Protein 7TNI (pdb70)

Foldseek 3Di:
DWAWAKPDQEAEFEDELPDDFFDFGDWTDTDTPVPFAKFKAWPLVFKDADPLCVVCSPQQWDQHGRGRTITGHDNDDPSGAFKIKTKMWIAGPVGHIDIHIYMYGHDDDD/DWDWAKPDQEAEFEDELPDDWFDFTDWTDTDTPVRFAKFKDWPLVFKDADPLCVVCSPQQWDQHGRGRTITGHDNDDQSGAFKIKTKMWIAGPVGGIDIHIYIYGHDDDD/DFAWAKPDQEAEFEDELPDDFFDFTDWTDTDGPVPFQKFKDWPLVFKDADPLCVVCSPQQWDAHRRGRTITGHDRDDPSGAFKIKTKMWIAGPVGHIDIHIYIYGHDDDDD/DWFWDKPDQEAEFEAELPDDFFDFGDWTDTDTVVPFAKFKAWPLVFKDADPLCPVCSPQQWDAHRRGRTITGHDRDDPSGAFKIKTKMWIAGPVGGIDIHIYIYGHDDDD

Sequence (441 aa):
DPRPVFVRELYTAGISTADSIGRELLRRLHATQSEGSAITYAIDWDTMVVDPSLEAVRQSAFVLNAQQTGVLTLNIQPTATMHGLFKFEVTATDTAGAQDRRTDVTVYVVSSQDPRPVFVREELYTAGISTADSIGRELLRRLHATQSEGSAITYAIDWDTMVVDPSLEAVRQSAFVLNAQQTGVLTLNIQPTATMHGLFKFEVTATDTAGAQDRTDVTVYVVSSQDPRPVFVREELYTAGISTADSIGRELLRLHATQSEGSAITYAIDWDTMVVDPSLEAVRQSAFVLNAQTGVLTLNIQPTATMHGLFKFEVTATDTAGAQDRRTDVTVYVVSSQNDPRPVFVRELYTAGISTADSIGRELLRLHATQSEGSAITYAIDWDTMVVDPSLEAVRRQSAFVLNAQTGVLTLNIQPTATMHGLFKFEVTATDTAGAQDRRTDVTVYVVSSQ

Nearest PDB structures (foldseek):
  7tni-assembly4_D  TM=1.005E+00  e=2.008E-21  Manduca sexta
  6eet-assembly1_A  TM=7.945E-01  e=5.229E-08  Mus musculus
  4zps-assembly1_A  TM=8.126E-01  e=9.649E-07  Mus musculus
  5kj4-assembly4_D  TM=7.215E-01  e=1.429E-06  Mus musculus
  6vfv-assembly1_A  TM=7.831E-01  e=5.802E-06  Homo sapiens

Secondary structure (DSSP, 8-state):
----EES-SEEEEEE-TT--TT-EEEE--EE-TT---EEEEEEEEEEEE-GGGGGGTTTSEEE-TTT-EEEE-S---TT--SEEEEEEEEEETT--EEEEEEEEEE----/----EES-SEEEEEE-TT--TT-EEEE--EE-TT---EEEEEEEEEEEE-GGGGGGTTTSEEE-TTT-EEEE-S---TT--SEEEEEEEEEETT--EEEEEEEEEE----/--S-EES-SEEEEEE-TT--TT-EEEE--EE-TT---EEEEEEEEEEEE-GGGGGGTTTSEEE-TTT-EEEE-S---TT--SEEEEEEEEEETT--EEEEEEEEEE-----/----EES-SEEEEEE-TT--TT-EEEE--EE-TT---EEEEEEEEEEEE-GGGGGGTTTSEEE-TTT-EEEE-S---TT--SEEEEEEEEEETT--EEEEEEEEEE----

InterPro domains:
  IPR002126 Cadherin-like [PF00028] (1280-1345)
  IPR002126 Cadherin-like [PR00205] (517-546)
  IPR002126 Cadherin-like [PR00205] (736-755)
  IPR002126 Cadherin-like [PR00205] (789-802)
  IPR002126 Cadherin-like [PR00205] (987-1004)
  IPR002126 Cadherin-like [PS50268] (177-290)
  IPR002126 Cadherin-like [PS50268] (308-400)
  IPR002126 Cadherin-like [PS50268] (399-517)
  IPR002126 Cadherin-like [PS50268] (518-622)
  IPR002126 Cadherin-like [PS50268] (630-757)
  IPR002126 Cadherin-like [PS50268] (760-881)
  IPR002126 Cadherin-like [PS50268] (884-1005)
  IPR002126 Cadherin-like [PS50268] (1007-1122)
  IPR002126 Cadherin-like [PS50268] (1149-1242)
  IPR002126 Cadherin-like [PS50268] (1267-1354)
  IPR002126 Cadherin-like [SM00112] (198-288)
  IPR002126 Cadherin-like [SM00112] (309-396)
  IPR002126 Cadherin-like [SM00112] (421-515)
  IPR002126 Cadherin-like [SM00112] (539-620)
  IPR002126 Cadherin-like [SM00112] (645-755)

B-factor: mean 47.64, std 13.93, range [28.12, 113.57]

Radius of gyration: 23.28 Å; Cα contacts (8 Å, |Δi|>4): 1146; chains: 4; bounding box: 74×45×66 Å

Organism: Manduca sexta (NCBI:txid7130)

Structure (mmCIF, N/CA/C/O backbone):
data_7TNI
#
_entry.id   7TNI
#
_cell.length_a   59.133
_cell.length_b   44.579
_cell.length_c   94.797
_cell.angle_alpha   90.000
_cell.angle_beta   107.156
_cell.angle_gamma   90.000
#
_symmetry.space_group_name_H-M   'P 1 21 1'
#
loop_
_entity.id
_entity.type
_entity.pdbx_description
1 polymer Cadherin
2 non-polymer 'MAGNESIUM ION'
3 water water
#
loop_
_atom_site.group_PDB
_atom_site.id
_atom_site.type_symbol
_atom_site.label_atom_id
_atom_site.label_alt_id
_atom_site.label_comp_id
_atom_site.label_asym_id
_atom_site.label_entity_id
_atom_site.label_seq_id
_atom_site.pdbx_PDB_ins_code
_atom_site.Cartn_x
_atom_site.Cartn_y
_atom_site.Cartn_z
_atom_site.occupancy
_atom_site.B_iso_or_equiv
_atom_site.auth_seq_id
_atom_site.auth_comp_id
_atom_site.auth_asym_id
_atom_site.auth_atom_id
_atom_site.pdbx_PDB_model_num
ATOM 1 N N . ASP A 1 44 ? -12.913 -5.641 18.129 1.000 102.027 1349 ASP A N 1
ATOM 2 C CA . ASP A 1 44 ? -11.497 -6.170 18.199 1.000 101.251 1349 ASP A CA 1
ATOM 3 C C . ASP A 1 44 ? -10.491 -5.011 18.173 1.000 93.887 1349 ASP A C 1
ATOM 4 O O . ASP A 1 44 ? -9.792 -4.812 17.178 1.000 93.433 1349 ASP A O 1
ATOM 6 N N . PRO A 1 45 ? -10.344 -4.230 19.276 1.000 89.734 1350 PRO A N 1
ATOM 7 C CA . PRO A 1 45 ? -9.438 -3.077 19.300 1.000 77.895 1350 PRO A CA 1
ATOM 8 C C . PRO A 1 45 ? -7.962 -3.491 19.245 1.000 70.208 1350 PRO A C 1
ATOM 9 O O . PRO A 1 45 ? -7.479 -4.139 20.149 1.000 66.946 1350 PRO A O 1
ATOM 13 N N . ARG A 1 46 ? -7.297 -3.143 18.156 1.000 62.396 1351 ARG A N 1
ATOM 14 C CA . ARG A 1 46 ? -5.896 -3.544 17.872 1.000 61.639 1351 ARG A CA 1
ATOM 15 C C . ARG A 1 46 ? -5.318 -2.603 16.815 1.000 52.741 1351 ARG A C 1
ATOM 16 O O . ARG A 1 46 ? -6.039 -2.000 16.041 1.000 50.074 1351 ARG A O 1
ATOM 24 N N . PRO A 1 47 ? -3.990 -2.439 16.775 1.000 48.971 1352 PRO A N 1
ATOM 25 C CA . PRO A 1 47 ? -3.384 -1.585 15.766 1.000 48.141 1352 PRO A CA 1
ATOM 26 C C . PRO A 1 47 ? -3.718 -2.089 14.345 1.000 47.007 1352 PRO A C 1
ATOM 27 O O . PRO A 1 47 ? -3.747 -3.249 14.121 1.000 48.404 1352 PRO A O 1
ATOM 31 N N . VAL A 1 48 ? -3.924 -1.1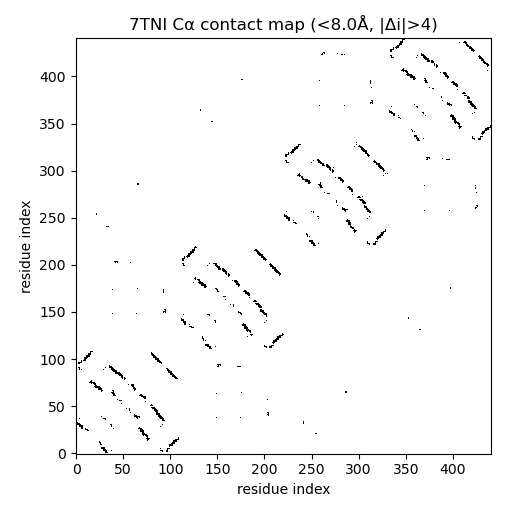48 13.429 1.000 46.054 1353 VAL A N 1
ATOM 32 C CA . VAL A 1 48 ? -4.123 -1.380 11.966 1.000 51.572 1353 VAL A CA 1
ATOM 33 C C . VAL A 1 48 ? -3.153 -0.494 11.187 1.000 47.245 1353 VAL A C 1
ATOM 34 O O . VAL A 1 48 ? -3.255 0.749 11.273 1.000 43.229 1353 VAL A O 1
ATOM 38 N N . PHE A 1 49 ? -2.143 -1.115 10.583 1.000 47.316 1354 PHE A N 1
ATOM 39 C CA . PHE A 1 49 ? -1.179 -0.399 9.710 1.000 46.140 1354 PHE A CA 1
ATOM 40 C C . PHE A 1 49 ? -1.967 0.197 8.542 1.000 46.346 1354 PHE A C 1
ATOM 41 O O . PHE A 1 49 ? -2.880 -0.441 8.079 1.000 47.943 1354 PHE A O 1
ATOM 49 N N . VAL A 1 50 ? -1.645 1.413 8.132 1.000 47.230 1355 VAL A N 1
ATOM 50 C CA . VAL A 1 50 ? -2.262 2.101 6.966 1.000 50.337 1355 VAL A CA 1
ATOM 51 C C . VAL A 1 50 ? -1.933 1.301 5.697 1.000 50.432 1355 VAL A C 1
ATOM 52 O O . VAL A 1 50 ? -2.789 1.193 4.884 1.000 49.408 1355 VAL A O 1
ATOM 56 N N . ARG A 1 51 ? -0.742 0.707 5.571 1.000 50.878 1356 ARG A N 1
ATOM 57 C CA . ARG A 1 51 ? -0.291 -0.030 4.347 1.000 54.269 1356 ARG A CA 1
ATOM 58 C C . ARG A 1 51 ? 0.286 -1.392 4.768 1.000 49.575 1356 ARG A C 1
ATOM 59 O O . ARG A 1 51 ? 0.925 -1.481 5.857 1.000 46.651 1356 ARG A O 1
ATOM 67 N N . GLU A 1 52 ? 0.151 -2.404 3.909 1.000 49.238 1357 GLU A N 1
ATOM 68 C CA . GLU A 1 52 ? 0.683 -3.781 4.150 1.000 51.229 1357 GLU A CA 1
ATOM 69 C C . GLU A 1 52 ? 2.159 -3.868 3.686 1.000 49.020 1357 GLU A C 1
ATOM 70 O O . GLU A 1 52 ? 2.870 -4.835 4.021 1.000 47.924 1357 GLU A O 1
ATOM 76 N N . LEU A 1 53 ? 2.626 -2.909 2.905 1.000 45.421 1358 LEU A N 1
ATOM 77 C CA . LEU A 1 53 ? 4.015 -2.913 2.379 1.000 44.093 1358 LEU A CA 1
ATOM 78 C C . LEU A 1 53 ? 4.461 -1.461 2.259 1.000 40.255 1358 LEU A C 1
ATOM 79 O O . LEU A 1 53 ? 3.678 -0.635 1.776 1.000 40.868 1358 LEU A O 1
ATOM 84 N N . TYR A 1 54 ? 5.657 -1.150 2.770 1.000 39.882 1359 TYR A N 1
ATOM 85 C CA . TYR A 1 54 ? 6.316 0.166 2.650 1.000 36.619 1359 TYR A CA 1
ATOM 86 C C . TYR A 1 54 ? 7.623 -0.113 1.930 1.000 36.408 1359 TYR A C 1
ATOM 87 O O . TYR A 1 54 ? 8.248 -1.156 2.182 1.000 37.084 1359 TYR A O 1
ATOM 96 N N . THR A 1 55 ? 8.015 0.768 1.046 1.000 35.629 1360 THR A N 1
ATOM 97 C CA . THR A 1 55 ? 9.266 0.584 0.247 1.000 38.761 1360 THR A CA 1
ATOM 98 C C . THR A 1 55 ? 10.004 1.915 0.160 1.000 38.537 1360 THR A C 1
ATOM 99 O O . THR A 1 55 ? 9.382 2.972 0.317 1.000 38.801 1360 THR A O 1
ATOM 103 N N . ALA A 1 56 ? 11.310 1.853 -0.052 1.000 36.406 1361 ALA A N 1
ATOM 104 C CA . ALA A 1 56 ? 12.174 3.049 -0.168 1.000 36.212 1361 ALA A CA 1
ATOM 105 C C . ALA A 1 56 ? 13.444 2.578 -0.874 1.000 35.692 1361 ALA A C 1
ATOM 106 O O . ALA A 1 56 ? 13.689 1.363 -0.936 1.000 34.309 1361 ALA A O 1
ATOM 108 N N . GLY A 1 57 ? 14.126 3.507 -1.525 1.000 35.384 1362 GLY A N 1
ATOM 109 C CA . GLY A 1 57 ? 15.418 3.255 -2.166 1.000 36.565 1362 GLY A CA 1
ATOM 110 C C . GLY A 1 57 ? 16.483 4.089 -1.519 1.000 39.049 1362 GLY A C 1
ATOM 111 O O . GLY A 1 57 ? 16.172 5.234 -1.157 1.000 42.226 1362 GLY A O 1
ATOM 112 N N . ILE A 1 58 ? 17.670 3.528 -1.345 1.000 40.307 1363 ILE A N 1
ATOM 113 C CA . ILE A 1 58 ? 18.854 4.286 -0.834 1.000 44.175 1363 ILE A CA 1
ATOM 114 C C . ILE A 1 58 ? 19.960 4.133 -1.870 1.000 44.676 1363 ILE A C 1
ATOM 115 O O . ILE A 1 58 ? 19.963 3.149 -2.598 1.000 45.026 1363 ILE A O 1
ATOM 120 N N . SER A 1 59 ? 20.848 5.109 -1.927 1.000 46.769 1364 SER A N 1
ATOM 121 C CA . SER A 1 59 ? 22.035 5.042 -2.820 1.000 47.022 1364 SER A CA 1
ATOM 122 C C . SER A 1 59 ? 23.236 5.698 -2.124 1.000 50.003 1364 SER A C 1
ATOM 123 O O . SER A 1 59 ? 23.074 6.268 -0.985 1.000 46.902 1364 SER A O 1
ATOM 126 N N . THR A 1 60 ? 24.388 5.642 -2.810 1.000 50.047 1365 THR A N 1
ATOM 127 C CA . THR A 1 60 ? 25.620 6.326 -2.377 1.000 50.874 1365 THR A CA 1
ATOM 128 C C . THR A 1 60 ? 25.357 7.844 -2.317 1.000 50.587 1365 THR A C 1
ATOM 129 O O . THR A 1 60 ? 26.049 8.511 -1.645 1.000 55.266 1365 THR A O 1
ATOM 133 N N . ALA A 1 61 ? 24.352 8.396 -2.986 1.000 50.638 1366 ALA A N 1
ATOM 134 C CA . ALA A 1 61 ? 24.037 9.843 -2.923 1.000 51.954 1366 ALA A CA 1
ATOM 135 C C . ALA A 1 61 ? 23.453 10.208 -1.553 1.000 54.182 1366 ALA A C 1
ATOM 136 O O . ALA A 1 61 ? 23.338 11.411 -1.293 1.000 55.023 1366 ALA A O 1
ATOM 138 N N . ASP A 1 62 ? 23.036 9.250 -0.719 1.000 55.057 1367 ASP A N 1
ATOM 139 C CA . ASP A 1 62 ? 22.325 9.615 0.530 1.000 56.349 1367 ASP A CA 1
ATOM 140 C C . ASP A 1 62 ? 23.345 9.808 1.642 1.000 58.479 1367 ASP A C 1
ATOM 141 O O . ASP A 1 62 ? 24.452 9.246 1.574 1.000 58.762 1367 ASP A O 1
ATOM 146 N N . SER A 1 63 ? 22.907 10.535 2.662 1.000 63.300 1368 SER A N 1
ATOM 147 C CA . SER A 1 63 ? 23.666 10.838 3.907 1.000 63.991 1368 SER A CA 1
ATOM 148 C C . SER A 1 63 ? 22.916 10.283 5.122 1.000 60.649 1368 SER A C 1
ATOM 149 O O . SER A 1 63 ? 21.647 10.204 5.096 1.000 59.544 1368 SER A O 1
ATOM 152 N N . ILE A 1 64 ? 23.659 9.904 6.156 1.000 60.478 1369 ILE A N 1
ATOM 153 C CA . ILE A 1 64 ? 23.123 9.516 7.489 1.000 62.192 1369 ILE A CA 1
ATOM 154 C C . ILE A 1 64 ? 21.986 10.481 7.852 1.000 58.286 1369 ILE A C 1
ATOM 155 O O . ILE A 1 64 ? 22.130 11.707 7.619 1.000 57.100 1369 ILE A O 1
ATOM 160 N N . GLY A 1 65 ? 20.870 9.962 8.362 1.000 55.716 1370 GLY A N 1
ATOM 161 C CA . GLY A 1 65 ? 19.800 10.813 8.913 1.000 54.594 1370 GLY A CA 1
ATOM 162 C C . GLY A 1 65 ? 18.648 10.969 7.939 1.000 49.903 1370 GLY A C 1
ATOM 163 O O . GLY A 1 65 ? 17.549 11.375 8.390 1.000 44.369 1370 GLY A O 1
ATOM 164 N N . ARG A 1 66 ? 18.859 10.674 6.647 1.000 47.659 1371 ARG A N 1
ATOM 165 C CA . ARG A 1 66 ? 17.769 10.745 5.635 1.000 45.726 1371 ARG A CA 1
ATOM 166 C C . ARG A 1 66 ? 16.529 9.992 6.182 1.000 42.509 1371 ARG A C 1
ATOM 167 O O . ARG A 1 66 ? 16.683 8.847 6.600 1.000 37.421 1371 ARG A O 1
ATOM 175 N N . GLU A 1 67 ? 15.370 10.639 6.207 1.000 42.000 1372 GLU A N 1
ATOM 176 C CA . GLU A 1 67 ? 14.093 9.964 6.511 1.000 41.932 1372 GLU A CA 1
ATOM 177 C C . GLU A 1 67 ? 13.708 9.137 5.283 1.000 39.700 1372 GLU A C 1
ATOM 178 O O . GLU A 1 67 ? 13.468 9.734 4.290 1.000 43.150 1372 GLU A O 1
ATOM 184 N N . LEU A 1 68 ? 13.614 7.817 5.404 1.000 35.746 1373 LEU A N 1
ATOM 185 C CA . LEU A 1 68 ? 13.253 6.893 4.307 1.000 35.677 1373 LEU A CA 1
ATOM 186 C C . LEU A 1 68 ? 11.746 6.722 4.222 1.000 34.913 1373 LEU A C 1
ATOM 187 O O . LEU A 1 68 ? 11.226 6.758 3.130 1.000 32.567 1373 LEU A O 1
ATOM 192 N N . LEU A 1 69 ? 11.068 6.501 5.337 1.000 35.172 1374 LEU A N 1
ATOM 193 C CA . LEU A 1 69 ? 9.601 6.343 5.250 1.000 35.215 1374 LEU A CA 1
ATOM 194 C C . LEU A 1 69 ? 9.004 6.528 6.630 1.000 38.160 1374 LEU A C 1
ATOM 195 O O . LEU A 1 69 ? 9.779 6.623 7.605 1.000 35.056 1374 LEU A O 1
ATOM 200 N N . ARG A 1 70 ? 7.692 6.667 6.705 1.000 37.828 1375 ARG A N 1
ATOM 201 C CA A ARG A 1 70 ? 6.992 6.934 7.984 0.500 40.319 1375 ARG A CA 1
ATOM 202 C CA B ARG A 1 70 ? 6.969 6.968 7.963 0.500 40.746 1375 ARG A CA 1
ATOM 203 C C . ARG A 1 70 ? 5.890 5.895 8.115 1.000 40.765 1375 ARG A C 1
ATOM 204 O O . ARG A 1 70 ? 4.940 5.965 7.362 1.000 45.746 1375 ARG A O 1
ATOM 219 N N . LEU A 1 71 ? 6.084 4.947 9.016 1.000 38.718 1376 LEU A N 1
ATOM 220 C CA . LEU A 1 71 ? 5.154 3.831 9.256 1.000 41.212 1376 LEU A CA 1
ATOM 221 C C . LEU A 1 71 ? 4.041 4.424 10.123 1.000 41.196 1376 LEU A C 1
ATOM 222 O O . LEU A 1 71 ? 4.350 5.302 10.915 1.000 40.335 1376 LEU A O 1
ATOM 227 N N . HIS A 1 72 ? 2.803 4.002 9.945 1.000 41.818 1377 HIS A N 1
ATOM 228 C CA . HIS A 1 72 ? 1.670 4.524 10.757 1.000 42.119 1377 HIS A CA 1
ATOM 229 C C . HIS A 1 72 ? 0.632 3.422 10.933 1.000 41.589 1377 HIS A C 1
ATOM 230 O O . HIS A 1 72 ? 0.252 2.766 9.929 1.000 39.125 1377 HIS A O 1
ATOM 237 N N . ALA A 1 73 ? 0.207 3.196 12.172 1.000 41.550 1378 ALA A N 1
ATOM 238 C CA . ALA A 1 73 ? -0.956 2.344 12.497 1.000 41.757 1378 ALA A CA 1
ATOM 239 C C . ALA A 1 73 ? -1.947 3.158 13.316 1.000 43.545 1378 ALA A C 1
ATOM 240 O O . ALA A 1 73 ? -1.514 4.045 14.067 1.000 43.207 1378 ALA A O 1
ATOM 242 N N . THR A 1 74 ? -3.232 2.963 13.051 1.000 47.339 1379 THR A N 1
ATOM 243 C CA . THR A 1 74 ? -4.345 3.532 13.854 1.000 50.923 1379 THR A CA 1
ATOM 244 C C . THR A 1 74 ? -4.838 2.486 14.869 1.000 53.051 1379 THR A C 1
ATOM 245 O O . THR A 1 74 ? -4.727 1.259 14.619 1.000 51.809 1379 THR A O 1
ATOM 249 N N . GLN A 1 75 ? -5.494 2.977 15.913 1.000 54.199 1380 GLN A N 1
ATOM 250 C CA . GLN A 1 75 ? -6.044 2.180 17.026 1.000 55.268 1380 GLN A CA 1
ATOM 251 C C . GLN A 1 75 ? -7.371 2.829 17.400 1.000 55.340 1380 GLN A C 1
ATOM 252 O O . GLN A 1 75 ? -7.322 3.991 17.788 1.000 54.324 1380 GLN A O 1
ATOM 258 N N . SER A 1 76 ? -8.482 2.111 17.217 1.000 58.311 1381 SER A N 1
ATOM 259 C CA . SER A 1 76 ? -9.890 2.587 17.395 1.000 62.875 1381 SER A CA 1
ATOM 260 C C . SER A 1 76 ? -10.157 3.160 18.799 1.000 65.226 1381 SER A C 1
ATOM 261 O O . SER A 1 76 ? -11.132 3.917 18.945 1.000 67.724 1381 SER A O 1
ATOM 264 N N . GLU A 1 77 ? -9.347 2.835 19.808 1.000 62.520 1382 GLU A N 1
ATOM 265 C CA . GLU A 1 77 ? -9.607 3.326 21.187 1.000 64.973 1382 GLU A CA 1
ATOM 266 C C . GLU A 1 77 ? -8.571 4.396 21.560 1.000 60.895 1382 GLU A C 1
ATOM 267 O O . GLU A 1 77 ? -8.546 4.787 22.739 1.000 59.342 1382 GLU A O 1
ATOM 273 N N . GLY A 1 78 ? -7.716 4.819 20.618 1.000 58.629 1383 GLY A N 1
ATOM 274 C CA . GLY A 1 78 ? -6.707 5.866 20.874 1.000 55.318 1383 GLY A CA 1
ATOM 275 C C . GLY A 1 78 ? -5.543 5.376 21.719 1.000 56.414 1383 GLY A C 1
ATOM 276 O O . GLY A 1 78 ? -4.815 6.197 22.268 1.000 58.021 1383 GLY A O 1
ATOM 277 N N . SER A 1 79 ? -5.358 4.067 21.859 1.000 56.714 1384 SER A N 1
ATOM 278 C CA . SER A 1 79 ? -4.222 3.508 22.643 1.000 55.069 1384 SER A CA 1
ATOM 279 C C . SER A 1 79 ? -2.923 3.824 21.867 1.000 51.804 1384 SER A C 1
ATOM 280 O O . SER A 1 79 ? -2.932 3.718 20.636 1.000 50.296 1384 SER A O 1
ATOM 283 N N . ALA A 1 80 ? -1.884 4.288 22.557 1.000 50.720 1385 ALA A N 1
ATOM 284 C CA . ALA A 1 80 ? -0.619 4.743 21.925 1.000 49.857 1385 ALA A CA 1
ATOM 285 C C . ALA A 1 80 ? 0.049 3.531 21.266 1.000 46.546 1385 ALA A C 1
ATOM 286 O O . ALA A 1 80 ? -0.054 2.407 21.785 1.000 44.246 1385 ALA A O 1
ATOM 288 N N . ILE A 1 81 ? 0.747 3.769 20.161 1.000 44.629 1386 ILE A N 1
ATOM 289 C CA . ILE A 1 81 ? 1.393 2.705 19.329 1.000 42.211 1386 ILE A CA 1
ATOM 290 C C . ILE A 1 81 ? 2.901 2.816 19.456 1.000 39.912 1386 ILE A C 1
ATOM 291 O O . ILE A 1 81 ? 3.388 3.934 19.403 1.000 39.376 1386 ILE A O 1
ATOM 296 N N . THR A 1 82 ? 3.572 1.700 19.653 1.000 38.555 1387 THR A N 1
ATOM 297 C CA . THR A 1 82 ? 5.026 1.539 19.565 1.000 39.388 1387 THR A CA 1
ATOM 298 C C . THR A 1 82 ? 5.347 0.793 18.264 1.000 39.594 1387 THR A C 1
ATOM 299 O O . THR A 1 82 ? 4.763 -0.315 18.031 1.000 36.123 1387 THR A O 1
ATOM 303 N N . TYR A 1 83 ? 6.336 1.274 17.512 1.000 37.639 1388 TYR A N 1
ATOM 304 C CA . TYR A 1 83 ? 6.792 0.659 16.251 1.000 35.720 1388 TYR A CA 1
ATOM 305 C C . TYR A 1 83 ? 8.161 0.049 16.494 1.000 37.102 1388 TYR A C 1
ATOM 306 O O . TYR A 1 83 ? 9.069 0.758 17.028 1.000 35.772 1388 TYR A O 1
ATOM 315 N N . ALA A 1 84 ? 8.346 -1.202 16.041 1.000 35.778 1389 ALA A N 1
ATOM 316 C CA . ALA A 1 84 ? 9.635 -1.888 16.240 1.000 36.845 1389 ALA A CA 1
ATOM 317 C C . ALA A 1 84 ? 9.946 -2.783 15.043 1.000 35.772 1389 ALA A C 1
ATOM 318 O O . ALA A 1 84 ? 9.053 -3.433 14.499 1.000 36.355 1389 ALA A O 1
ATOM 320 N N . ILE A 1 85 ? 11.213 -2.846 14.698 1.000 36.297 1390 ILE A N 1
ATOM 321 C CA . ILE A 1 85 ? 11.712 -3.754 13.674 1.000 37.978 1390 ILE A CA 1
ATOM 322 C C . ILE A 1 85 ? 11.757 -5.150 14.331 1.000 40.012 1390 ILE A C 1
ATOM 323 O O . ILE A 1 85 ? 12.342 -5.293 15.419 1.000 40.150 1390 ILE A O 1
ATOM 328 N N . ASP A 1 86 ? 11.212 -6.145 13.663 1.000 40.350 1391 ASP A N 1
ATOM 329 C CA . ASP A 1 86 ? 11.356 -7.567 14.078 1.000 43.080 1391 ASP A CA 1
ATOM 330 C C . ASP A 1 86 ? 12.673 -8.061 13.489 1.000 41.641 1391 ASP A C 1
ATOM 331 O O . ASP A 1 86 ? 12.742 -8.421 12.296 1.000 41.969 1391 ASP A O 1
ATOM 336 N N . TRP A 1 87 ? 13.718 -8.043 14.291 1.000 43.464 1392 TRP A N 1
ATOM 337 C CA . TRP A 1 87 ? 15.091 -8.403 13.825 1.000 49.163 1392 TRP A CA 1
ATOM 338 C C . TRP A 1 87 ? 15.165 -9.893 13.388 1.000 51.398 1392 TRP A C 1
ATOM 339 O O . TRP A 1 87 ? 16.023 -10.215 12.582 1.000 52.406 1392 TRP A O 1
ATOM 350 N N . ASP A 1 88 ? 14.208 -10.728 13.807 1.000 54.295 1393 ASP A N 1
ATOM 351 C CA . ASP A 1 88 ? 14.114 -12.147 13.355 1.000 59.286 1393 ASP A CA 1
ATOM 352 C C . ASP A 1 88 ? 13.684 -12.226 11.877 1.000 57.454 1393 ASP A C 1
ATOM 353 O O . ASP A 1 88 ? 13.676 -13.336 11.384 1.000 57.344 1393 ASP A O 1
ATOM 358 N N . THR A 1 89 ? 13.160 -11.146 11.271 1.000 50.568 1394 THR A N 1
ATOM 359 C CA . THR A 1 89 ? 12.633 -11.134 9.888 1.000 49.416 1394 THR A CA 1
ATOM 360 C C . THR A 1 89 ? 13.623 -10.457 8.954 1.000 50.583 1394 THR A C 1
ATOM 361 O O . THR A 1 89 ? 13.327 -10.407 7.751 1.000 52.133 1394 THR A O 1
ATOM 365 N N . MET A 1 90 ? 14.758 -9.984 9.451 1.000 50.758 1395 MET A N 1
ATOM 366 C CA . MET A 1 90 ? 15.646 -9.123 8.634 1.000 51.403 1395 MET A CA 1
ATOM 367 C C . MET A 1 90 ? 16.340 -10.056 7.648 1.000 52.020 1395 MET A C 1
ATOM 368 O O . MET A 1 90 ? 17.071 -10.911 8.103 1.000 51.607 1395 MET A O 1
ATOM 373 N N . VAL A 1 91 ? 16.120 -9.868 6.352 1.000 54.353 1396 VAL A N 1
ATOM 374 C CA . VAL A 1 91 ? 16.794 -10.653 5.262 1.000 57.184 1396 VAL A CA 1
ATOM 375 C C . VAL A 1 91 ? 17.528 -9.658 4.361 1.000 58.399 1396 VAL A C 1
ATOM 376 O O . VAL A 1 91 ? 16.858 -8.703 3.913 1.000 61.601 1396 VAL A O 1
ATOM 380 N N . VAL A 1 92 ? 18.827 -9.865 4.117 1.000 59.128 1397 VAL A N 1
ATOM 381 C CA . VAL A 1 92 ? 19.678 -8.881 3.393 1.000 58.374 1397 VAL A CA 1
ATOM 382 C C . VAL A 1 92 ? 20.574 -9.565 2.368 1.000 63.502 1397 VAL A C 1
ATOM 383 O O . VAL A 1 92 ? 21.078 -10.689 2.621 1.000 62.313 1397 VAL A O 1
ATOM 387 N N . ASP A 1 93 ? 20.811 -8.865 1.260 1.000 61.506 1398 ASP A N 1
ATOM 388 C CA . ASP A 1 93 ? 21.882 -9.211 0.304 1.000 61.006 1398 ASP A CA 1
ATOM 389 C C . ASP A 1 93 ? 23.168 -9.522 1.069 1.000 62.538 1398 ASP A C 1
ATOM 390 O O . ASP A 1 93 ? 23.506 -8.869 2.039 1.000 59.527 1398 ASP A O 1
ATOM 395 N N . PRO A 1 94 ? 23.962 -10.539 0.646 1.000 67.018 1399 PRO A N 1
ATOM 396 C CA . PRO A 1 94 ? 25.244 -10.829 1.298 1.000 66.105 1399 PRO A CA 1
ATOM 397 C C . PRO A 1 94 ? 26.163 -9.602 1.444 1.000 62.740 1399 PRO A C 1
ATOM 398 O O . PRO A 1 94 ? 26.781 -9.479 2.450 1.000 62.645 1399 PRO A O 1
ATOM 402 N N . SER A 1 95 ? 26.195 -8.705 0.459 1.000 61.393 1400 SER A N 1
ATOM 403 C CA . SER A 1 95 ? 27.012 -7.453 0.497 1.000 62.151 1400 SER A CA 1
ATOM 404 C C . SER A 1 95 ? 26.595 -6.530 1.655 1.000 61.706 1400 SER A C 1
ATOM 405 O O . SER A 1 95 ? 27.358 -5.603 1.950 1.000 65.828 1400 SER A O 1
ATOM 408 N N . LEU A 1 96 ? 25.418 -6.733 2.254 1.000 58.590 1401 LEU A N 1
ATOM 409 C CA . LEU A 1 96 ? 24.869 -5.859 3.323 1.000 61.614 1401 LEU A CA 1
ATOM 410 C C . LEU A 1 96 ? 25.018 -6.520 4.696 1.000 64.696 1401 LEU A C 1
ATOM 411 O O . LEU A 1 96 ? 24.573 -5.931 5.673 1.000 60.744 1401 LEU A O 1
ATOM 416 N N . GLU A 1 97 ? 25.591 -7.716 4.758 1.000 69.790 1402 GLU A N 1
ATOM 417 C CA . GLU A 1 97 ? 25.698 -8.505 6.011 1.000 72.442 1402 GLU A CA 1
ATOM 418 C C . GLU A 1 97 ? 26.268 -7.633 7.148 1.000 71.592 1402 GLU A C 1
ATOM 419 O O . GLU A 1 97 ? 25.716 -7.703 8.265 1.000 71.062 1402 GLU A O 1
ATOM 425 N N . ALA A 1 98 ? 27.272 -6.780 6.882 1.000 69.047 1403 ALA A N 1
ATOM 426 C CA . ALA A 1 98 ? 27.982 -5.990 7.926 1.000 66.488 1403 ALA A CA 1
ATOM 427 C C . ALA A 1 98 ? 27.040 -4.951 8.524 1.000 62.959 1403 ALA A C 1
ATOM 428 O O . ALA A 1 98 ? 27.237 -4.587 9.676 1.000 58.909 1403 ALA A O 1
ATOM 430 N N . VAL A 1 99 ? 26.052 -4.485 7.758 1.000 62.274 1404 VAL A N 1
ATOM 431 C CA . VAL A 1 99 ? 25.144 -3.388 8.173 1.000 57.865 1404 VAL A CA 1
ATOM 432 C C . VAL A 1 99 ? 23.722 -3.935 8.368 1.000 60.708 1404 VAL A C 1
ATOM 433 O O . VAL A 1 99 ? 22.798 -3.087 8.521 1.000 55.401 1404 VAL A O 1
ATOM 437 N N . ARG A 1 100 ? 23.573 -5.260 8.489 1.000 61.726 1405 ARG A N 1
ATOM 438 C CA . ARG A 1 100 ? 22.288 -5.964 8.701 1.000 64.679 1405 ARG A CA 1
ATOM 439 C C . ARG A 1 100 ? 21.561 -5.369 9.904 1.000 64.513 1405 ARG A C 1
ATOM 440 O O . ARG A 1 100 ? 20.324 -5.239 9.807 1.000 61.741 1405 ARG A O 1
ATOM 448 N N . GLN A 1 101 ? 22.292 -5.009 10.962 1.000 65.001 1406 GLN A N 1
ATOM 449 C CA . GLN A 1 101 ? 21.676 -4.539 12.228 1.000 69.111 1406 GLN A CA 1
ATOM 450 C C . GLN A 1 101 ? 21.784 -3.023 12.388 1.000 64.332 1406 GLN A C 1
ATOM 451 O O . GLN A 1 101 ? 21.095 -2.498 13.222 1.000 68.632 1406 GLN A O 1
ATOM 457 N N . SER A 1 102 ? 22.586 -2.327 11.591 1.000 59.788 1407 SER A N 1
ATOM 458 C CA . SER A 1 102 ? 22.913 -0.901 11.846 1.000 54.704 1407 SER A CA 1
ATOM 459 C C . SER A 1 102 ? 22.436 0.039 10.720 1.000 52.014 1407 SER A C 1
ATOM 460 O O . SER A 1 102 ? 22.567 1.300 10.893 1.000 52.981 1407 SER A O 1
ATOM 463 N N . ALA A 1 103 ? 21.881 -0.497 9.626 1.000 48.654 1408 ALA A N 1
ATOM 464 C CA . ALA A 1 103 ? 21.525 0.278 8.416 1.000 46.622 1408 ALA A CA 1
ATOM 465 C C . ALA A 1 103 ? 20.422 1.290 8.722 1.000 44.544 1408 ALA A C 1
ATOM 466 O O . ALA A 1 103 ? 20.459 2.370 8.153 1.000 47.195 1408 ALA A O 1
ATOM 468 N N . PHE A 1 104 ? 19.537 0.977 9.653 1.000 41.551 1409 PHE A N 1
ATOM 469 C CA . PHE A 1 104 ? 18.339 1.811 9.876 1.000 42.739 1409 PHE A CA 1
ATOM 470 C C . PHE A 1 104 ? 18.107 2.021 11.364 1.000 44.566 1409 PHE A C 1
ATOM 471 O O . PHE A 1 104 ? 18.385 1.125 12.131 1.000 44.580 1409 PHE A O 1
ATOM 479 N N . VAL A 1 105 ? 17.470 3.124 11.690 1.000 42.272 1410 VAL A N 1
ATOM 480 C CA . VAL A 1 105 ? 16.826 3.253 13.009 1.000 42.589 1410 VAL A CA 1
ATOM 481 C C . VAL A 1 105 ? 15.351 3.535 12.767 1.000 39.640 1410 VAL A C 1
ATOM 482 O O . VAL A 1 105 ? 15.055 4.458 11.936 1.000 38.718 1410 VAL A O 1
ATOM 486 N N . LEU A 1 106 ? 14.509 2.842 13.503 1.000 33.717 1411 LEU A N 1
ATOM 487 C CA . LEU A 1 106 ? 13.058 3.124 13.535 1.000 32.567 1411 LEU A CA 1
ATOM 488 C C . LEU A 1 106 ? 12.693 3.821 14.829 1.000 34.067 1411 LEU A C 1
ATOM 489 O O . LEU A 1 106 ? 12.829 3.176 15.926 1.000 33.539 1411 LEU A O 1
ATOM 494 N N . ASN A 1 107 ? 12.192 5.077 14.750 1.000 33.516 1412 ASN A N 1
ATOM 495 C CA . ASN A 1 107 ? 11.732 5.765 15.968 1.000 33.206 1412 ASN A CA 1
ATOM 496 C C . ASN A 1 107 ? 10.447 5.115 16.436 1.000 31.755 1412 ASN A C 1
ATOM 497 O O . ASN A 1 107 ? 9.432 5.096 15.706 1.000 30.957 1412 ASN A O 1
ATOM 502 N N . ALA A 1 108 ? 10.446 4.598 17.645 1.000 33.822 1413 ALA A N 1
ATOM 503 C CA . ALA A 1 108 ? 9.357 3.757 18.189 1.000 33.380 1413 ALA A CA 1
ATOM 504 C C . ALA A 1 108 ? 8.058 4.535 18.308 1.000 34.649 1413 ALA A C 1
ATOM 505 O O . ALA A 1 108 ? 7.012 3.891 18.272 1.000 33.199 1413 ALA A O 1
ATOM 507 N N . GLN A 1 109 ? 8.108 5.863 18.501 1.000 35.256 1414 GLN A N 1
ATOM 508 C CA A GLN A 1 109 ? 6.887 6.685 18.674 0.670 38.136 1414 GLN A CA 1
ATOM 509 C CA B GLN A 1 109 ? 6.896 6.713 18.688 0.330 36.384 1414 GLN A CA 1
ATOM 510 C C . GLN A 1 109 ? 6.443 7.293 17.334 1.000 36.431 1414 GLN A C 1
ATOM 511 O O . GLN A 1 109 ? 5.220 7.268 17.048 1.000 37.211 1414 GLN A O 1
ATOM 522 N N . THR A 1 110 ? 7.370 7.765 16.520 1.000 35.690 1415 THR A N 1
ATOM 523 C CA . THR A 1 110 ? 7.002 8.488 15.254 1.000 38.157 1415 THR A CA 1
ATOM 524 C C . THR A 1 110 ? 6.780 7.536 14.083 1.000 38.006 1415 THR A C 1
ATOM 525 O O . THR A 1 110 ? 6.028 7.906 13.134 1.000 36.488 1415 THR A O 1
ATOM 529 N N . GLY A 1 111 ? 7.379 6.326 14.129 1.000 35.698 1416 GLY A N 1
ATOM 530 C CA . GLY A 1 111 ? 7.304 5.381 13.009 1.000 31.673 1416 GLY A CA 1
ATOM 531 C C . GLY A 1 111 ? 8.212 5.818 11.885 1.000 32.221 1416 GLY A C 1
ATOM 532 O O . GLY A 1 111 ? 8.146 5.167 10.773 1.000 32.043 1416 GLY A O 1
ATOM 533 N N . VAL A 1 112 ? 9.038 6.837 12.103 1.000 31.186 1417 VAL A N 1
ATOM 534 C CA . VAL A 1 112 ? 9.978 7.314 11.068 1.000 33.255 1417 VAL A CA 1
ATOM 535 C C . VAL A 1 112 ? 11.210 6.414 11.013 1.000 32.368 1417 VAL A C 1
ATOM 536 O O . VAL A 1 112 ? 11.914 6.267 12.047 1.000 34.545 1417 VAL A O 1
ATOM 540 N N . LEU A 1 113 ? 11.494 5.892 9.813 1.000 34.222 1418 LEU A N 1
ATOM 541 C CA . LEU A 1 113 ? 12.635 5.012 9.535 1.000 33.061 1418 LEU A CA 1
ATOM 542 C C . LEU A 1 113 ? 13.735 5.883 8.953 1.000 35.833 1418 LEU A C 1
ATOM 543 O O . LEU A 1 113 ? 13.494 6.519 7.893 1.000 37.657 1418 LEU A O 1
ATOM 548 N N . THR A 1 114 ? 14.896 5.941 9.598 1.000 37.912 1419 THR A N 1
ATOM 549 C CA . THR A 1 114 ? 16.040 6.774 9.132 1.000 39.492 1419 THR A CA 1
ATOM 550 C C . THR A 1 114 ? 17.202 5.918 8.684 1.000 37.171 1419 THR A C 1
ATOM 551 O O . THR A 1 114 ? 17.362 4.812 9.170 1.000 39.293 1419 THR A O 1
ATOM 555 N N . LEU A 1 115 ? 17.885 6.394 7.656 1.000 40.640 1420 LEU A N 1
ATOM 556 C CA . LEU A 1 115 ? 19.121 5.760 7.179 1.000 41.452 1420 LEU A CA 1
ATOM 557 C C . LEU A 1 115 ? 20.196 6.081 8.217 1.000 45.096 1420 LEU A C 1
ATOM 558 O O . LEU A 1 115 ? 20.343 7.278 8.571 1.000 46.835 1420 LEU A O 1
ATOM 563 N N . ASN A 1 116 ? 20.875 5.048 8.700 1.000 48.269 1421 ASN A N 1
ATOM 564 C CA . ASN A 1 116 ? 21.831 5.166 9.826 1.000 51.879 1421 ASN A CA 1
ATOM 565 C C . ASN A 1 116 ? 23.264 4.847 9.362 1.000 58.487 1421 ASN A C 1
ATOM 566 O O . ASN A 1 116 ? 24.152 4.809 10.242 1.000 58.250 1421 ASN A O 1
ATOM 571 N N . ILE A 1 117 ? 23.505 4.585 8.068 1.000 56.168 1422 ILE A N 1
ATOM 572 C CA . ILE A 1 117 ? 24.870 4.308 7.503 1.000 56.857 1422 ILE A CA 1
ATOM 573 C C . ILE A 1 117 ? 25.048 5.119 6.227 1.000 57.402 1422 ILE A C 1
ATOM 574 O O . ILE A 1 117 ? 24.030 5.552 5.648 1.000 53.058 1422 ILE A O 1
ATOM 579 N N . GLN A 1 118 ? 26.286 5.270 5.757 1.000 59.499 1423 GLN A N 1
ATOM 580 C CA . GLN A 1 118 ? 26.592 5.913 4.451 1.000 59.214 1423 GLN A CA 1
ATOM 581 C C . GLN A 1 118 ? 26.648 4.779 3.440 1.000 57.771 1423 GLN A C 1
ATOM 582 O O . GLN A 1 118 ? 27.540 3.950 3.516 1.000 56.880 1423 GLN A O 1
ATOM 588 N N . PRO A 1 119 ? 25.672 4.607 2.524 1.000 56.151 1424 PRO A N 1
ATOM 589 C CA . PRO A 1 119 ? 25.776 3.532 1.543 1.000 54.989 1424 PRO A CA 1
ATOM 590 C C . PRO A 1 119 ? 27.064 3.722 0.713 1.000 56.260 1424 PRO A C 1
ATOM 591 O O . PRO A 1 119 ? 27.362 4.836 0.377 1.000 53.601 1424 PRO A O 1
ATOM 595 N N . THR A 1 120 ? 27.754 2.625 0.398 1.000 57.531 1425 THR A N 1
ATOM 596 C CA . THR A 1 120 ? 29.026 2.600 -0.378 1.000 61.538 1425 THR A CA 1
ATOM 597 C C . THR A 1 120 ? 28.834 1.855 -1.706 1.000 61.872 1425 THR A C 1
ATOM 598 O O . THR A 1 120 ? 27.842 1.120 -1.869 1.000 59.409 1425 THR A O 1
ATOM 602 N N . ALA A 1 121 ? 29.803 1.960 -2.618 1.000 64.040 1426 ALA A N 1
ATOM 603 C CA . ALA A 1 121 ? 29.704 1.366 -3.972 1.000 61.964 1426 ALA A CA 1
ATOM 604 C C . ALA A 1 121 ? 29.726 -0.164 -3.893 1.000 60.787 1426 ALA A C 1
ATOM 605 O O . ALA A 1 121 ? 29.404 -0.774 -4.895 1.000 59.626 1426 ALA A O 1
ATOM 607 N N . THR A 1 122 ? 30.069 -0.756 -2.745 1.000 65.759 1427 THR A N 1
ATOM 608 C CA . THR A 1 122 ? 30.165 -2.234 -2.561 1.000 68.919 1427 THR A CA 1
ATOM 609 C C . THR A 1 122 ? 28.860 -2.815 -2.009 1.000 66.728 1427 THR A C 1
ATOM 610 O O . THR A 1 122 ? 28.783 -4.062 -1.833 1.000 63.899 1427 THR A O 1
ATOM 614 N N . MET A 1 123 ? 27.876 -1.955 -1.720 1.000 59.918 1428 MET A N 1
ATOM 615 C CA . MET A 1 123 ? 26.573 -2.389 -1.179 1.000 58.362 1428 MET A CA 1
ATOM 616 C C . MET A 1 123 ? 25.584 -2.583 -2.338 1.000 52.479 1428 MET A C 1
ATOM 617 O O . MET A 1 123 ? 25.341 -1.592 -3.103 1.000 48.972 1428 MET A O 1
ATOM 622 N N . HIS A 1 124 ? 25.029 -3.794 -2.441 1.000 53.486 1429 HIS A N 1
ATOM 623 C CA . HIS A 1 124 ? 24.101 -4.203 -3.532 1.000 55.276 1429 HIS A CA 1
ATOM 624 C C . HIS A 1 124 ? 22.818 -4.828 -2.961 1.000 51.795 1429 HIS A C 1
ATOM 625 O O . HIS A 1 124 ? 22.825 -5.339 -1.845 1.000 52.651 1429 HIS A O 1
ATOM 632 N N . GLY A 1 125 ? 21.752 -4.838 -3.748 1.000 47.588 1430 GLY A N 1
ATOM 633 C CA . GLY A 1 125 ? 20.601 -5.714 -3.490 1.000 46.590 1430 GLY A CA 1
ATOM 634 C C . GLY A 1 125 ? 19.621 -5.075 -2.496 1.000 44.164 1430 GLY A C 1
ATOM 635 O O . GLY A 1 125 ? 19.474 -3.847 -2.508 1.000 43.795 1430 GLY A O 1
ATOM 636 N N . LEU A 1 126 ? 18.994 -5.887 -1.665 1.000 45.015 1431 LEU A N 1
ATOM 637 C CA . LEU A 1 126 ? 17.752 -5.522 -0.914 1.000 45.297 1431 LEU A CA 1
ATOM 638 C C . LEU A 1 126 ? 17.947 -5.765 0.581 1.000 45.225 1431 LEU A C 1
ATOM 639 O O . LEU A 1 126 ? 18.646 -6.720 0.941 1.000 47.897 1431 LEU A O 1
ATOM 644 N N . PHE A 1 127 ? 17.245 -4.978 1.389 1.000 42.709 1432 PHE A N 1
ATOM 645 C CA . PHE A 1 127 ? 16.873 -5.329 2.779 1.000 42.701 1432 PHE A CA 1
ATOM 646 C C . PHE A 1 127 ? 15.377 -5.604 2.802 1.000 41.122 1432 PHE A C 1
ATOM 647 O O . PHE A 1 127 ? 14.620 -4.825 2.221 1.000 38.952 1432 PHE A O 1
ATOM 655 N N . LYS A 1 128 ? 14.949 -6.674 3.441 1.000 42.922 1433 LYS A N 1
ATOM 656 C CA . LYS A 1 128 ? 13.511 -6.940 3.623 1.000 45.498 1433 LYS A CA 1
ATOM 657 C C . LYS A 1 128 ? 13.293 -7.260 5.100 1.000 43.677 1433 LYS A C 1
ATOM 658 O O . LYS A 1 128 ? 14.090 -8.032 5.676 1.000 41.097 1433 LYS A O 1
ATOM 664 N N . PHE A 1 129 ? 12.265 -6.674 5.697 1.000 38.896 1434 PHE A N 1
ATOM 665 C CA . PHE A 1 129 ? 12.024 -6.947 7.131 1.000 38.930 1434 PHE A CA 1
ATOM 666 C C . PHE A 1 129 ? 10.571 -6.645 7.477 1.000 39.547 1434 PHE A C 1
ATOM 667 O O . PHE A 1 129 ? 9.857 -6.064 6.664 1.000 38.686 1434 PHE A O 1
ATOM 675 N N . GLU A 1 130 ? 10.161 -7.092 8.651 1.000 38.542 1435 GLU A N 1
ATOM 676 C CA . GLU A 1 130 ? 8.817 -6.830 9.193 1.000 41.576 1435 GLU A CA 1
ATOM 677 C C . GLU A 1 130 ? 8.931 -5.853 10.363 1.000 40.004 1435 GLU A C 1
ATOM 678 O O . GLU A 1 130 ? 9.961 -5.812 11.059 1.000 39.732 1435 GLU A O 1
ATOM 684 N N . VAL A 1 131 ? 7.915 -5.038 10.485 1.000 39.207 1436 VAL A N 1
ATOM 685 C CA . VAL A 1 131 ? 7.785 -4.047 11.555 1.000 37.266 1436 VAL A CA 1
ATOM 686 C C . VAL A 1 131 ? 6.484 -4.377 12.275 1.000 36.819 1436 VAL A C 1
ATOM 687 O O . VAL A 1 131 ? 5.490 -4.650 11.619 1.000 38.603 1436 VAL A O 1
ATOM 691 N N . THR A 1 132 ? 6.510 -4.320 13.583 1.000 36.569 1437 THR A N 1
ATOM 692 C CA . THR A 1 132 ? 5.317 -4.500 14.445 1.000 37.203 1437 THR A CA 1
ATOM 693 C C . THR A 1 132 ? 4.847 -3.147 14.934 1.000 34.629 1437 THR A C 1
ATOM 694 O O . THR A 1 132 ? 5.673 -2.227 15.177 1.000 37.966 1437 THR A O 1
ATOM 698 N N . ALA A 1 133 ? 3.544 -3.035 15.065 1.000 36.462 1438 ALA A N 1
ATOM 699 C CA . ALA A 1 133 ? 2.906 -1.930 15.807 1.000 36.240 1438 ALA A CA 1
ATOM 700 C C . ALA A 1 133 ? 2.184 -2.554 17.002 1.000 40.433 1438 ALA A C 1
ATOM 701 O O . ALA A 1 133 ? 1.430 -3.510 16.790 1.000 41.781 1438 ALA A O 1
ATOM 703 N N . THR A 1 134 ? 2.538 -2.128 18.210 1.000 40.576 1439 THR A N 1
ATOM 704 C CA . THR A 1 134 ? 2.010 -2.712 19.455 1.000 42.846 1439 THR A CA 1
ATOM 705 C C . THR A 1 134 ? 1.320 -1.602 20.236 1.000 40.663 1439 THR A C 1
ATOM 706 O O . THR A 1 134 ? 1.939 -0.548 20.404 1.000 39.739 1439 THR A O 1
ATOM 710 N N . ASP A 1 135 ? 0.096 -1.816 20.688 1.000 43.325 1440 ASP A N 1
ATOM 711 C CA . ASP A 1 135 ? -0.617 -0.834 21.533 1.000 43.709 1440 ASP A CA 1
ATOM 712 C C . ASP A 1 135 ? -0.245 -1.127 23.006 1.000 45.486 1440 ASP A C 1
ATOM 713 O O . ASP A 1 135 ? 0.426 -2.153 23.276 1.000 41.828 1440 ASP A O 1
ATOM 718 N N . THR A 1 136 ? -0.652 -0.263 23.935 1.000 46.833 1441 THR A N 1
ATOM 719 C CA . THR A 1 136 ? -0.351 -0.410 25.386 1.000 47.464 1441 THR A CA 1
ATOM 720 C C . THR A 1 136 ? -0.914 -1.718 25.935 1.000 47.153 1441 THR A C 1
ATOM 721 O O . THR A 1 136 ? -0.270 -2.261 26.881 1.000 45.159 1441 THR A O 1
ATOM 725 N N . ALA A 1 137 ? -1.980 -2.271 25.363 1.000 45.370 1442 ALA A N 1
ATOM 726 C CA . ALA A 1 137 ? -2.553 -3.561 25.820 1.000 45.030 1442 ALA A CA 1
ATOM 727 C C . ALA A 1 137 ? -1.759 -4.743 25.241 1.000 47.984 1442 ALA A C 1
ATOM 728 O O . ALA A 1 137 ? -2.079 -5.866 25.620 1.000 49.833 1442 ALA A O 1
ATOM 730 N N . GLY A 1 138 ? -0.761 -4.545 24.376 1.000 45.868 1443 GLY A N 1
ATOM 731 C CA . GLY A 1 138 ? 0.039 -5.666 23.812 1.000 44.887 1443 GLY A CA 1
ATOM 732 C C . GLY A 1 138 ? -0.485 -6.213 22.495 1.000 43.515 1443 GLY A C 1
ATOM 733 O O . GLY A 1 138 ? 0.165 -7.087 21.953 1.000 49.250 1443 GLY A O 1
ATOM 734 N N . ALA A 1 139 ? -1.614 -5.756 21.986 1.000 44.347 1444 ALA A N 1
ATOM 735 C CA . ALA A 1 139 ? -2.176 -6.207 20.683 1.000 47.656 1444 ALA A CA 1
ATOM 736 C C . ALA A 1 139 ? -1.286 -5.664 19.539 1.000 48.640 1444 ALA A C 1
ATOM 737 O O . ALA A 1 139 ? -0.747 -4.521 19.681 1.000 48.857 1444 ALA A O 1
ATOM 739 N N . GLN A 1 140 ? -1.098 -6.451 18.477 1.000 50.879 1445 GLN A N 1
ATOM 740 C CA . GLN A 1 140 ? -0.108 -6.138 17.413 1.000 49.733 1445 GLN A CA 1
ATOM 741 C C . GLN A 1 140 ? -0.727 -6.128 16.028 1.000 51.040 1445 GLN A C 1
ATOM 742 O O . GLN A 1 140 ? -1.619 -6.949 15.763 1.000 52.446 1445 GLN A O 1
ATOM 748 N N . ASP A 1 141 ? -0.129 -5.314 15.153 1.000 47.392 1446 ASP A N 1
ATOM 749 C CA . ASP A 1 141 ? -0.217 -5.549 13.696 1.000 48.373 1446 ASP A CA 1
ATOM 750 C C . ASP A 1 141 ? 1.213 -5.644 13.177 1.000 45.869 1446 ASP A C 1
ATOM 751 O O . ASP A 1 141 ? 2.190 -5.289 13.963 1.000 40.904 1446 ASP A O 1
ATOM 756 N N . ARG A 1 142 ? 1.340 -6.196 11.961 1.000 45.956 1447 ARG A N 1
ATOM 757 C CA A ARG A 1 142 ? 2.650 -6.357 11.267 0.620 45.882 1447 ARG A CA 1
ATOM 758 C CA B ARG A 1 142 ? 2.654 -6.344 11.271 0.380 46.287 1447 ARG A CA 1
ATOM 759 C C . ARG A 1 142 ? 2.552 -5.755 9.865 1.000 46.801 1447 ARG A C 1
ATOM 760 O O . ARG A 1 142 ? 1.472 -5.834 9.284 1.000 47.997 1447 ARG A O 1
ATOM 775 N N . THR A 1 143 ? 3.650 -5.209 9.361 1.000 46.581 1448 THR A N 1
ATOM 776 C CA . THR A 1 143 ? 3.736 -4.739 7.977 1.000 44.266 1448 THR A CA 1
ATOM 777 C C . THR A 1 143 ? 5.102 -5.120 7.434 1.000 44.791 1448 THR A C 1
ATOM 778 O O . THR A 1 143 ? 6.015 -5.341 8.212 1.000 42.317 1448 THR A O 1
ATOM 782 N N . ASP A 1 144 ? 5.233 -5.157 6.120 1.000 45.214 1449 ASP A N 1
ATOM 783 C CA . ASP A 1 144 ? 6.500 -5.551 5.452 1.000 43.829 1449 ASP A CA 1
ATOM 784 C C . ASP A 1 144 ? 7.179 -4.290 4.952 1.000 42.263 1449 ASP A C 1
ATOM 785 O O . ASP A 1 144 ? 6.480 -3.397 4.487 1.000 42.818 1449 ASP A O 1
ATOM 790 N N . VAL A 1 145 ? 8.498 -4.259 4.975 1.000 38.848 1450 VAL A N 1
ATOM 791 C CA . VAL A 1 145 ? 9.306 -3.112 4.503 1.000 38.601 1450 VAL A CA 1
ATOM 792 C C . VAL A 1 145 ? 10.346 -3.680 3.550 1.000 38.906 1450 VAL A C 1
ATOM 793 O O . VAL A 1 145 ? 10.957 -4.690 3.886 1.000 37.891 1450 VAL A O 1
ATOM 797 N N . THR A 1 146 ? 10.506 -3.039 2.407 1.000 36.884 1451 THR A N 1
ATOM 798 C CA . THR A 1 146 ? 11.622 -3.337 1.483 1.000 35.065 1451 THR A CA 1
ATOM 799 C C . THR A 1 146 ? 12.422 -2.074 1.270 1.000 33.903 1451 THR A C 1
ATOM 800 O O . THR A 1 146 ? 11.824 -1.065 0.916 1.000 33.317 1451 THR A O 1
ATOM 804 N N . VAL A 1 147 ? 13.743 -2.166 1.430 1.000 32.024 1452 VAL A N 1
ATOM 805 C CA . VAL A 1 147 ? 14.648 -1.076 1.065 1.000 34.502 1452 VAL A CA 1
ATOM 806 C C . VAL A 1 147 ? 15.631 -1.615 0.012 1.000 36.115 1452 VAL A C 1
ATOM 807 O O . VAL A 1 147 ? 16.348 -2.600 0.275 1.000 36.867 1452 VAL A O 1
ATOM 811 N N . TYR A 1 148 ? 15.546 -1.012 -1.169 1.000 36.743 1453 TYR A N 1
ATOM 812 C CA . TYR A 1 148 ? 16.377 -1.314 -2.349 1.000 36.497 1453 TYR A CA 1
ATOM 813 C C . TYR A 1 148 ? 17.635 -0.476 -2.252 1.000 37.072 1453 TYR A C 1
ATOM 814 O O . TYR A 1 148 ? 17.571 0.741 -2.003 1.000 38.242 1453 TYR A O 1
ATOM 823 N N . VAL A 1 149 ? 18.782 -1.097 -2.527 1.000 41.982 1454 VAL A N 1
ATOM 824 C CA . VAL A 1 149 ? 19.992 -0.293 -2.773 1.000 38.672 1454 VAL A CA 1
ATOM 825 C C . VAL A 1 149 ? 19.991 0.042 -4.258 1.000 41.908 1454 VAL A C 1
ATOM 826 O O . VAL A 1 149 ? 20.173 -0.888 -5.086 1.000 43.889 1454 VAL A O 1
ATOM 830 N N . VAL A 1 150 ? 19.707 1.301 -4.582 1.000 41.375 1455 VAL A N 1
ATOM 831 C CA . VAL A 1 150 ? 19.518 1.751 -5.985 1.000 42.476 1455 VAL A CA 1
ATOM 832 C C . VAL A 1 150 ? 20.908 1.946 -6.648 1.000 46.603 1455 VAL A C 1
ATOM 833 O O . VAL A 1 150 ? 21.835 2.493 -6.014 1.000 46.928 1455 VAL A O 1
ATOM 837 N N . SER A 1 151 ? 21.066 1.432 -7.848 1.000 47.675 1456 SER A N 1
ATOM 838 C CA . SER A 1 151 ? 22.282 1.651 -8.669 1.000 49.404 1456 SER A CA 1
ATOM 839 C C . SER A 1 151 ? 22.541 3.144 -8.869 1.000 51.371 1456 SER A C 1
ATOM 840 O O . SER A 1 151 ? 21.603 3.860 -9.253 1.000 43.700 1456 SER A O 1
ATOM 843 N N . SER A 1 152 ? 23.805 3.561 -8.668 1.000 53.645 1457 SER A N 1
ATOM 844 C CA . SER A 1 152 ? 24.293 4.922 -9.030 1.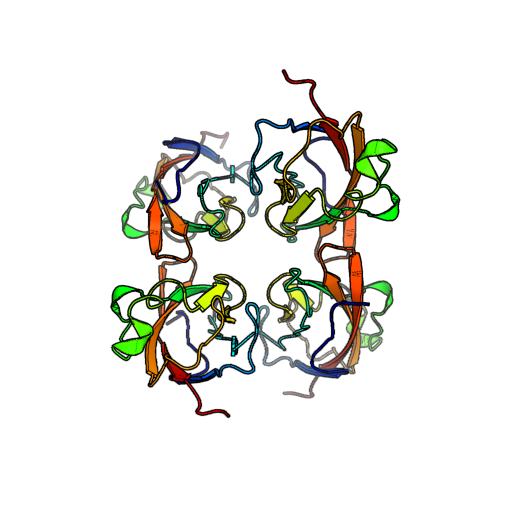000 62.048 1457 SER A CA 1
ATOM 845 C C . SER A 1 152 ? 25.653 4.859 -9.750 1.000 62.302 1457 SER A C 1
ATOM 846 O O . SER A 1 152 ? 26.316 3.815 -9.707 1.000 61.439 1457 SER A O 1
ATOM 849 N N . GLN A 1 153 ? 25.995 5.934 -10.455 1.000 70.973 1458 GLN A N 1
ATOM 850 C CA . GLN A 1 153 ? 27.333 6.178 -11.072 1.000 76.567 1458 GLN A CA 1
ATOM 851 C C . GLN A 1 153 ? 28.227 6.822 -10.008 1.000 74.840 1458 GLN A C 1
ATOM 852 O O . GLN A 1 153 ? 29.021 6.163 -9.365 1.000 81.758 1458 GLN A O 1
ATOM 858 N N . ASP B 1 44 ? 26.751 -7.246 23.751 1.000 113.571 1349 ASP B N 1
ATOM 859 C CA . ASP B 1 44 ? 26.404 -7.303 25.229 1.000 109.379 1349 ASP B CA 1
ATOM 860 C C . ASP B 1 44 ? 25.614 -6.075 25.711 1.000 103.758 1349 ASP B C 1
ATOM 861 O O . ASP B 1 44 ? 24.740 -6.239 26.565 1.000 103.541 1349 ASP B O 1
ATOM 863 N N . PRO B 1 45 ? 25.871 -4.830 25.224 1.000 95.445 1350 PRO B N 1
ATOM 864 C CA . PRO B 1 45 ? 25.019 -3.676 25.496 1.000 87.470 1350 PRO B CA 1
ATOM 865 C C . PRO B 1 45 ? 23.511 -3.893 25.358 1.000 81.838 1350 PRO B C 1
ATOM 866 O O . PRO B 1 45 ? 23.070 -4.287 24.306 1.000 78.582 1350 PRO B O 1
ATOM 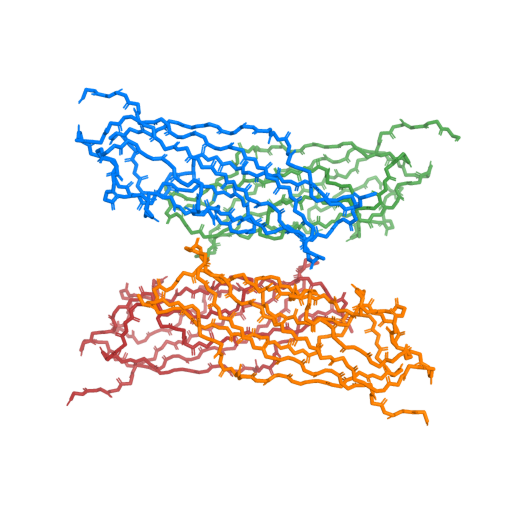870 N N . ARG B 1 46 ? 22.787 -3.759 26.470 1.000 74.075 1351 ARG B N 1
ATOM 871 C CA . ARG B 1 46 ? 21.312 -3.891 26.481 1.000 69.805 1351 ARG B CA 1
ATOM 872 C C . ARG B 1 46 ? 20.699 -3.058 27.593 1.000 62.554 1351 ARG B C 1
ATOM 873 O O . ARG B 1 46 ? 21.395 -2.537 28.448 1.000 57.475 1351 ARG B O 1
ATOM 881 N N . PRO B 1 47 ? 19.376 -2.827 27.566 1.000 57.752 1352 PRO B N 1
ATOM 882 C CA . PRO B 1 47 ? 18.760 -2.015 28.603 1.000 57.454 1352 PRO B CA 1
ATOM 883 C C . PRO B 1 47 ? 18.993 -2.664 29.989 1.000 54.594 1352 PRO B C 1
ATOM 884 O O . PRO B 1 47 ? 18.983 -3.861 30.094 1.000 53.669 1352 PRO B O 1
ATOM 888 N N . VAL B 1 48 ? 19.227 -1.821 30.996 1.000 52.583 1353 VAL B N 1
ATOM 889 C CA . VAL B 1 48 ? 19.438 -2.169 32.420 1.000 53.456 1353 VAL B CA 1
ATOM 890 C C . VAL B 1 48 ? 18.529 -1.295 33.271 1.000 49.834 1353 VAL B C 1
ATOM 891 O O . VAL B 1 48 ? 18.689 -0.034 33.278 1.000 48.355 1353 VAL B O 1
ATOM 895 N N . PHE B 1 49 ? 17.521 -1.920 33.872 1.000 47.923 1354 PHE B N 1
ATOM 896 C CA . PHE B 1 49 ? 16.576 -1.212 34.766 1.000 46.127 1354 PHE B CA 1
ATOM 897 C C . PHE B 1 49 ? 17.385 -0.705 35.957 1.000 47.368 1354 PHE B C 1
ATOM 898 O O . PHE B 1 49 ? 18.240 -1.437 36.414 1.000 49.194 1354 PHE B O 1
ATOM 906 N N . VAL B 1 50 ? 17.079 0.490 36.447 1.000 48.573 1355 VAL B N 1
ATOM 907 C CA . VAL B 1 50 ? 17.717 1.082 37.648 1.000 48.661 1355 VAL B CA 1
ATOM 908 C C . VAL B 1 50 ? 17.364 0.223 38.867 1.000 49.495 1355 VAL B C 1
ATOM 909 O O . VAL B 1 50 ? 18.228 0.058 39.681 1.000 47.381 1355 VAL B O 1
ATOM 913 N N . ARG B 1 51 ? 16.139 -0.320 38.973 1.000 50.446 1356 ARG B N 1
ATOM 914 C CA . ARG B 1 51 ? 15.673 -1.098 40.161 1.000 50.900 1356 ARG B CA 1
ATOM 915 C C . ARG B 1 51 ? 15.073 -2.431 39.698 1.000 51.169 1356 ARG B C 1
ATOM 916 O O . ARG B 1 51 ? 14.453 -2.497 38.587 1.000 47.508 1356 ARG B O 1
ATOM 924 N N . GLU B 1 52 ? 15.209 -3.470 40.534 1.000 51.504 1357 GLU B N 1
ATOM 925 C CA A GLU B 1 52 ? 14.681 -4.834 40.263 0.520 50.120 1357 GLU B CA 1
ATOM 926 C CA B GLU B 1 52 ? 14.669 -4.822 40.213 0.480 49.755 1357 GLU B CA 1
ATOM 927 C C . GLU B 1 52 ? 13.212 -4.921 40.694 1.000 49.210 1357 GLU B C 1
ATOM 928 O O . GLU B 1 52 ? 12.518 -5.858 40.279 1.000 49.580 1357 GLU B O 1
ATOM 939 N N . LEU B 1 53 ? 12.753 -3.990 41.529 1.000 42.072 1358 LEU B N 1
ATOM 940 C CA . LEU B 1 53 ? 11.358 -3.984 41.989 1.000 40.893 1358 LEU B CA 1
ATOM 941 C C . LEU B 1 53 ? 10.930 -2.512 42.145 1.000 36.401 1358 LEU B C 1
ATOM 942 O O . LEU B 1 53 ? 11.685 -1.740 42.667 1.000 35.986 1358 LEU B O 1
ATOM 947 N N . TYR B 1 54 ? 9.720 -2.177 41.718 1.000 32.646 1359 TYR B N 1
ATOM 948 C CA . TYR B 1 54 ? 9.071 -0.874 41.897 1.000 31.531 1359 TYR B CA 1
ATOM 949 C C . TYR B 1 54 ? 7.755 -1.212 42.563 1.000 30.755 1359 TYR B C 1
ATOM 950 O O . TYR B 1 54 ? 7.155 -2.246 42.226 1.000 31.698 1359 TYR B O 1
ATOM 959 N N . THR B 1 55 ? 7.328 -0.379 43.451 1.000 30.610 1360 THR B N 1
ATOM 960 C CA . THR B 1 55 ? 6.098 -0.586 44.215 1.000 34.324 1360 THR B CA 1
ATOM 961 C C . THR B 1 55 ? 5.353 0.734 44.272 1.000 33.523 1360 THR B C 1
ATOM 962 O O . THR B 1 55 ? 5.977 1.814 44.276 1.000 33.354 1360 THR B O 1
ATOM 966 N N . ALA B 1 56 ? 4.040 0.636 44.427 1.000 32.861 1361 ALA B N 1
ATOM 967 C CA . ALA B 1 56 ? 3.218 1.831 44.738 1.000 33.514 1361 ALA B CA 1
ATOM 968 C C . ALA B 1 56 ? 1.939 1.342 45.383 1.000 33.387 1361 ALA B C 1
ATOM 969 O O . ALA B 1 56 ? 1.707 0.137 45.339 1.000 32.999 1361 ALA B O 1
ATOM 971 N N . GLY B 1 57 ? 1.209 2.248 45.975 1.000 35.422 1362 GLY B N 1
ATOM 972 C CA . GLY B 1 57 ? -0.100 1.968 46.571 1.000 39.566 1362 GLY B CA 1
ATOM 973 C C . GLY B 1 57 ? -1.173 2.795 45.912 1.000 43.080 1362 GLY B C 1
ATOM 974 O O . GLY B 1 57 ? -0.863 3.955 45.549 1.000 44.597 1362 GLY B O 1
ATOM 975 N N . ILE B 1 58 ? -2.361 2.212 45.758 1.000 44.462 1363 ILE B N 1
ATOM 976 C CA . ILE B 1 58 ? -3.554 2.949 45.247 1.000 48.214 1363 ILE B CA 1
ATOM 977 C C . ILE B 1 58 ? -4.658 2.788 46.273 1.000 49.800 1363 ILE B C 1
ATOM 978 O O . ILE B 1 58 ? -4.637 1.776 46.986 1.000 48.709 1363 ILE B O 1
ATOM 983 N N . SER B 1 59 ? -5.574 3.736 46.329 1.000 53.170 1364 SER B N 1
ATOM 984 C CA . SER B 1 59 ? -6.758 3.673 47.237 1.000 57.236 1364 SER B CA 1
ATOM 985 C C . SER B 1 59 ? -7.967 4.367 46.603 1.000 60.686 1364 SER B C 1
ATOM 986 O O . SER B 1 59 ? -7.852 4.962 45.520 1.000 62.608 1364 SER B O 1
ATOM 989 N N . THR B 1 60 ? -9.108 4.267 47.268 1.000 65.796 1365 THR B N 1
ATOM 990 C CA . THR B 1 60 ? -10.365 4.950 46.892 1.000 66.461 1365 THR B CA 1
ATOM 991 C C . THR B 1 60 ? -10.143 6.470 46.931 1.000 65.678 1365 THR B C 1
ATOM 992 O O . THR B 1 60 ? -10.859 7.142 46.252 1.000 71.588 1365 THR B O 1
ATOM 996 N N . ALA B 1 61 ? -9.140 7.009 47.618 1.000 65.079 1366 ALA B N 1
ATOM 997 C CA . ALA B 1 61 ? -8.854 8.465 47.631 1.000 65.938 1366 ALA B CA 1
ATOM 998 C C . ALA B 1 61 ? -8.339 8.912 46.263 1.000 66.430 1366 ALA B C 1
ATOM 999 O O . ALA B 1 61 ? -8.239 10.112 46.054 1.000 67.080 1366 ALA B O 1
ATOM 1001 N N . ASP B 1 62 ? -7.896 8.001 45.392 1.000 67.912 1367 ASP B N 1
ATOM 1002 C CA . ASP B 1 62 ? -7.192 8.418 44.156 1.000 66.217 1367 ASP B CA 1
ATOM 1003 C C . ASP B 1 62 ? -8.221 8.600 43.051 1.000 67.885 1367 ASP B C 1
ATOM 1004 O O . ASP B 1 62 ? -9.306 8.023 43.134 1.000 65.946 1367 ASP B O 1
ATOM 1009 N N . SER B 1 63 ? -7.830 9.339 42.023 1.000 70.284 1368 SER B N 1
ATOM 1010 C CA . SER B 1 63 ? -8.614 9.555 40.773 1.000 72.052 1368 SER B CA 1
ATOM 1011 C C . SER B 1 63 ? -7.797 9.089 39.558 1.000 69.161 1368 SER B C 1
ATOM 1012 O O . SER B 1 63 ? -6.536 9.142 39.598 1.000 63.148 1368 SER B O 1
ATOM 1015 N N . ILE B 1 64 ? -8.496 8.632 38.518 1.000 66.876 1369 ILE B N 1
ATOM 1016 C CA . ILE B 1 64 ? -7.891 8.191 37.230 1.000 65.474 1369 ILE B CA 1
ATOM 1017 C C . ILE B 1 64 ? -6.829 9.214 36.814 1.000 62.164 1369 ILE B C 1
ATOM 1018 O O . ILE B 1 64 ? -7.039 10.415 36.981 1.000 65.803 1369 ILE B O 1
ATOM 1023 N N . GLY B 1 65 ? -5.679 8.754 36.350 1.000 57.764 1370 GLY B N 1
ATOM 1024 C CA . GLY B 1 65 ? -4.598 9.633 35.872 1.000 54.490 1370 GLY B CA 1
ATOM 1025 C C . GLY B 1 65 ? -3.505 9.842 36.890 1.000 51.241 1370 GLY B C 1
ATOM 1026 O O . GLY B 1 65 ? -2.468 10.385 36.524 1.000 48.325 1370 GLY B O 1
ATOM 1027 N N . ARG B 1 66 ? -3.724 9.459 38.148 1.000 50.283 1371 ARG B N 1
ATOM 1028 C CA . ARG B 1 66 ? -2.674 9.620 39.202 1.000 47.829 1371 ARG B CA 1
ATOM 1029 C C . ARG B 1 66 ? -1.380 8.962 38.712 1.000 40.532 1371 ARG B C 1
ATOM 1030 O O . ARG B 1 66 ? -1.460 7.834 38.260 1.000 38.624 1371 ARG B O 1
ATOM 1038 N N . GLU B 1 67 ? -0.267 9.673 38.731 1.000 38.949 1372 GLU B N 1
ATOM 1039 C CA . GLU B 1 67 ? 1.075 9.101 38.481 1.000 38.884 1372 GLU B CA 1
ATOM 1040 C C . GLU B 1 67 ? 1.485 8.228 39.682 1.000 37.676 1372 GLU B C 1
ATOM 1041 O O . GLU B 1 67 ? 1.534 8.765 40.784 1.000 37.885 1372 GLU B O 1
ATOM 1047 N N . LEU B 1 68 ? 1.683 6.937 39.486 1.000 35.612 1373 LEU B N 1
ATOM 1048 C CA . LEU B 1 68 ? 2.044 5.979 40.561 1.000 34.724 1373 LEU B CA 1
ATOM 1049 C C . LEU B 1 68 ? 3.577 5.859 40.664 1.000 34.159 1373 LEU B C 1
ATOM 1050 O O . LEU B 1 68 ? 4.073 5.869 41.745 1.000 34.770 1373 LEU B O 1
ATOM 1055 N N . LEU B 1 69 ? 4.284 5.643 39.585 1.000 32.483 1374 LEU B N 1
ATOM 1056 C CA . LEU B 1 69 ? 5.740 5.467 39.695 1.000 35.002 1374 LEU B CA 1
ATOM 1057 C C . LEU B 1 69 ? 6.370 5.713 38.327 1.000 34.082 1374 LEU B C 1
ATOM 1058 O O . LEU B 1 69 ? 5.630 5.750 37.314 1.000 33.221 1374 LEU B O 1
ATOM 1063 N N . ARG B 1 70 ? 7.686 5.841 38.296 1.000 35.244 1375 ARG B N 1
ATOM 1064 C CA A ARG B 1 70 ? 8.414 6.150 37.050 0.500 36.508 1375 ARG B CA 1
ATOM 1065 C CA B ARG B 1 70 ? 8.437 6.185 37.072 0.500 37.499 1375 ARG B CA 1
ATOM 1066 C C . ARG B 1 70 ? 9.524 5.124 36.892 1.000 38.752 1375 ARG B C 1
ATOM 1067 O O . ARG B 1 70 ? 10.454 5.156 37.691 1.000 38.743 1375 ARG B O 1
ATOM 1082 N N . LEU B 1 71 ? 9.354 4.223 35.926 1.000 37.616 1376 LEU B N 1
ATOM 1083 C CA . LEU B 1 71 ? 10.320 3.167 35.633 1.000 40.049 1376 LEU B CA 1
ATOM 1084 C C . LEU B 1 71 ? 11.423 3.817 34.800 1.000 41.768 1376 LEU B C 1
ATOM 1085 O O . LEU B 1 71 ? 11.112 4.731 34.020 1.000 39.365 1376 LEU B O 1
ATOM 1090 N N . HIS B 1 72 ? 12.640 3.336 34.913 1.000 38.396 1377 HIS B N 1
ATOM 1091 C CA . HIS B 1 72 ? 13.781 3.850 34.106 1.000 40.026 1377 HIS B CA 1
ATOM 1092 C C . HIS B 1 72 ? 14.793 2.747 33.864 1.000 39.444 1377 HIS B C 1
ATOM 1093 O O . HIS B 1 72 ? 15.148 2.021 34.804 1.000 39.110 1377 HIS B O 1
ATOM 1100 N N . ALA B 1 73 ? 15.230 2.583 32.624 1.000 42.788 1378 ALA B N 1
ATOM 1101 C CA . ALA B 1 73 ? 16.379 1.724 32.244 1.000 45.579 1378 ALA B CA 1
ATOM 1102 C C . ALA B 1 73 ? 17.375 2.569 31.463 1.000 45.738 1378 ALA B C 1
ATOM 1103 O O . ALA B 1 73 ? 16.929 3.429 30.739 1.000 42.117 1378 ALA B O 1
ATOM 1105 N N . THR B 1 74 ? 18.663 2.332 31.666 1.000 47.768 1379 THR B N 1
ATOM 1106 C CA . THR B 1 74 ? 19.761 2.896 30.856 1.000 51.005 1379 THR B CA 1
ATOM 1107 C C . THR B 1 74 ? 20.185 1.884 29.782 1.000 55.642 1379 THR B C 1
ATOM 1108 O O . THR B 1 74 ? 19.974 0.675 29.954 1.000 55.712 1379 THR B O 1
ATOM 1112 N N . GLN B 1 75 ? 20.870 2.395 28.765 1.000 56.418 1380 GLN B N 1
ATOM 1113 C CA . GLN B 1 75 ? 21.413 1.628 27.630 1.000 58.835 1380 GLN B CA 1
ATOM 1114 C C . GLN B 1 75 ? 22.763 2.251 27.296 1.000 59.823 1380 GLN B C 1
ATOM 1115 O O . GLN B 1 75 ? 22.753 3.420 26.982 1.000 60.054 1380 GLN B O 1
ATOM 1121 N N . SER B 1 76 ? 23.859 1.502 27.428 1.000 64.636 1381 SER B N 1
ATOM 1122 C CA . SER B 1 76 ? 25.268 1.992 27.318 1.000 67.868 1381 SER B CA 1
ATOM 1123 C C . SER B 1 76 ? 25.588 2.554 25.925 1.000 70.364 1381 SER B C 1
ATOM 1124 O O . SER B 1 76 ? 26.586 3.244 25.789 1.000 70.028 1381 SER B O 1
ATOM 1127 N N . GLU B 1 77 ? 24.762 2.312 24.911 1.000 69.441 1382 GLU B N 1
ATOM 1128 C CA . GLU B 1 77 ? 25.019 2.846 23.546 1.000 71.319 1382 GLU B CA 1
ATOM 1129 C C . GLU B 1 77 ? 24.040 3.981 23.242 1.000 66.148 1382 GLU B C 1
ATOM 1130 O O . GLU B 1 77 ? 24.019 4.433 22.084 1.000 65.530 1382 GLU B O 1
ATOM 1136 N N . GLY B 1 78 ? 23.220 4.406 24.218 1.000 64.344 1383 GLY B N 1
ATOM 1137 C CA . GLY B 1 78 ? 22.252 5.508 24.038 1.000 59.659 1383 GLY B CA 1
ATOM 1138 C C . GLY B 1 78 ? 21.078 5.113 23.158 1.000 61.108 1383 GLY B C 1
ATOM 1139 O O . GLY B 1 78 ? 20.376 6.001 22.658 1.000 63.577 1383 GLY B O 1
ATOM 1140 N N . SER B 1 79 ? 20.840 3.815 22.956 1.000 58.960 1384 SER B N 1
ATOM 1141 C CA . SER B 1 79 ? 19.674 3.348 22.168 1.000 55.135 1384 SER B CA 1
ATOM 1142 C C . SER B 1 79 ? 18.390 3.689 22.953 1.000 51.584 1384 SER B C 1
ATOM 1143 O O . SER B 1 79 ? 18.392 3.515 24.176 1.000 50.531 1384 SER B O 1
ATOM 1146 N N . ALA B 1 80 ? 17.378 4.252 22.289 1.000 47.048 1385 ALA B N 1
ATOM 1147 C CA . ALA B 1 80 ? 16.094 4.640 22.902 1.000 46.988 1385 ALA B CA 1
ATOM 1148 C C . ALA B 1 80 ? 15.422 3.383 23.480 1.000 42.502 1385 ALA B C 1
ATOM 1149 O O . ALA B 1 80 ? 15.530 2.292 22.890 1.000 45.940 1385 ALA B O 1
ATOM 1151 N N . ILE B 1 81 ? 14.681 3.573 24.552 1.000 42.938 1386 ILE B N 1
ATOM 1152 C CA . ILE B 1 81 ? 14.007 2.498 25.332 1.000 39.633 1386 ILE B CA 1
ATOM 1153 C C . ILE B 1 81 ? 12.506 2.653 25.184 1.000 36.737 1386 ILE B C 1
ATOM 1154 O O . ILE B 1 81 ? 12.030 3.759 25.331 1.000 39.507 1386 ILE B O 1
ATOM 1159 N N . THR B 1 82 ? 11.823 1.562 24.911 1.000 34.202 1387 THR B N 1
ATOM 1160 C CA . THR B 1 82 ? 10.356 1.417 24.990 1.000 36.863 1387 THR B CA 1
ATOM 1161 C C . THR B 1 82 ? 10.023 0.622 26.269 1.000 36.282 1387 THR B C 1
ATOM 1162 O O . THR B 1 82 ? 10.594 -0.475 26.432 1.000 39.697 1387 THR B O 1
ATOM 1166 N N . TYR B 1 83 ? 9.084 1.081 27.073 1.000 34.794 1388 TYR B N 1
ATOM 1167 C CA . TYR B 1 83 ? 8.583 0.404 28.287 1.000 33.236 1388 TYR B CA 1
ATOM 1168 C C . TYR B 1 83 ? 7.222 -0.189 27.992 1.000 36.732 1388 TYR B C 1
ATOM 1169 O O . TYR B 1 83 ? 6.330 0.533 27.541 1.000 35.801 1388 TYR B O 1
ATOM 1178 N N . ALA B 1 84 ? 7.010 -1.467 28.383 1.000 34.420 1389 ALA B N 1
ATOM 1179 C CA . ALA B 1 84 ? 5.712 -2.126 28.203 1.000 34.977 1389 ALA B CA 1
ATOM 1180 C C . ALA B 1 84 ? 5.416 -3.049 29.398 1.000 35.781 1389 ALA B C 1
ATOM 1181 O O . ALA B 1 84 ? 6.295 -3.686 29.908 1.000 33.127 1389 ALA B O 1
ATOM 1183 N N . ILE B 1 85 ? 4.147 -3.125 29.729 1.000 37.382 1390 ILE B N 1
ATOM 1184 C CA . ILE B 1 85 ? 3.653 -4.102 30.707 1.000 40.249 1390 ILE B CA 1
ATOM 1185 C C . ILE B 1 85 ? 3.605 -5.433 29.971 1.000 43.453 1390 ILE B C 1
ATOM 1186 O O . ILE B 1 85 ? 3.015 -5.496 28.852 1.000 41.333 1390 ILE B O 1
ATOM 1191 N N . ASP B 1 86 ? 4.181 -6.480 30.561 1.000 42.260 1391 ASP B N 1
ATOM 1192 C CA . ASP B 1 86 ? 4.036 -7.862 29.999 1.000 43.472 1391 ASP B CA 1
ATOM 1193 C C . ASP B 1 86 ? 2.728 -8.395 30.557 1.000 44.652 1391 ASP B C 1
ATOM 1194 O O . ASP B 1 86 ? 2.658 -8.859 31.727 1.000 44.858 1391 ASP B O 1
ATOM 1199 N N . TRP B 1 87 ? 1.673 -8.305 29.781 1.000 47.962 1392 TRP B N 1
ATOM 1200 C CA . TRP B 1 87 ? 0.307 -8.658 30.244 1.000 53.347 1392 TRP B CA 1
ATOM 1201 C C . TRP B 1 87 ? 0.220 -10.165 30.605 1.000 55.942 1392 TRP B C 1
ATOM 1202 O O . TRP B 1 87 ? -0.637 -10.516 31.382 1.000 54.937 1392 TRP B O 1
ATOM 1213 N N . ASP B 1 88 ? 1.144 -10.978 30.091 1.000 59.570 1393 ASP B N 1
ATOM 1214 C CA . ASP B 1 88 ? 1.195 -12.450 30.339 1.000 60.322 1393 ASP B CA 1
ATOM 1215 C C . ASP B 1 88 ? 1.692 -12.675 31.790 1.000 58.719 1393 ASP B C 1
ATOM 1216 O O . ASP B 1 88 ? 1.713 -13.847 32.179 1.000 56.343 1393 ASP B O 1
ATOM 1221 N N . THR B 1 89 ? 2.240 -11.661 32.482 1.000 52.407 1394 THR B N 1
ATOM 1222 C CA . THR B 1 89 ? 2.775 -11.767 33.866 1.000 52.022 1394 THR B CA 1
ATOM 1223 C C . THR B 1 89 ? 1.803 -11.180 34.874 1.000 51.472 1394 THR B C 1
ATOM 1224 O O . THR B 1 89 ? 2.109 -11.204 36.036 1.000 54.644 1394 THR B O 1
ATOM 1228 N N . MET B 1 90 ? 0.658 -10.671 34.462 1.000 53.575 1395 MET B N 1
ATOM 1229 C CA . MET B 1 90 ? -0.212 -9.923 35.395 1.000 54.512 1395 MET B CA 1
ATOM 1230 C C . MET B 1 90 ? -0.879 -10.944 36.320 1.000 60.012 1395 MET B C 1
ATOM 1231 O O . MET B 1 90 ? -1.643 -11.761 35.801 1.000 62.905 1395 MET B O 1
ATOM 1236 N N . VAL B 1 91 ? -0.600 -10.894 37.615 1.000 58.029 1396 VAL B N 1
ATOM 1237 C CA . VAL B 1 91 ? -1.261 -11.764 38.640 1.000 60.350 1396 VAL B CA 1
ATOM 1238 C C . VAL B 1 91 ? -1.921 -10.857 39.682 1.000 58.210 1396 VAL B C 1
ATOM 1239 O O . VAL B 1 91 ? -1.233 -9.958 40.213 1.000 54.167 1396 VAL B O 1
ATOM 1243 N N . VAL B 1 92 ? -3.204 -11.068 39.956 1.000 58.291 1397 VAL B N 1
ATOM 1244 C CA . VAL B 1 92 ? -4.030 -10.133 40.767 1.000 59.185 1397 VAL B CA 1
ATOM 1245 C C . VAL B 1 92 ? -4.878 -10.873 41.788 1.000 61.008 1397 VAL B C 1
ATOM 1246 O O . VAL B 1 92 ? -5.364 -11.976 41.508 1.000 67.136 1397 VAL B O 1
ATOM 1250 N N . ASP B 1 93 ? -5.121 -10.213 42.901 1.000 62.348 1398 ASP B N 1
ATOM 1251 C CA . ASP B 1 93 ? -6.170 -10.593 43.857 1.000 64.734 1398 ASP B CA 1
ATOM 1252 C C . ASP B 1 93 ? -7.457 -10.919 43.105 1.000 68.390 1398 ASP B C 1
ATOM 1253 O O . ASP B 1 93 ? -7.830 -10.228 42.151 1.000 65.509 1398 ASP B O 1
ATOM 1258 N N . PRO B 1 94 ? -8.210 -11.974 43.508 1.000 69.694 1399 PRO B N 1
ATOM 1259 C CA . PRO B 1 94 ? -9.467 -12.298 42.824 1.000 74.349 1399 PRO B CA 1
ATOM 1260 C C . PRO B 1 94 ? -10.425 -11.099 42.715 1.000 71.367 1399 PRO B C 1
ATOM 1261 O O . PRO B 1 94 ? -11.047 -10.951 41.711 1.000 75.441 1399 PRO B O 1
ATOM 1265 N N . SER B 1 95 ? -10.492 -10.261 43.749 1.000 68.966 1400 SER B N 1
ATOM 1266 C CA . SER B 1 95 ? -11.319 -9.032 43.835 1.000 71.101 1400 SER B CA 1
ATOM 1267 C C . SER B 1 95 ? -10.972 -8.035 42.709 1.000 69.715 1400 SER B C 1
ATOM 1268 O O . SER B 1 95 ? -11.760 -7.117 42.538 1.000 69.246 1400 SER B O 1
ATOM 1271 N N . LEU B 1 96 ? -9.822 -8.164 42.040 1.000 65.930 1401 LEU B N 1
ATOM 1272 C CA . LEU B 1 96 ? -9.339 -7.192 41.026 1.000 66.582 1401 LEU B CA 1
ATOM 1273 C C . LEU B 1 96 ? -9.487 -7.776 39.628 1.000 68.082 1401 LEU B C 1
ATOM 1274 O O . LEU B 1 96 ? -9.034 -7.125 38.662 1.000 63.453 1401 LEU B O 1
ATOM 1279 N N . GLU B 1 97 ? -10.035 -8.978 39.506 1.000 75.199 1402 GLU B N 1
ATOM 1280 C CA . GLU B 1 97 ? -10.171 -9.658 38.187 1.000 79.768 1402 GLU B CA 1
ATOM 1281 C C . GLU B 1 97 ? -10.789 -8.719 37.133 1.000 71.596 1402 GLU B C 1
ATOM 1282 O O . GLU B 1 97 ? -10.261 -8.708 36.002 1.000 73.222 1402 GLU B O 1
ATOM 1288 N N . ALA B 1 98 ? -11.772 -7.886 37.499 1.000 71.014 1403 ALA B N 1
ATOM 1289 C CA . ALA B 1 98 ? -12.528 -7.017 36.552 1.000 73.451 1403 ALA B CA 1
ATOM 1290 C C . ALA B 1 98 ? -11.599 -5.954 35.967 1.000 70.219 1403 ALA B C 1
ATOM 1291 O O . ALA B 1 98 ? -11.824 -5.541 34.820 1.000 67.945 1403 ALA B O 1
ATOM 1293 N N . VAL B 1 99 ? -10.563 -5.547 36.698 1.000 68.260 1404 VAL B N 1
ATOM 1294 C CA . VAL B 1 99 ? -9.657 -4.443 36.278 1.000 64.085 1404 VAL B CA 1
ATOM 1295 C C . VAL B 1 99 ? -8.264 -4.979 35.971 1.000 65.114 1404 VAL B C 1
ATOM 1296 O O . VAL B 1 99 ? -7.373 -4.121 35.783 1.000 60.986 1404 VAL B O 1
ATOM 1300 N N . ARG B 1 100 ? -8.120 -6.296 35.791 1.000 67.668 1405 ARG B N 1
ATOM 1301 C CA . ARG B 1 100 ? -6.816 -6.973 35.584 1.000 69.283 1405 ARG B CA 1
ATOM 1302 C C . ARG B 1 100 ? -6.072 -6.333 34.416 1.000 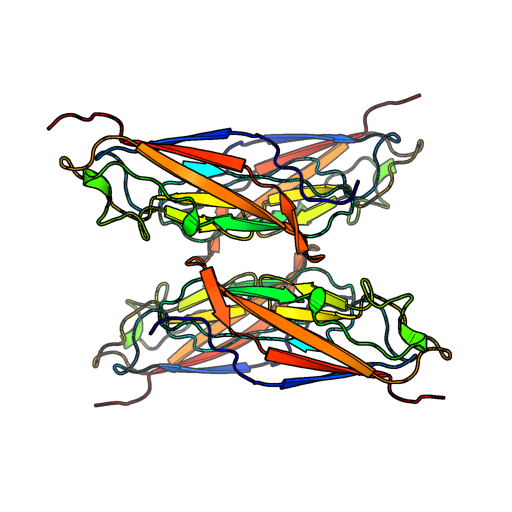69.582 1405 ARG B C 1
ATOM 1303 O O . ARG B 1 100 ? -4.857 -6.176 34.519 1.000 71.676 1405 ARG B O 1
ATOM 1311 N N . GLN B 1 101 ? -6.770 -5.980 33.340 1.000 70.471 1406 GLN B N 1
ATOM 1312 C CA . GLN B 1 101 ? -6.111 -5.477 32.108 1.000 73.332 1406 GLN B CA 1
ATOM 1313 C C . GLN B 1 101 ? -6.380 -3.991 31.902 1.000 67.743 1406 GLN B C 1
ATOM 1314 O O . GLN B 1 101 ? -5.827 -3.458 30.961 1.000 69.265 1406 GLN B O 1
ATOM 1320 N N . SER B 1 102 ? -7.128 -3.303 32.760 1.000 67.455 1407 SER B N 1
ATOM 1321 C CA . SER B 1 102 ? -7.435 -1.855 32.545 1.000 62.756 1407 SER B CA 1
ATOM 1322 C C . SER B 1 102 ? -6.909 -0.962 33.681 1.000 58.421 1407 SER B C 1
ATOM 1323 O O . SER B 1 102 ? -7.073 0.276 33.582 1.000 58.150 1407 SER B O 1
ATOM 1326 N N . ALA B 1 103 ? -6.376 -1.536 34.771 1.000 56.095 1408 ALA B N 1
ATOM 1327 C CA . ALA B 1 103 ? -6.044 -0.799 36.020 1.000 53.137 1408 ALA B CA 1
ATOM 1328 C C . ALA B 1 103 ? -4.966 0.258 35.774 1.000 48.394 1408 ALA B C 1
ATOM 1329 O O . ALA B 1 103 ? -5.072 1.305 36.387 1.000 48.936 1408 ALA B O 1
ATOM 1331 N N . PHE B 1 104 ? -4.045 0.027 34.853 1.000 47.367 1409 PHE B N 1
ATOM 1332 C CA . PHE B 1 104 ? -2.902 0.946 34.668 1.000 47.389 1409 PHE B CA 1
ATOM 1333 C C . PHE B 1 104 ? -2.669 1.255 33.196 1.000 45.920 1409 PHE B C 1
ATOM 1334 O O . PHE B 1 104 ? -2.882 0.368 32.379 1.000 45.978 1409 PHE B O 1
ATOM 1342 N N . VAL B 1 105 ? -2.014 2.380 32.931 1.000 42.915 1410 VAL B N 1
ATOM 1343 C CA . VAL B 1 105 ? -1.335 2.585 31.635 1.000 40.878 1410 VAL B CA 1
ATOM 1344 C C . VAL B 1 105 ? 0.137 2.851 31.917 1.000 38.321 1410 VAL B C 1
ATOM 1345 O O . VAL B 1 105 ? 0.432 3.667 32.818 1.000 38.622 1410 VAL B O 1
ATOM 1349 N N . LEU B 1 106 ? 0.998 2.288 31.102 1.000 34.859 1411 LEU B N 1
ATOM 1350 C CA . LEU B 1 106 ? 2.436 2.605 31.149 1.000 33.847 1411 LEU B CA 1
ATOM 1351 C C . LEU B 1 106 ? 2.827 3.367 29.912 1.000 35.449 1411 LEU B C 1
ATOM 1352 O O . LEU B 1 106 ? 2.717 2.772 28.774 1.000 35.954 1411 LEU B O 1
ATOM 1357 N N . ASN B 1 107 ? 3.306 4.598 30.068 1.000 35.026 1412 ASN B N 1
ATOM 1358 C CA . ASN B 1 107 ? 3.773 5.379 28.925 1.000 34.505 1412 ASN B CA 1
ATOM 1359 C C . ASN B 1 107 ? 5.069 4.774 28.419 1.000 34.689 1412 ASN B C 1
ATOM 1360 O O . ASN B 1 107 ? 6.062 4.746 29.150 1.000 32.132 1412 ASN B O 1
ATOM 1365 N N . ALA B 1 108 ? 5.063 4.376 27.154 1.000 34.744 1413 ALA B N 1
ATOM 1366 C CA . ALA B 1 108 ? 6.145 3.594 26.544 1.000 34.745 1413 ALA B CA 1
ATOM 1367 C C . ALA B 1 108 ? 7.423 4.374 26.503 1.000 34.567 1413 ALA B C 1
ATOM 1368 O O . ALA B 1 108 ? 8.455 3.726 26.464 1.000 34.681 1413 ALA B O 1
ATOM 1370 N N . GLN B 1 109 ? 7.389 5.723 26.369 1.000 35.317 1414 GLN B N 1
ATOM 1371 C CA A GLN B 1 109 ? 8.611 6.562 26.316 0.640 36.342 1414 GLN B CA 1
ATOM 1372 C CA B GLN B 1 109 ? 8.633 6.537 26.322 0.360 35.052 1414 GLN B CA 1
ATOM 1373 C C . GLN B 1 109 ? 9.037 7.045 27.713 1.000 35.424 1414 GLN B C 1
ATOM 1374 O O . GLN B 1 109 ? 10.243 7.060 27.986 1.000 34.205 1414 GLN B O 1
ATOM 1385 N N . THR B 1 110 ? 8.097 7.486 28.542 1.000 32.742 1415 THR B N 1
ATOM 1386 C CA . THR B 1 110 ? 8.436 8.107 29.846 1.000 34.733 1415 THR B CA 1
ATOM 1387 C C . THR B 1 110 ? 8.661 7.090 30.968 1.000 35.090 1415 THR B C 1
ATOM 1388 O O . THR B 1 110 ? 9.379 7.431 31.929 1.000 38.578 1415 THR B O 1
ATOM 1392 N N . GLY B 1 111 ? 8.087 5.905 30.863 1.000 33.917 1416 GLY B N 1
ATOM 1393 C CA . GLY B 1 111 ? 8.162 4.879 31.911 1.000 33.884 1416 GLY B CA 1
ATOM 1394 C C . GLY B 1 111 ? 7.241 5.246 33.063 1.000 33.569 1416 GLY B C 1
ATOM 1395 O O . GLY B 1 111 ? 7.315 4.555 34.115 1.000 32.975 1416 GLY B O 1
ATOM 1396 N N . VAL B 1 112 ? 6.387 6.264 32.880 1.000 31.182 1417 VAL B N 1
ATOM 1397 C CA . VAL B 1 112 ? 5.400 6.642 33.904 1.000 31.956 1417 VAL B CA 1
ATOM 1398 C C . VAL B 1 112 ? 4.194 5.719 33.872 1.000 34.272 1417 VAL B C 1
ATOM 1399 O O . VAL B 1 112 ? 3.512 5.636 32.831 1.000 33.953 1417 VAL B O 1
ATOM 1403 N N . LEU B 1 113 ? 3.910 5.111 35.037 1.000 33.598 1418 LEU B N 1
ATOM 1404 C CA . LEU B 1 113 ? 2.782 4.233 35.230 1.000 33.632 1418 LEU B CA 1
ATOM 1405 C C . LEU B 1 113 ? 1.682 5.101 35.850 1.000 35.818 1418 LEU B C 1
ATOM 1406 O O . LEU B 1 113 ? 1.925 5.728 36.932 1.000 35.590 1418 LEU B O 1
ATOM 1411 N N . THR B 1 114 ? 0.502 5.105 35.210 1.000 36.906 1419 THR B N 1
ATOM 1412 C CA . THR B 1 114 ? -0.688 5.865 35.693 1.000 38.494 1419 THR B CA 1
ATOM 1413 C C . THR B 1 114 ? -1.817 4.957 36.075 1.000 39.482 1419 THR B C 1
ATOM 1414 O O . THR B 1 114 ? -1.944 3.906 35.521 1.000 40.534 1419 THR B O 1
ATOM 1418 N N . LEU B 1 115 ? -2.569 5.376 37.069 1.000 41.052 1420 LEU B N 1
ATOM 1419 C CA . LEU B 1 115 ? -3.831 4.720 37.464 1.000 44.865 1420 LEU B CA 1
ATOM 1420 C C . LEU B 1 115 ? -4.873 5.000 36.373 1.000 47.894 1420 LEU B C 1
ATOM 1421 O O . LEU B 1 115 ? -5.004 6.164 35.955 1.000 47.328 1420 LEU B O 1
ATOM 1426 N N . ASN B 1 116 ? -5.542 3.962 35.912 1.000 51.402 1421 ASN B N 1
ATOM 1427 C CA . ASN B 1 116 ? -6.528 4.085 34.809 1.000 57.087 1421 ASN B CA 1
ATOM 1428 C C . ASN B 1 116 ? -7.954 3.726 35.265 1.000 58.481 1421 ASN B C 1
ATOM 1429 O O . ASN B 1 116 ? -8.839 3.714 34.437 1.000 60.395 1421 ASN B O 1
ATOM 1434 N N . ILE B 1 117 ? -8.180 3.406 36.531 1.000 62.622 1422 ILE B N 1
ATOM 1435 C CA . ILE B 1 117 ? -9.528 3.047 37.085 1.000 62.933 1422 ILE B CA 1
ATOM 1436 C C . ILE B 1 117 ? -9.745 3.850 38.359 1.000 65.552 1422 ILE B C 1
ATOM 1437 O O . ILE B 1 117 ? -8.750 4.333 38.946 1.000 62.016 1422 ILE B O 1
ATOM 1442 N N . GLN B 1 118 ? -10.997 3.956 38.781 1.000 66.496 1423 GLN B N 1
ATOM 1443 C CA . GLN B 1 118 ? -11.355 4.590 40.068 1.000 69.916 1423 GLN B CA 1
ATOM 1444 C C . GLN B 1 118 ? -11.403 3.450 41.070 1.000 71.982 1423 GLN B C 1
ATOM 1445 O O . GLN B 1 118 ? -12.268 2.585 40.951 1.000 74.444 1423 GLN B O 1
ATOM 1451 N N . PRO B 1 119 ? -10.430 3.298 41.998 1.000 70.858 1424 PRO B N 1
ATOM 1452 C CA . PRO B 1 119 ? -10.475 2.146 42.903 1.000 71.217 1424 PRO B CA 1
ATOM 1453 C C . PRO B 1 119 ? -11.770 2.226 43.728 1.000 70.785 1424 PRO B C 1
ATOM 1454 O O . PRO B 1 119 ? -12.149 3.329 44.109 1.000 72.026 1424 PRO B O 1
ATOM 1458 N N . THR B 1 120 ? -12.380 1.081 44.025 1.000 71.489 1425 THR B N 1
ATOM 1459 C CA . THR B 1 120 ? -13.642 0.982 44.813 1.000 73.965 1425 THR B CA 1
ATOM 1460 C C . THR B 1 120 ? -13.392 0.252 46.137 1.000 74.413 1425 THR B C 1
ATOM 1461 O O . THR B 1 120 ? -12.375 -0.481 46.260 1.000 69.915 1425 THR B O 1
ATOM 1465 N N . ALA B 1 121 ? -14.335 0.372 47.080 1.000 75.539 1426 ALA B N 1
ATOM 1466 C CA . ALA B 1 121 ? -14.140 -0.180 48.437 1.000 77.427 1426 ALA B CA 1
ATOM 1467 C C . ALA B 1 121 ? -14.207 -1.713 48.401 1.000 77.915 1426 ALA B C 1
ATOM 1468 O O . ALA B 1 121 ? -13.856 -2.307 49.423 1.000 78.134 1426 ALA B O 1
ATOM 1470 N N . THR B 1 122 ? -14.574 -2.333 47.276 1.000 78.618 1427 THR B N 1
ATOM 1471 C CA . THR B 1 122 ? -14.658 -3.816 47.134 1.000 81.988 1427 THR B CA 1
ATOM 1472 C C . THR B 1 122 ? -13.366 -4.398 46.534 1.000 77.694 1427 THR B C 1
ATOM 1473 O O . THR B 1 122 ? -13.280 -5.629 46.339 1.000 76.202 1427 THR B O 1
ATOM 1477 N N . MET B 1 123 ? -12.382 -3.555 46.242 1.000 72.229 1428 MET B N 1
ATOM 1478 C CA . MET B 1 123 ? -11.089 -3.989 45.662 1.000 70.385 1428 MET B CA 1
ATOM 1479 C C . MET B 1 123 ? -10.052 -4.182 46.773 1.000 63.930 1428 MET B C 1
ATOM 1480 O O . MET B 1 123 ? -9.858 -3.239 47.557 1.000 56.037 1428 MET B O 1
ATOM 1485 N N . HIS B 1 124 ? -9.447 -5.374 46.796 1.000 63.869 1429 HIS B N 1
ATOM 1486 C CA . HIS B 1 124 ? -8.500 -5.826 47.833 1.000 64.973 1429 HIS B CA 1
ATOM 1487 C C . HIS B 1 124 ? -7.184 -6.335 47.243 1.000 61.304 1429 H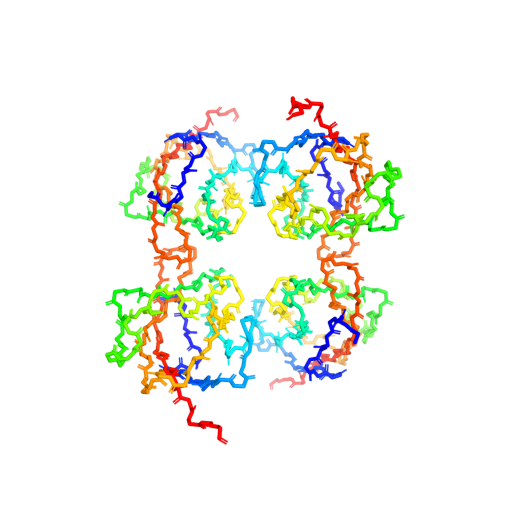IS B C 1
ATOM 1488 O O . HIS B 1 124 ? -7.169 -6.813 46.111 1.000 61.471 1429 HIS B O 1
ATOM 1495 N N . GLY B 1 125 ? -6.123 -6.310 48.045 1.000 57.196 1430 GLY B N 1
ATOM 1496 C CA . GLY B 1 125 ? -4.946 -7.157 47.766 1.000 56.385 1430 GLY B CA 1
ATOM 1497 C C . GLY B 1 125 ? -3.986 -6.481 46.807 1.000 52.968 1430 GLY B C 1
ATOM 1498 O O . GLY B 1 125 ? -3.891 -5.239 46.842 1.000 50.524 1430 GLY B O 1
ATOM 1499 N N . LEU B 1 126 ? -3.324 -7.266 45.959 1.000 48.218 1431 LEU B N 1
ATOM 1500 C CA . LEU B 1 126 ? -2.137 -6.828 45.186 1.000 49.612 1431 LEU B CA 1
ATOM 1501 C C . LEU B 1 126 ? -2.353 -7.037 43.685 1.000 48.982 1431 LEU B C 1
ATOM 1502 O O . LEU B 1 126 ? -2.980 -8.052 43.293 1.000 48.825 1431 LEU B O 1
ATOM 1507 N N . PHE B 1 127 ? -1.677 -6.204 42.886 1.000 46.217 1432 PHE B N 1
ATOM 1508 C CA . PHE B 1 127 ? -1.316 -6.509 41.488 1.000 45.174 1432 PHE B CA 1
ATOM 1509 C C . PHE B 1 127 ? 0.176 -6.810 41.443 1.000 42.863 1432 PHE B C 1
ATOM 1510 O O . PHE B 1 127 ? 0.938 -6.067 42.047 1.000 41.303 1432 PHE B O 1
ATOM 1518 N N . LYS B 1 128 ? 0.588 -7.841 40.730 1.000 43.378 1433 LYS B N 1
ATOM 1519 C CA . LYS B 1 128 ? 2.018 -8.090 40.472 1.000 42.728 1433 LYS B CA 1
ATOM 1520 C C . LYS B 1 128 ? 2.186 -8.298 38.980 1.000 43.465 1433 LYS B C 1
ATOM 1521 O O . LYS B 1 128 ? 1.363 -9.014 38.358 1.000 48.016 1433 LYS B O 1
ATOM 1527 N N . PHE B 1 129 ? 3.211 -7.681 38.408 1.000 39.555 1434 PHE B N 1
ATOM 1528 C CA . PHE B 1 129 ? 3.428 -7.825 36.955 1.000 42.636 1434 PHE B CA 1
ATOM 1529 C C . PHE B 1 129 ? 4.861 -7.501 36.649 1.000 39.507 1434 PHE B C 1
ATOM 1530 O O . PHE B 1 129 ? 5.582 -7.001 37.521 1.000 42.836 1434 PHE B O 1
ATOM 1538 N N . GLU B 1 130 ? 5.267 -7.876 35.446 1.000 39.820 1435 GLU B N 1
ATOM 1539 C CA . GLU B 1 130 ? 6.626 -7.576 34.924 1.000 39.632 1435 GLU B CA 1
ATOM 1540 C C . GLU B 1 130 ? 6.497 -6.494 33.865 1.000 35.595 1435 GLU B C 1
ATOM 1541 O O . GLU B 1 130 ? 5.442 -6.407 33.173 1.000 35.715 1435 GLU B O 1
ATOM 1547 N N . VAL B 1 131 ? 7.516 -5.699 33.770 1.000 34.638 1436 VAL B N 1
ATOM 1548 C CA . VAL B 1 131 ? 7.610 -4.609 32.771 1.000 35.801 1436 VAL B CA 1
ATOM 1549 C C . VAL B 1 131 ? 8.902 -4.831 32.001 1.000 35.556 1436 VAL B C 1
ATOM 1550 O O . VAL B 1 131 ? 9.912 -5.179 32.635 1.000 38.039 1436 VAL B O 1
ATOM 1554 N N . THR B 1 132 ? 8.835 -4.661 30.694 1.000 36.423 1437 THR B N 1
ATOM 1555 C CA . THR B 1 132 ? 10.007 -4.801 29.803 1.000 37.744 1437 THR B CA 1
ATOM 1556 C C . THR B 1 132 ? 10.476 -3.435 29.401 1.000 35.104 1437 THR B C 1
ATOM 1557 O O . THR B 1 132 ? 9.678 -2.526 29.192 1.000 34.616 1437 THR B O 1
ATOM 1561 N N . ALA B 1 133 ? 11.774 -3.308 29.321 1.000 37.187 1438 ALA B N 1
ATOM 1562 C CA . ALA B 1 133 ? 12.454 -2.214 28.634 1.000 38.296 1438 ALA B CA 1
ATOM 1563 C C . ALA B 1 133 ? 13.122 -2.799 27.377 1.000 40.098 1438 ALA B C 1
ATOM 1564 O O . ALA B 1 133 ? 13.876 -3.773 27.529 1.000 43.222 1438 ALA B O 1
ATOM 1566 N N . THR B 1 134 ? 12.760 -2.327 26.196 1.000 38.318 1439 THR B N 1
ATOM 1567 C CA . THR B 1 134 ? 13.276 -2.864 24.910 1.000 40.183 1439 THR B CA 1
ATOM 1568 C C . THR B 1 134 ? 14.014 -1.749 24.180 1.000 38.106 1439 THR B C 1
ATOM 1569 O O . THR B 1 134 ? 13.445 -0.667 24.092 1.000 33.102 1439 THR B O 1
ATOM 1573 N N . ASP B 1 135 ? 15.221 -2.005 23.684 1.000 40.412 1440 ASP B N 1
ATOM 1574 C CA . ASP B 1 135 ? 15.983 -0.981 22.929 1.000 43.092 1440 ASP B CA 1
ATOM 1575 C C . ASP B 1 135 ? 15.622 -1.160 21.424 1.000 45.886 1440 ASP B C 1
ATOM 1576 O O . ASP B 1 135 ? 14.929 -2.127 21.087 1.000 45.144 1440 ASP B O 1
ATOM 1581 N N . THR B 1 136 ? 16.105 -0.273 20.546 1.000 48.442 1441 THR B N 1
ATOM 1582 C CA . THR B 1 136 ? 15.840 -0.326 19.089 1.000 50.674 1441 THR B CA 1
ATOM 1583 C C . THR B 1 136 ? 16.363 -1.626 18.481 1.000 50.309 1441 THR B C 1
ATOM 1584 O O . THR B 1 136 ? 15.711 -2.066 17.498 1.000 50.878 1441 THR B O 1
ATOM 1588 N N . ALA B 1 137 ? 17.408 -2.256 19.042 1.000 49.706 1442 ALA B N 1
ATOM 1589 C CA . ALA B 1 137 ? 17.903 -3.561 18.530 1.000 49.294 1442 ALA B CA 1
ATOM 1590 C C . ALA B 1 137 ? 17.038 -4.727 19.024 1.000 49.194 1442 ALA B C 1
ATOM 1591 O O . ALA B 1 137 ? 17.327 -5.838 18.637 1.000 49.478 1442 ALA B O 1
ATOM 1593 N N . GLY B 1 138 ? 16.028 -4.519 19.869 1.000 48.624 1443 GLY B N 1
ATOM 1594 C CA . GLY B 1 138 ? 15.123 -5.604 20.320 1.000 48.439 1443 GLY B CA 1
ATOM 1595 C C . GLY B 1 138 ? 15.586 -6.297 21.610 1.000 50.766 1443 GLY B C 1
ATOM 1596 O O . GLY B 1 138 ? 14.892 -7.258 22.042 1.000 50.071 1443 GLY B O 1
ATOM 1597 N N . ALA B 1 139 ? 16.729 -5.897 22.188 1.000 47.213 1444 ALA B N 1
ATOM 1598 C CA . ALA B 1 139 ? 17.239 -6.473 23.440 1.000 49.712 1444 ALA B CA 1
ATOM 1599 C C . ALA B 1 139 ? 16.343 -5.961 24.582 1.000 51.278 1444 ALA B C 1
ATOM 1600 O O . ALA B 1 139 ? 15.928 -4.801 24.524 1.000 46.871 1444 ALA B O 1
ATOM 1602 N N . GLN B 1 140 ? 16.130 -6.777 25.623 1.000 51.503 1445 GLN B N 1
ATOM 1603 C CA . GLN B 1 140 ? 15.189 -6.454 26.715 1.000 51.115 1445 GLN B CA 1
ATOM 1604 C C . GLN B 1 140 ? 15.860 -6.555 28.084 1.000 51.003 1445 GLN B C 1
ATOM 1605 O O . GLN B 1 140 ? 16.779 -7.368 28.279 1.000 53.414 1445 GLN B O 1
ATOM 1611 N N . ASP B 1 141 ? 15.365 -5.739 29.004 1.000 49.227 1446 ASP B N 1
ATOM 1612 C CA . ASP B 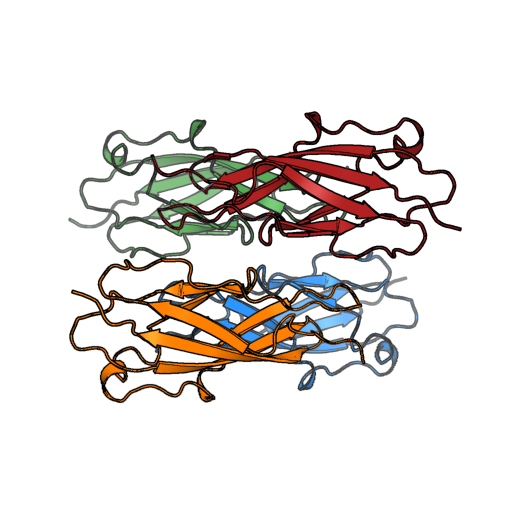1 141 ? 15.463 -6.025 30.453 1.000 49.760 1446 ASP B CA 1
ATOM 1613 C C . ASP B 1 141 ? 14.044 -6.109 30.997 1.000 48.374 1446 ASP B C 1
ATOM 1614 O O . ASP B 1 141 ? 13.067 -5.709 30.269 1.000 43.997 1446 ASP B O 1
ATOM 1619 N N . ARG B 1 142 ? 13.947 -6.714 32.188 1.000 49.626 1447 ARG B N 1
ATOM 1620 C CA . ARG B 1 142 ? 12.691 -6.924 32.924 1.000 50.459 1447 ARG B CA 1
ATOM 1621 C C . ARG B 1 142 ? 12.841 -6.375 34.347 1.000 45.502 1447 ARG B C 1
ATOM 1622 O O . ARG B 1 142 ? 13.933 -6.434 34.909 1.000 44.816 1447 ARG B O 1
ATOM 1630 N N . THR B 1 143 ? 11.737 -5.909 34.899 1.000 43.305 1448 THR B N 1
ATOM 1631 C CA . THR B 1 143 ? 11.664 -5.531 36.326 1.000 42.771 1448 THR B CA 1
ATOM 1632 C C . THR B 1 143 ? 10.323 -6.000 36.839 1.000 40.054 1448 THR B C 1
ATOM 1633 O O . THR B 1 143 ? 9.424 -6.185 36.036 1.000 42.386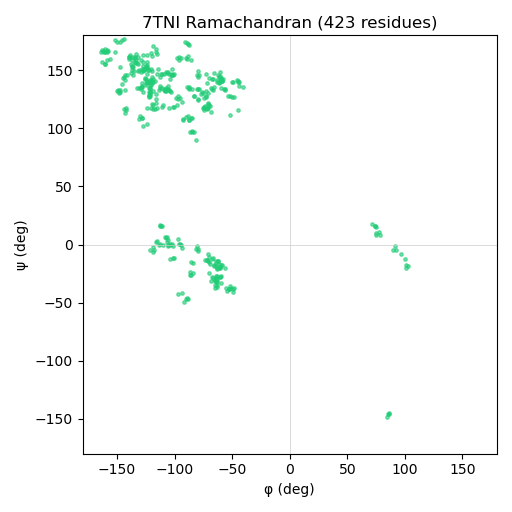 1448 THR B O 1
ATOM 1637 N N . ASP B 1 144 ? 10.183 -6.107 38.145 1.000 40.624 1449 ASP B N 1
ATOM 1638 C CA . ASP B 1 144 ? 8.908 -6.510 38.781 1.000 40.289 1449 ASP B CA 1
ATOM 1639 C C . ASP B 1 144 ? 8.242 -5.237 39.318 1.000 37.836 1449 ASP B C 1
ATOM 1640 O O . ASP B 1 144 ? 8.939 -4.370 39.835 1.000 37.833 1449 ASP B O 1
ATOM 1645 N N . VAL B 1 145 ? 6.926 -5.221 39.278 1.000 35.862 1450 VAL B N 1
ATOM 1646 C CA . VAL B 1 145 ? 6.112 -4.120 39.834 1.000 34.869 1450 VAL B CA 1
ATOM 1647 C C . VAL B 1 145 ? 5.106 -4.780 40.762 1.000 37.074 1450 VAL B C 1
ATOM 1648 O O . VAL B 1 145 ? 4.463 -5.763 40.352 1.000 38.622 1450 VAL B O 1
ATOM 1652 N N . THR B 1 146 ? 4.992 -4.242 41.960 1.000 35.721 1451 THR B N 1
ATOM 1653 C CA . THR B 1 146 ? 3.870 -4.544 42.850 1.000 36.970 1451 THR B CA 1
ATOM 1654 C C . THR B 1 146 ? 3.066 -3.276 43.084 1.000 36.000 1451 THR B C 1
ATOM 1655 O O . THR B 1 146 ? 3.655 -2.288 43.490 1.000 36.683 1451 THR B O 1
ATOM 1659 N N . VAL B 1 147 ? 1.763 -3.364 42.903 1.000 34.584 1452 VAL B N 1
ATOM 1660 C CA . VAL B 1 147 ? 0.847 -2.298 43.315 1.000 36.352 1452 VAL B CA 1
ATOM 1661 C C . VAL B 1 147 ? -0.132 -2.876 44.362 1.000 38.412 1452 VAL B C 1
ATOM 1662 O O . VAL B 1 147 ? -0.851 -3.853 44.051 1.000 43.980 1452 VAL B O 1
ATOM 1666 N N . TYR B 1 148 ? -0.108 -2.284 45.540 1.000 36.405 1453 TYR B N 1
ATOM 1667 C CA . TYR B 1 148 ? -0.932 -2.627 46.698 1.000 40.309 1453 TYR B CA 1
ATOM 1668 C C . TYR B 1 148 ? -2.215 -1.816 46.593 1.000 39.970 1453 TYR B C 1
ATOM 1669 O O . TYR B 1 148 ? -2.149 -0.569 46.398 1.000 39.003 1453 TYR B O 1
ATOM 1678 N N . VAL B 1 149 ? -3.346 -2.470 46.839 1.000 41.508 1454 VAL B N 1
ATOM 1679 C CA . VAL B 1 149 ? -4.563 -1.686 47.131 1.000 44.479 1454 VAL B CA 1
ATOM 1680 C C . VAL B 1 149 ? -4.570 -1.357 48.603 1.000 42.803 1454 VAL B C 1
ATOM 1681 O O . VAL B 1 149 ? -4.720 -2.291 49.429 1.000 42.907 1454 VAL B O 1
ATOM 1685 N N . VAL B 1 150 ? -4.338 -0.091 48.918 1.000 44.713 1455 VAL B N 1
ATOM 1686 C CA . VAL B 1 150 ? -4.142 0.372 50.319 1.000 44.400 1455 VAL B CA 1
ATOM 1687 C C . VAL B 1 150 ? -5.510 0.520 50.976 1.000 50.272 1455 VAL B C 1
ATOM 1688 O O . VAL B 1 150 ? -6.463 1.044 50.341 1.000 51.452 1455 VAL B O 1
ATOM 1692 N N . SER B 1 151 ? -5.626 0.015 52.181 1.000 50.940 1456 SER B N 1
ATOM 1693 C CA . SER B 1 151 ? -6.807 0.237 53.036 1.000 55.337 1456 SER B CA 1
ATOM 1694 C C . SER B 1 151 ? -7.024 1.740 53.239 1.000 57.799 1456 SER B C 1
ATOM 1695 O O . SER B 1 151 ? -6.091 2.457 53.589 1.000 52.021 1456 SER B O 1
ATOM 1698 N N . SER B 1 152 ? -8.280 2.171 53.076 1.000 62.489 1457 SER B N 1
ATOM 1699 C CA . SER B 1 152 ? -8.764 3.565 53.250 1.000 68.798 1457 SER B CA 1
ATOM 1700 C C . SER B 1 152 ? -10.191 3.567 53.822 1.000 73.874 1457 SER B C 1
ATOM 1701 O O . SER B 1 152 ? -10.809 2.490 53.918 1.000 68.880 1457 SER B O 1
ATOM 1704 N N . GLN B 1 153 ? -10.720 4.761 54.104 1.000 86.107 1458 GLN B N 1
ATOM 1705 C CA . GLN B 1 153 ? -12.132 5.034 54.511 1.000 91.821 1458 GLN B CA 1
ATOM 1706 C C . GLN B 1 153 ? -12.216 4.908 56.029 1.000 89.988 1458 GLN B C 1
ATOM 1707 O O . GLN B 1 153 ? -12.143 5.961 56.648 1.000 94.735 1458 GLN B O 1
ATOM 1713 N N . ASP C 1 44 ? 19.789 24.963 5.917 1.000 100.086 1349 ASP C N 1
ATOM 1714 C CA . ASP C 1 44 ? 20.079 25.758 7.171 1.000 99.530 1349 ASP C CA 1
ATOM 1715 C C . ASP C 1 44 ? 19.256 25.208 8.337 1.000 87.417 1349 ASP C C 1
ATOM 1716 O O . ASP C 1 44 ? 18.115 24.811 8.147 1.000 92.705 1349 ASP C O 1
ATOM 1721 N N . PRO C 1 45 ? 19.821 25.149 9.574 1.000 80.358 1350 PRO C N 1
ATOM 1722 C CA . PRO C 1 45 ? 19.288 24.304 10.640 1.000 75.382 1350 PRO C CA 1
ATOM 1723 C C . PRO C 1 45 ? 18.094 24.947 11.378 1.000 66.016 1350 PRO C C 1
ATOM 1724 O O . PRO C 1 45 ? 18.239 25.549 12.431 1.000 60.035 1350 PRO C O 1
ATOM 1728 N N . ARG C 1 46 ? 16.910 24.681 10.868 1.000 56.973 1351 ARG C N 1
ATOM 1729 C CA . ARG C 1 46 ? 15.617 25.066 11.462 1.000 55.419 1351 ARG C CA 1
ATOM 1730 C C . ARG C 1 46 ? 14.617 23.975 11.101 1.000 48.879 1351 ARG C C 1
ATOM 1731 O O . ARG C 1 46 ? 14.671 23.380 10.025 1.000 44.341 1351 ARG C O 1
ATOM 1739 N N . PRO C 1 47 ? 13.580 23.775 11.921 1.000 44.622 1352 PRO C N 1
ATOM 1740 C CA . PRO C 1 47 ? 12.476 22.931 11.492 1.000 46.104 1352 PRO C CA 1
ATOM 1741 C C . PRO C 1 47 ? 11.862 23.526 10.206 1.000 40.095 1352 PRO C C 1
ATOM 1742 O O . PRO C 1 47 ? 11.777 24.742 10.114 1.000 40.115 1352 PRO C O 1
ATOM 1746 N N . VAL C 1 48 ? 11.484 22.661 9.260 1.000 40.501 1353 VAL C N 1
ATOM 1747 C CA . VAL C 1 48 ? 10.781 23.020 8.000 1.000 41.982 1353 VAL C CA 1
ATOM 1748 C C . VAL C 1 48 ? 9.535 22.137 7.859 1.000 40.697 1353 VAL C C 1
ATOM 1749 O O . VAL C 1 48 ? 9.672 20.886 7.747 1.000 42.863 1353 VAL C O 1
ATOM 1753 N N . PHE C 1 49 ? 8.360 22.734 8.031 1.000 42.406 1354 PHE C N 1
ATOM 1754 C CA . PHE C 1 49 ? 7.073 22.013 7.854 1.000 39.845 1354 PHE C CA 1
ATOM 1755 C C . PHE C 1 49 ? 6.992 21.528 6.414 1.000 41.648 1354 PHE C C 1
ATOM 1756 O O . PHE C 1 49 ? 7.391 22.290 5.551 1.000 43.205 1354 PHE C O 1
ATOM 1764 N N . VAL C 1 50 ? 6.510 20.314 6.183 1.000 45.529 1355 VAL C N 1
ATOM 1765 C CA . VAL C 1 50 ? 6.280 19.735 4.842 1.000 44.405 1355 VAL C CA 1
ATOM 1766 C C . VAL C 1 50 ? 5.205 20.575 4.126 1.000 46.121 1355 VAL C C 1
ATOM 1767 O O . VAL C 1 50 ? 5.354 20.716 2.944 1.000 45.817 1355 VAL C O 1
ATOM 1771 N N . ARG C 1 51 ? 4.184 21.122 4.793 1.000 42.792 1356 ARG C N 1
ATOM 1772 C CA . ARG C 1 51 ? 3.123 21.941 4.134 1.000 42.829 1356 ARG C CA 1
ATOM 1773 C C . ARG C 1 51 ? 2.919 23.247 4.895 1.000 42.135 1356 ARG C C 1
ATOM 1774 O O . ARG C 1 51 ? 3.028 23.272 6.165 1.000 39.763 1356 ARG C O 1
ATOM 1782 N N . GLU C 1 52 ? 2.517 24.290 4.165 1.000 40.347 1357 GLU C N 1
ATOM 1783 C CA A GLU C 1 52 ? 2.196 25.627 4.749 0.500 38.678 1357 GLU C CA 1
ATOM 1784 C CA B GLU C 1 52 ? 2.162 25.645 4.653 0.500 39.342 1357 GLU C CA 1
ATOM 1785 C C . GLU C 1 52 ? 0.732 25.658 5.228 1.000 38.364 1357 GLU C C 1
ATOM 1786 O O . GLU C 1 52 ? 0.398 26.564 6.001 1.000 37.838 1357 GLU C O 1
ATOM 1797 N N . LEU C 1 53 ? -0.107 24.732 4.789 1.000 41.940 1358 LEU C N 1
ATOM 1798 C CA . LEU C 1 53 ? -1.524 24.683 5.230 1.000 39.297 1358 LEU C CA 1
ATOM 1799 C C . LEU C 1 53 ? -1.958 23.219 5.371 1.000 37.211 1358 LEU C C 1
ATOM 1800 O O . LEU C 1 53 ? -1.665 22.451 4.509 1.000 34.109 1358 LEU C O 1
ATOM 1805 N N . TYR C 1 54 ? -2.609 22.877 6.485 1.000 33.231 1359 TYR C N 1
ATOM 1806 C CA . TYR C 1 54 ? -3.212 21.544 6.724 1.000 32.623 1359 TYR C CA 1
ATOM 1807 C C . TYR C 1 54 ? -4.694 21.829 6.965 1.000 32.909 1359 TYR C C 1
ATOM 1808 O O . TYR C 1 54 ? -5.025 22.874 7.585 1.000 32.600 1359 TYR C O 1
ATOM 1817 N N . THR C 1 55 ? -5.544 21.009 6.439 1.000 33.328 1360 THR C N 1
ATOM 1818 C CA . THR C 1 55 ? -7.010 21.200 6.540 1.000 35.716 1360 THR C CA 1
ATOM 1819 C C . THR C 1 55 ? -7.661 19.865 6.851 1.000 36.600 1360 THR C C 1
ATOM 1820 O O . THR C 1 55 ? -7.093 18.799 6.474 1.000 35.821 1360 THR C O 1
ATOM 1824 N N . ALA C 1 56 ? -8.792 19.917 7.560 1.000 34.253 1361 ALA C N 1
ATOM 1825 C CA . ALA C 1 56 ? -9.570 18.693 7.832 1.000 35.084 1361 ALA C CA 1
ATOM 1826 C C . ALA C 1 56 ? -11.010 19.136 8.095 1.000 35.095 1361 ALA C C 1
ATOM 1827 O O . ALA C 1 56 ? -11.234 20.353 8.294 1.000 32.012 1361 ALA C O 1
ATOM 1829 N N . GLY C 1 57 ? -11.933 18.204 7.947 1.000 35.290 1362 GLY C N 1
ATOM 1830 C CA . GLY C 1 57 ? -13.363 18.473 8.224 1.000 36.760 1362 GLY C CA 1
ATOM 1831 C C . GLY C 1 57 ? -13.848 17.563 9.328 1.000 35.909 1362 GLY C C 1
ATOM 1832 O O . GLY C 1 57 ? -13.363 16.412 9.380 1.000 35.994 1362 GLY C O 1
ATOM 1833 N N . ILE C 1 58 ? -14.666 18.104 10.221 1.000 35.507 1363 ILE C N 1
ATOM 1834 C CA . ILE C 1 58 ? -15.265 17.313 11.339 1.000 35.613 1363 ILE C CA 1
ATOM 1835 C C . ILE C 1 58 ? -16.784 17.471 11.222 1.000 35.785 1363 ILE C C 1
ATOM 1836 O O . ILE C 1 58 ? -17.227 18.481 10.723 1.000 34.571 1363 ILE C O 1
ATOM 1841 N N . SER C 1 59 ? -17.525 16.498 11.728 1.000 37.738 1364 SER C N 1
ATOM 1842 C CA . SER C 1 59 ? -19.016 16.540 11.730 1.000 37.018 1364 SER C CA 1
ATOM 1843 C C . SER C 1 59 ? -19.554 15.762 12.942 1.000 37.341 1364 SER C C 1
ATOM 1844 O O . SER C 1 59 ? -18.780 15.176 13.694 1.000 34.701 1364 SER C O 1
ATOM 1847 N N . THR C 1 60 ? -20.875 15.819 13.126 1.000 38.060 1365 THR C N 1
ATOM 1848 C CA . THR C 1 60 ? -21.603 15.080 14.181 1.000 40.046 1365 THR C CA 1
ATOM 1849 C C . THR C 1 60 ? -21.389 13.565 13.971 1.000 41.220 1365 THR C C 1
ATOM 1850 O O . THR C 1 60 ? -21.535 12.869 14.938 1.000 42.232 1365 THR C O 1
ATOM 1854 N N . ALA C 1 61 ? -20.981 13.067 12.800 1.000 40.256 1366 ALA C N 1
ATOM 1855 C CA . ALA C 1 61 ? -20.691 11.615 12.634 1.000 41.405 1366 ALA C CA 1
ATOM 1856 C C . ALA C 1 61 ? -19.411 11.227 13.357 1.000 42.749 1366 ALA C C 1
ATOM 1857 O O . ALA C 1 61 ? -19.197 10.039 13.528 1.000 45.016 1366 ALA C O 1
ATOM 1859 N N . ASP C 1 62 ? -18.572 12.164 13.799 1.000 42.427 1367 ASP C N 1
ATOM 1860 C CA . ASP C 1 62 ? -17.243 11.780 14.331 1.000 43.656 1367 ASP C CA 1
ATOM 1861 C C . ASP C 1 62 ? -17.367 11.435 15.810 1.000 45.427 1367 ASP C C 1
ATOM 1862 O O . ASP C 1 62 ? -18.326 11.871 16.436 1.000 47.755 1367 ASP C O 1
ATOM 1867 N N . SER C 1 63 ? -16.394 10.677 16.293 1.000 46.465 1368 SER C N 1
ATOM 1868 C CA . SER C 1 63 ? -16.186 10.326 17.712 1.000 49.041 1368 SER C CA 1
ATOM 1869 C C . SER C 1 63 ? -14.880 10.937 18.230 1.000 47.246 1368 SER C C 1
ATOM 1870 O O . SER C 1 63 ? -13.876 11.061 17.438 1.000 42.413 1368 SER C O 1
ATOM 1873 N N . ILE C 1 64 ? -14.849 11.226 19.536 1.000 44.394 1369 ILE C N 1
ATOM 1874 C CA . ILE C 1 64 ? -13.599 11.671 20.200 1.000 42.943 1369 ILE C CA 1
ATOM 1875 C C . ILE C 1 64 ? -12.492 10.688 19.831 1.000 42.657 1369 ILE C C 1
ATOM 1876 O O . ILE C 1 64 ? -12.745 9.498 19.772 1.000 42.907 1369 ILE C O 1
ATOM 1881 N N . GLY C 1 65 ? -11.293 11.188 19.562 1.000 39.198 1370 GLY C N 1
ATOM 1882 C CA . GLY C 1 65 ? -10.135 10.337 19.283 1.000 41.039 1370 GLY C CA 1
ATOM 1883 C C . GLY C 1 65 ? -9.815 10.269 17.810 1.000 40.083 1370 GLY C C 1
ATOM 1884 O O . GLY C 1 65 ? -8.716 9.803 17.471 1.000 42.252 1370 GLY C O 1
ATOM 1885 N N . ARG C 1 66 ? -10.767 10.620 16.935 1.000 40.509 1371 ARG C N 1
ATOM 1886 C CA . ARG C 1 66 ? -10.538 10.573 15.453 1.000 37.433 1371 ARG C CA 1
ATOM 1887 C C . ARG C 1 66 ? -9.225 11.304 15.164 1.000 34.096 1371 ARG C C 1
ATOM 1888 O O . ARG C 1 66 ? -9.088 12.446 15.614 1.000 33.216 1371 ARG C O 1
ATOM 1896 N N . GLU C 1 67 ? -8.301 10.698 14.462 1.000 35.308 1372 GLU C N 1
ATOM 1897 C CA . GLU C 1 67 ? -7.125 11.382 13.920 1.000 36.906 1372 GLU C CA 1
ATOM 1898 C C . GLU C 1 67 ? -7.570 12.239 12.742 1.000 34.506 1372 GLU C C 1
ATOM 1899 O O . GLU C 1 67 ? -8.070 11.669 11.783 1.000 38.408 1372 GLU C O 1
ATOM 1905 N N . LEU C 1 68 ? -7.387 13.539 12.810 1.000 32.906 1373 LEU C N 1
ATOM 1906 C CA . LEU C 1 68 ? -7.755 14.510 11.745 1.000 32.373 1373 LEU C CA 1
ATOM 1907 C C . LEU C 1 68 ? -6.573 14.695 10.785 1.000 34.141 1373 LEU C C 1
ATOM 1908 O O . LEU C 1 68 ? -6.786 14.735 9.608 1.000 33.122 1373 LEU C O 1
ATOM 1913 N N . LEU C 1 69 ? -5.360 14.892 11.285 1.000 33.302 1374 LEU C N 1
ATOM 1914 C CA . LEU C 1 69 ? -4.258 15.114 10.336 1.000 34.776 1374 LEU C CA 1
ATOM 1915 C C . LEU C 1 69 ? -2.951 14.867 11.035 1.000 33.753 1374 LEU C C 1
ATOM 1916 O O . LEU C 1 69 ? -2.923 14.766 12.253 1.000 33.348 1374 LEU C O 1
ATOM 1921 N N . ARG C 1 70 ? -1.894 14.740 10.245 1.000 36.354 1375 ARG C N 1
ATOM 1922 C CA . ARG C 1 70 ? -0.538 14.383 10.742 1.000 41.196 1375 ARG C CA 1
ATOM 1923 C C . ARG C 1 70 ? 0.414 15.480 10.291 1.000 39.581 1375 ARG C C 1
ATOM 1924 O O . ARG C 1 70 ? 0.661 15.547 9.119 1.000 39.494 1375 ARG C O 1
ATOM 1932 N N . LEU C 1 71 ? 0.809 16.353 11.193 1.000 38.602 1376 LEU C N 1
ATOM 1933 C CA . LEU C 1 71 ? 1.707 17.486 10.891 1.000 41.448 1376 LEU C CA 1
ATOM 1934 C C . LEU C 1 71 ? 3.109 16.884 10.890 1.000 39.749 1376 LEU C C 1
ATOM 1935 O O . LEU C 1 71 ? 3.343 15.988 11.650 1.000 37.803 1376 LEU C O 1
ATOM 1940 N N . HIS C 1 72 ? 3.981 17.379 10.043 1.000 39.654 1377 HIS C N 1
ATOM 1941 C CA . HIS C 1 72 ? 5.367 16.865 9.964 1.000 40.227 1377 HIS C CA 1
ATOM 1942 C C . HIS C 1 72 ? 6.291 18.002 9.568 1.000 40.745 1377 HIS C C 1
ATOM 1943 O O . HIS C 1 72 ? 5.961 18.746 8.630 1.000 43.304 1377 HIS C O 1
ATOM 1950 N N . ALA C 1 73 ? 7.392 18.147 10.294 1.000 40.948 1378 ALA C N 1
ATOM 1951 C CA . ALA C 1 73 ? 8.503 19.054 9.926 1.000 43.043 1378 ALA C CA 1
ATOM 1952 C C . ALA C 1 73 ? 9.793 18.234 9.914 1.000 42.197 1378 ALA C C 1
ATOM 1953 O O . ALA C 1 73 ? 9.880 17.280 10.689 1.000 41.507 1378 ALA C O 1
ATOM 1955 N N . THR C 1 74 ? 10.682 18.523 8.971 1.000 44.528 1379 THR C N 1
ATOM 1956 C CA . THR C 1 74 ? 12.050 17.945 8.922 1.000 43.957 1379 THR C CA 1
ATOM 1957 C C . THR C 1 74 ? 13.035 18.953 9.534 1.000 45.101 1379 THR C C 1
ATOM 1958 O O . THR C 1 74 ? 12.775 20.176 9.509 1.000 45.654 1379 THR C O 1
ATOM 1962 N N . GLN C 1 75 ? 14.202 18.446 9.923 1.000 47.426 1380 GLN C N 1
ATOM 1963 C CA . GLN C 1 75 ? 15.304 19.210 10.547 1.000 49.506 1380 GLN C CA 1
ATOM 1964 C C . GLN C 1 75 ? 16.581 18.609 9.993 1.000 51.382 1380 GLN C C 1
ATOM 1965 O O . GLN C 1 75 ? 16.794 17.439 10.241 1.000 47.291 1380 GLN C O 1
ATOM 1971 N N . SER C 1 76 ? 17.317 19.387 9.199 1.000 55.586 1381 SER C N 1
ATOM 1972 C CA . SER C 1 76 ? 18.476 18.924 8.376 1.000 60.605 1381 SER C CA 1
ATOM 1973 C C . SER C 1 76 ? 19.613 18.410 9.268 1.000 57.498 1381 SER C C 1
ATOM 1974 O O . SER C 1 76 ? 20.453 17.725 8.743 1.000 62.006 1381 SER C O 1
ATOM 1977 N N . GLU C 1 77 ? 19.617 18.670 10.576 1.000 55.452 1382 GLU C N 1
ATOM 1978 C CA . GLU C 1 77 ? 20.694 18.156 11.471 1.000 59.255 1382 GLU C CA 1
ATOM 1979 C C . GLU C 1 77 ? 20.166 17.013 12.340 1.000 56.279 1382 GLU C C 1
ATOM 1980 O O . GLU C 1 77 ? 20.879 16.618 13.258 1.000 54.496 1382 GLU C O 1
ATOM 1986 N N . GLY C 1 78 ? 18.927 16.560 12.111 1.000 53.586 1383 GLY C N 1
ATOM 1987 C CA . GLY C 1 78 ? 18.327 15.428 12.849 1.000 52.690 1383 GLY C CA 1
ATOM 1988 C C . GLY C 1 78 ? 17.903 15.806 14.257 1.000 53.385 1383 GLY C C 1
ATOM 1989 O O . GLY C 1 78 ? 17.663 14.912 15.041 1.000 55.662 1383 GLY C O 1
ATOM 1990 N N . SER C 1 79 ? 17.807 17.089 14.594 1.000 51.898 1384 SER C N 1
ATOM 1991 C CA . SER C 1 79 ? 17.324 17.518 15.927 1.000 51.650 1384 SER C CA 1
ATOM 1992 C C . SER C 1 79 ? 15.827 17.136 16.045 1.000 49.099 1384 SER C C 1
ATOM 1993 O O . SER C 1 79 ? 15.101 17.287 15.090 1.000 46.089 1384 SER C O 1
ATOM 1996 N N . ALA C 1 80 ? 15.428 16.528 17.165 1.000 47.636 1385 ALA C N 1
ATOM 1997 C CA . ALA C 1 80 ? 14.051 16.101 17.482 1.000 43.562 1385 ALA C CA 1
ATOM 1998 C C . ALA C 1 80 ? 13.157 17.347 17.486 1.000 41.854 1385 ALA C C 1
ATOM 1999 O O . ALA C 1 80 ? 13.610 18.449 17.897 1.000 40.586 1385 ALA C O 1
ATOM 2001 N N . ILE C 1 81 ? 11.915 17.172 17.041 1.000 40.808 1386 ILE C N 1
ATOM 2002 C CA . ILE C 1 81 ? 10.915 18.257 16.875 1.000 38.329 1386 ILE C CA 1
ATOM 2003 C C . ILE C 1 81 ? 9.779 18.065 17.872 1.000 36.924 1386 ILE C C 1
ATOM 2004 O O . ILE C 1 81 ? 9.326 16.955 18.060 1.000 36.999 1386 ILE C O 1
ATOM 2009 N N . THR C 1 82 ? 9.382 19.145 18.529 1.000 36.102 1387 THR C N 1
ATOM 2010 C CA . THR C 1 82 ? 8.164 19.275 19.338 1.000 37.868 1387 THR C CA 1
ATOM 2011 C C . THR C 1 82 ? 7.125 20.074 18.528 1.000 37.145 1387 THR C C 1
ATOM 2012 O O . THR C 1 82 ? 7.436 21.163 18.053 1.000 36.273 1387 THR C O 1
ATOM 2016 N N . TYR C 1 83 ? 5.898 19.586 18.443 1.000 37.600 1388 TYR C N 1
ATOM 2017 C CA . TYR C 1 83 ? 4.748 20.265 17.763 1.000 31.910 1388 TYR C CA 1
ATOM 2018 C C . TYR C 1 83 ? 3.804 20.815 18.811 1.000 34.268 1388 TYR C C 1
ATOM 2019 O O . TYR C 1 83 ? 3.475 20.075 19.799 1.000 33.941 1388 TYR C O 1
ATOM 2028 N N . ALA C 1 84 ? 3.381 22.079 18.664 1.000 34.335 1389 ALA C N 1
ATOM 2029 C CA . ALA C 1 84 ? 2.448 22.675 19.652 1.000 35.020 1389 ALA C CA 1
ATOM 2030 C C . ALA C 1 84 ? 1.455 23.608 18.947 1.000 35.563 1389 ALA C C 1
ATOM 2031 O O . ALA C 1 84 ? 1.828 24.314 18.004 1.000 34.284 1389 ALA C O 1
ATOM 2033 N N . ILE C 1 85 ? 0.231 23.609 19.446 1.000 34.213 1390 ILE C N 1
ATOM 2034 C CA . ILE C 1 85 ? -0.780 24.564 18.987 1.000 35.833 1390 ILE C CA 1
ATOM 2035 C C . ILE C 1 85 ? -0.448 25.920 19.607 1.000 38.129 1390 ILE C C 1
ATOM 2036 O O . ILE C 1 85 ? -0.296 25.976 20.831 1.000 39.856 1390 ILE C O 1
ATOM 2041 N N . ASP C 1 86 ? -0.401 26.976 18.816 1.000 38.056 1391 ASP C N 1
ATOM 2042 C CA . ASP C 1 86 ? -0.327 28.366 19.383 1.000 40.630 1391 ASP C CA 1
ATOM 2043 C C . ASP C 1 86 ? -1.747 28.811 19.734 1.000 41.061 1391 ASP C C 1
ATOM 2044 O O . ASP C 1 86 ? -2.493 29.268 18.863 1.000 39.728 1391 ASP C O 1
ATOM 2049 N N . TRP C 1 87 ? -2.118 28.663 20.996 1.000 42.942 1392 TRP C N 1
ATOM 2050 C CA . TRP C 1 87 ? -3.507 28.942 21.450 1.000 45.778 1392 TRP C CA 1
ATOM 2051 C C . TRP C 1 87 ? -3.847 30.438 21.307 1.000 46.783 1392 TRP C C 1
ATOM 2052 O O . TRP C 1 87 ? -5.046 30.751 21.243 1.000 47.184 1392 TRP C O 1
ATOM 2063 N N . ASP C 1 88 ? -2.842 31.294 21.199 1.000 45.216 1393 ASP C N 1
ATOM 2064 C CA . ASP C 1 88 ? -3.030 32.760 21.001 1.000 53.824 1393 ASP C CA 1
ATOM 2065 C C . ASP C 1 88 ? -3.572 32.990 19.561 1.000 54.316 1393 ASP C C 1
ATOM 2066 O O . ASP C 1 88 ? -4.306 33.998 19.406 1.000 55.828 1393 ASP C O 1
ATOM 2071 N N . THR C 1 89 ? -3.340 32.073 18.575 1.000 49.400 1394 THR C N 1
ATOM 2072 C CA . THR C 1 89 ? -3.738 32.214 17.146 1.000 45.960 1394 THR C CA 1
ATOM 2073 C C . THR C 1 89 ? -5.093 31.550 16.891 1.000 48.399 1394 THR C C 1
ATOM 2074 O O . THR C 1 89 ? -5.565 31.627 15.758 1.000 47.525 1394 THR C O 1
ATOM 2078 N N . MET C 1 90 ? -5.725 30.949 17.903 1.000 45.677 1395 MET C N 1
ATOM 2079 C CA . MET C 1 90 ? -6.964 30.188 17.683 1.000 48.511 1395 MET C CA 1
ATOM 2080 C C . MET C 1 90 ? -8.073 31.182 17.392 1.000 49.807 1395 MET C C 1
ATOM 2081 O O . MET C 1 90 ? -8.370 31.986 18.296 1.000 54.693 1395 MET C O 1
ATOM 2086 N N . VAL C 1 91 ? -8.648 31.137 16.186 1.000 46.061 1396 VAL C N 1
ATOM 2087 C CA . VAL C 1 91 ? -9.843 31.949 15.836 1.000 49.507 1396 VAL C CA 1
ATOM 2088 C C . VAL C 1 91 ? -10.961 31.002 15.408 1.000 48.605 1396 VAL C C 1
ATOM 2089 O O . VAL C 1 91 ? -10.691 30.099 14.591 1.000 47.378 1396 VAL C O 1
ATOM 2093 N N . VAL C 1 92 ? -12.177 31.229 15.899 1.000 45.994 1397 VAL C N 1
ATOM 2094 C CA . VAL C 1 92 ? -13.295 30.276 15.780 1.000 45.798 1397 VAL C CA 1
ATOM 2095 C C . VAL C 1 92 ? -14.608 30.988 15.518 1.000 46.767 1397 VAL C C 1
ATOM 2096 O O . VAL C 1 92 ? -14.871 32.056 16.070 1.000 47.179 1397 VAL C O 1
ATOM 2100 N N . ASP C 1 93 ? -15.456 30.337 14.736 1.000 45.064 1398 ASP C N 1
ATOM 2101 C CA . ASP C 1 93 ? -16.893 30.667 14.643 1.000 48.352 1398 ASP C CA 1
ATOM 2102 C C . ASP C 1 93 ? -17.460 30.895 16.052 1.000 49.067 1398 ASP C C 1
ATOM 2103 O O . ASP C 1 93 ? -17.122 30.188 16.987 1.000 46.775 1398 ASP C O 1
ATOM 2108 N N . PRO C 1 94 ? -18.352 31.898 16.255 1.000 51.356 1399 PRO C N 1
ATOM 2109 C CA . PRO C 1 94 ? -18.921 32.137 17.577 1.000 51.996 1399 PRO C CA 1
ATOM 2110 C C . PRO C 1 94 ? -19.532 30.871 18.206 1.000 51.173 1399 PRO C C 1
ATOM 2111 O O . PRO C 1 94 ? -19.378 30.716 19.407 1.000 50.025 1399 PRO C O 1
ATOM 2115 N N . SER C 1 95 ? -20.152 29.996 17.401 1.000 49.751 1400 SER C N 1
ATOM 2116 C CA . SER C 1 95 ? -20.773 28.722 17.855 1.000 49.990 1400 SER C CA 1
ATOM 2117 C C . SER C 1 95 ? -19.755 27.780 18.523 1.000 48.496 1400 SER C C 1
ATOM 2118 O O . SER C 1 95 ? -20.177 26.829 19.151 1.000 46.131 1400 SER C O 1
ATOM 2121 N N . LEU C 1 96 ? -18.456 27.992 18.317 1.000 46.257 1401 LEU C N 1
ATOM 2122 C CA . LEU C 1 96 ? -17.376 27.099 18.734 1.000 43.436 1401 LEU C CA 1
ATOM 2123 C C . LEU C 1 96 ? -16.646 27.703 19.931 1.000 46.316 1401 LEU C C 1
ATOM 2124 O O . LEU C 1 96 ? -15.695 27.055 20.426 1.000 42.237 1401 LEU C O 1
ATOM 2129 N N . GLU C 1 97 ? -17.045 28.892 20.383 1.000 50.357 1402 GLU C N 1
ATOM 2130 C CA . GLU C 1 97 ? -16.315 29.604 21.472 1.000 54.519 1402 GLU C CA 1
ATOM 2131 C C . GLU C 1 97 ? -16.141 28.671 22.684 1.000 51.413 1402 GLU C C 1
ATOM 2132 O O . GLU C 1 97 ? -15.039 28.660 23.271 1.000 48.675 1402 GLU C O 1
ATOM 2138 N N . ALA C 1 98 ? -17.146 27.850 23.007 1.000 51.093 1403 ALA C N 1
ATOM 2139 C CA . ALA C 1 98 ? -17.163 26.999 24.225 1.000 52.567 1403 ALA C CA 1
ATOM 2140 C C . ALA C 1 98 ? -16.046 25.942 24.143 1.000 48.521 1403 ALA C C 1
ATOM 2141 O O . ALA C 1 98 ? -15.479 25.581 25.204 1.000 44.117 1403 ALA C O 1
ATOM 2143 N N . VAL C 1 99 ? -15.703 25.501 22.924 1.000 44.677 1404 VAL C N 1
ATOM 2144 C CA . VAL C 1 99 ? -14.727 24.402 22.706 1.000 44.858 1404 VAL C CA 1
ATOM 2145 C C . VAL C 1 99 ? -13.433 24.929 22.086 1.000 45.695 1404 VAL C C 1
ATOM 2146 O O . VAL C 1 99 ? -12.613 24.093 21.679 1.000 41.932 1404 VAL C O 1
ATOM 2150 N N . ARG C 1 100 ? -13.217 26.242 22.135 1.000 47.478 1405 ARG C N 1
ATOM 2151 C CA . ARG C 1 100 ? -12.051 26.934 21.539 1.000 49.158 1405 ARG C CA 1
ATOM 2152 C C . ARG C 1 100 ? -10.769 26.338 22.076 1.000 47.545 1405 ARG C C 1
ATOM 2153 O O . ARG C 1 100 ? -9.830 26.211 21.292 1.000 53.028 1405 ARG C O 1
ATOM 2161 N N . GLN C 1 101 ? -10.725 25.954 23.350 1.000 48.424 1406 GLN C N 1
ATOM 2162 C CA . GLN C 1 101 ? -9.470 25.473 24.005 1.000 50.644 1406 GLN C CA 1
ATOM 2163 C C . GLN C 1 101 ? -9.436 23.945 24.116 1.000 46.338 1406 GLN C C 1
ATOM 2164 O O . GLN C 1 101 ? -8.383 23.418 24.363 1.000 43.084 1406 GLN C O 1
ATOM 2170 N N . SER C 1 102 ? -10.527 23.230 23.882 1.000 41.148 1407 SER C N 1
ATOM 2171 C CA . SER C 1 102 ? -10.596 21.770 24.164 1.000 39.202 1407 SER C CA 1
ATOM 2172 C C . SER C 1 102 ? -10.871 20.932 22.893 1.000 36.272 1407 SER C C 1
ATOM 2173 O O . SER C 1 102 ? -10.942 19.668 23.013 1.000 35.656 1407 SER C O 1
ATOM 2176 N N . ALA C 1 103 ? -11.065 21.562 21.731 1.000 36.354 1408 ALA C N 1
ATOM 2177 C CA . ALA C 1 103 ? -11.609 20.881 20.521 1.000 36.532 1408 ALA C CA 1
ATOM 2178 C C . ALA C 1 103 ? -10.601 19.861 19.981 1.000 33.699 1408 ALA C C 1
ATOM 2179 O O . ALA C 1 103 ? -11.033 18.817 19.494 1.000 33.137 1408 ALA C O 1
ATOM 2181 N N . PHE C 1 104 ? -9.310 20.121 20.151 1.000 32.313 1409 PHE C N 1
ATOM 2182 C CA . PHE C 1 104 ? -8.274 19.248 19.543 1.000 32.872 1409 PHE C CA 1
ATOM 2183 C C . PHE C 1 104 ? -7.205 18.957 20.577 1.000 32.310 1409 PHE C C 1
ATOM 2184 O O . PHE C 1 104 ? -6.924 19.826 21.433 1.000 30.497 1409 PHE C O 1
ATOM 2192 N N . VAL C 1 105 ? -6.511 17.847 20.385 1.000 31.476 1410 VAL C N 1
ATOM 2193 C CA . VAL C 1 105 ? -5.190 17.656 21.029 1.000 32.955 1410 VAL C CA 1
ATOM 2194 C C . VAL C 1 105 ? -4.171 17.430 19.923 1.000 32.081 1410 VAL C C 1
ATOM 2195 O O . VAL C 1 105 ? -4.458 16.660 18.967 1.000 31.392 1410 VAL C O 1
ATOM 2199 N N . LEU C 1 106 ? -2.989 17.979 20.098 1.000 31.155 1411 LEU C N 1
ATOM 2200 C CA . LEU C 1 106 ? -1.873 17.783 19.188 1.000 30.761 1411 LEU C CA 1
ATOM 2201 C C . LEU C 1 106 ? -0.792 17.035 19.946 1.000 33.623 1411 LEU C C 1
ATOM 2202 O O . LEU C 1 106 ? -0.221 17.594 20.976 1.000 30.979 1411 LEU C O 1
ATOM 2207 N N . ASN C 1 107 ? -0.463 15.825 19.485 1.000 32.359 1412 ASN C N 1
ATOM 2208 C CA . ASN C 1 107 ? 0.621 15.069 20.091 1.000 32.671 1412 ASN C CA 1
ATOM 2209 C C . ASN C 1 107 ? 1.943 15.749 19.750 1.000 33.340 1412 ASN C C 1
ATOM 2210 O O . ASN C 1 107 ? 2.301 15.833 18.563 1.000 32.384 1412 ASN C O 1
ATOM 2215 N N . ALA C 1 108 ? 2.666 16.169 20.772 1.000 33.371 1413 ALA C N 1
ATOM 2216 C CA . ALA C 1 108 ? 3.882 16.984 20.646 1.000 32.710 1413 ALA C CA 1
ATOM 2217 C C . ALA C 1 108 ? 4.975 16.222 19.925 1.000 34.810 1413 ALA C C 1
ATOM 2218 O O . ALA C 1 108 ? 5.816 16.919 19.337 1.000 35.227 1413 ALA C O 1
ATOM 2220 N N . GLN C 1 109 ? 5.020 14.884 20.011 1.000 34.694 1414 GLN C N 1
ATOM 2221 C CA . GLN C 1 109 ? 6.072 14.085 19.310 1.000 40.177 1414 GLN C CA 1
ATOM 2222 C C . GLN C 1 109 ? 5.588 13.614 17.933 1.000 37.567 1414 GLN C C 1
ATOM 2223 O O . GLN C 1 109 ? 6.394 13.637 17.005 1.000 37.285 1414 GLN C O 1
ATOM 2229 N N . THR C 1 110 ? 4.339 13.162 17.801 1.000 36.773 1415 THR C N 1
ATOM 2230 C CA . THR C 1 110 ? 3.866 12.527 16.531 1.000 37.954 1415 THR C CA 1
ATOM 2231 C C . THR C 1 110 ? 3.361 13.556 15.518 1.000 38.231 1415 THR C C 1
ATOM 2232 O O . THR C 1 110 ? 3.366 13.259 14.299 1.000 37.033 1415 THR C O 1
ATOM 2236 N N . GLY C 1 111 ? 2.896 14.716 15.978 1.000 33.252 1416 GLY C N 1
ATOM 2237 C CA . GLY C 1 111 ? 2.298 15.716 15.099 1.000 33.060 1416 GLY C CA 1
ATOM 2238 C C . GLY C 1 111 ? 0.887 15.318 14.733 1.000 31.294 1416 GLY C C 1
ATOM 2239 O O . GLY C 1 111 ? 0.303 15.948 13.834 1.000 31.083 1416 GLY C O 1
ATOM 2240 N N . VAL C 1 112 ? 0.349 14.306 15.406 1.000 29.887 1417 VAL C N 1
ATOM 2241 C CA . VAL C 1 112 ? -1.029 13.878 15.114 1.000 29.463 1417 VAL C CA 1
ATOM 2242 C C . VAL C 1 112 ? -2.027 14.756 15.862 1.000 30.324 1417 VAL C C 1
ATOM 2243 O O . VAL C 1 112 ? -1.962 14.813 17.126 1.000 30.349 1417 VAL C O 1
ATOM 2247 N N . LEU C 1 113 ? -2.982 15.283 15.116 1.000 30.606 1418 LEU C N 1
ATOM 2248 C CA . LEU C 1 113 ? -4.026 16.161 15.625 1.000 31.355 1418 LEU C CA 1
ATOM 2249 C C . LEU C 1 113 ? -5.281 15.305 15.771 1.000 30.708 1418 LEU C C 1
ATOM 2250 O O . LEU C 1 113 ? -5.729 14.768 14.773 1.000 28.661 1418 LEU C O 1
ATOM 2255 N N . THR C 1 114 ? -5.785 15.182 17.004 1.000 30.422 1419 THR C N 1
ATOM 2256 C CA . THR C 1 114 ? -6.989 14.368 17.304 1.000 32.907 1419 THR C CA 1
ATOM 2257 C C . THR C 1 114 ? -8.161 15.263 17.697 1.000 31.274 1419 THR C C 1
ATOM 2258 O O . THR C 1 114 ? -7.965 16.305 18.240 1.000 30.691 1419 THR C O 1
ATOM 2262 N N . LEU C 1 115 ? -9.327 14.823 17.325 1.000 31.730 1420 LEU C N 1
ATOM 2263 C CA . LEU C 1 115 ? -10.586 15.466 17.739 1.000 32.646 1420 LEU C CA 1
ATOM 2264 C C . LEU C 1 115 ? -10.812 15.102 19.175 1.000 34.338 1420 LEU C C 1
ATOM 2265 O O . LEU C 1 115 ? -10.694 13.871 19.508 1.000 36.156 1420 LEU C O 1
ATOM 2270 N N . ASN C 1 116 ? -11.004 16.126 20.007 1.000 34.316 1421 ASN C N 1
ATOM 2271 C CA . ASN C 1 116 ? -11.084 15.919 21.480 1.000 35.213 1421 ASN C CA 1
ATOM 2272 C C . ASN C 1 116 ? -12.518 16.225 22.009 1.000 35.696 1421 ASN C C 1
ATOM 2273 O O . ASN C 1 116 ? -12.689 16.137 23.186 1.000 35.766 1421 ASN C O 1
ATOM 2278 N N . ILE C 1 117 ? -13.462 16.599 21.161 1.000 37.939 1422 ILE C N 1
ATOM 2279 C CA . ILE C 1 117 ? -14.881 16.880 21.518 1.000 39.331 1422 ILE C CA 1
ATOM 2280 C C . ILE C 1 117 ? -15.747 16.175 20.489 1.000 39.420 1422 ILE C C 1
ATOM 2281 O O . ILE C 1 117 ? -15.289 15.910 19.383 1.000 35.662 1422 ILE C O 1
ATOM 2286 N N . GLN C 1 118 ? -16.997 15.943 20.870 1.000 40.111 1423 GLN C N 1
ATOM 2287 C CA . GLN C 1 118 ? -18.037 15.386 19.995 1.000 40.784 1423 GLN C CA 1
ATOM 2288 C C . GLN C 1 118 ? -18.681 16.563 19.293 1.000 40.150 1423 GLN C C 1
ATOM 2289 O O . GLN C 1 118 ? -19.321 17.387 19.926 1.000 39.564 1423 GLN C O 1
ATOM 2295 N N . PRO C 1 119 ? -18.509 16.767 17.971 1.000 39.361 1424 PRO C N 1
ATOM 2296 C CA . PRO C 1 119 ? -19.204 17.864 17.300 1.000 38.692 1424 PRO C CA 1
ATOM 2297 C C . PRO C 1 119 ? -20.733 17.662 17.430 1.000 38.831 1424 PRO C C 1
ATOM 2298 O O . PRO C 1 119 ? -21.209 16.524 17.388 1.000 37.056 1424 PRO C O 1
ATOM 2302 N N . THR C 1 120 ? -21.451 18.756 17.666 1.000 39.832 1425 THR C N 1
ATOM 2303 C CA . THR C 1 120 ? -22.919 18.789 17.863 1.000 40.094 1425 THR C CA 1
ATOM 2304 C C . THR C 1 120 ? -23.584 19.592 16.751 1.000 43.588 1425 THR C C 1
ATOM 2305 O O . THR C 1 120 ? -22.918 20.389 16.045 1.000 41.363 1425 THR C O 1
ATOM 2309 N N . ALA C 1 121 ? -24.913 19.453 16.633 1.000 41.762 1426 ALA C N 1
ATOM 2310 C CA . ALA C 1 121 ? -25.736 20.133 15.636 1.000 41.803 1426 ALA C CA 1
ATOM 2311 C C . ALA C 1 121 ? -25.695 21.658 15.802 1.000 44.684 1426 ALA C C 1
ATOM 2312 O O . ALA C 1 121 ? -26.142 22.305 14.851 1.000 47.689 1426 ALA C O 1
ATOM 2314 N N . THR C 1 122 ? -25.198 22.222 16.922 1.000 42.752 1427 THR C N 1
ATOM 2315 C CA . THR C 1 122 ? -25.165 23.696 17.136 1.000 43.363 1427 THR C CA 1
ATOM 2316 C C . THR C 1 122 ? -23.791 24.278 16.774 1.000 46.480 1427 THR C C 1
ATOM 2317 O O . THR C 1 122 ? -23.588 25.494 16.936 1.000 47.401 1427 THR C O 1
ATOM 2321 N N . MET C 1 123 ? -22.888 23.453 16.255 1.000 46.084 1428 MET C N 1
ATOM 2322 C CA . MET C 1 123 ? -21.516 23.875 15.886 1.000 44.065 1428 MET C CA 1
ATOM 2323 C C . MET C 1 123 ? -21.473 24.141 14.381 1.000 44.150 1428 MET C C 1
ATOM 2324 O O . MET C 1 123 ? -21.823 23.248 13.596 1.000 43.788 1428 MET C O 1
ATOM 2329 N N . HIS C 1 124 ? -21.012 25.335 14.023 1.000 42.794 1429 HIS C N 1
ATOM 2330 C CA . HIS C 1 124 ? -20.983 25.868 12.646 1.000 45.227 1429 HIS C CA 1
ATOM 2331 C C . HIS C 1 124 ? -19.603 26.458 12.346 1.000 43.028 1429 HIS C C 1
ATOM 2332 O O . HIS C 1 124 ? -18.894 26.892 13.280 1.000 43.526 1429 HIS C O 1
ATOM 2339 N N . GLY C 1 125 ? -19.236 26.512 11.065 1.000 42.843 1430 GLY C N 1
ATOM 2340 C CA . GLY C 1 125 ? -18.152 27.402 10.639 1.000 42.527 1430 GLY C CA 1
ATOM 2341 C C . GLY C 1 125 ? -16.790 26.749 10.784 1.000 42.343 1430 GLY C C 1
ATOM 2342 O O . GLY C 1 125 ? -16.709 25.530 10.563 1.000 40.884 1430 GLY C O 1
ATOM 2343 N N . LEU C 1 126 ? -15.761 27.512 11.141 1.000 42.907 1431 LEU C N 1
ATOM 2344 C CA . LEU C 1 126 ? -14.341 27.104 11.016 1.000 43.931 1431 LEU C CA 1
ATOM 2345 C C . LEU C 1 126 ? -13.614 27.270 12.345 1.000 41.608 1431 LEU C C 1
ATOM 2346 O O . LEU C 1 126 ? -13.897 28.278 13.076 1.000 41.843 1431 LEU C O 1
ATOM 2351 N N . PHE C 1 127 ? -12.563 26.479 12.530 1.000 39.408 1432 PHE C N 1
ATOM 2352 C CA . PHE C 1 127 ? -11.424 26.791 13.428 1.000 39.045 1432 PHE C CA 1
ATOM 2353 C C . PHE C 1 127 ? -10.218 27.143 12.559 1.000 39.049 1432 PHE C C 1
ATOM 2354 O O . PHE C 1 127 ? -9.965 26.449 11.597 1.000 37.000 1432 PHE C O 1
ATOM 2362 N N . LYS C 1 128 ? -9.492 28.198 12.888 1.000 42.249 1433 LYS C N 1
ATOM 2363 C CA . LYS C 1 128 ? -8.194 28.493 12.252 1.000 42.257 1433 LYS C CA 1
ATOM 2364 C C . LYS C 1 128 ? -7.155 28.711 13.326 1.000 39.332 1433 LYS C C 1
ATOM 2365 O O . LYS C 1 128 ? -7.443 29.403 14.312 1.000 40.943 1433 LYS C O 1
ATOM 2371 N N . PHE C 1 129 ? -5.972 28.148 13.148 1.000 38.063 1434 PHE C N 1
ATOM 2372 C CA . PHE C 1 129 ? -4.915 28.310 14.168 1.000 36.896 1434 PHE C CA 1
ATOM 2373 C C . PHE C 1 129 ? -3.566 28.016 13.541 1.000 37.433 1434 PHE C C 1
ATOM 2374 O O . PHE C 1 129 ? -3.501 27.504 12.400 1.000 40.772 1434 PHE C O 1
ATOM 2382 N N . GLU C 1 130 ? -2.514 28.406 14.247 1.000 37.146 1435 GLU C N 1
ATOM 2383 C CA . GLU C 1 130 ? -1.126 28.108 13.844 1.000 36.762 1435 GLU C CA 1
ATOM 2384 C C . GLU C 1 130 ? -0.556 27.021 14.767 1.000 37.759 1435 GLU C C 1
ATOM 2385 O O . GLU C 1 130 ? -0.925 26.940 15.953 1.000 37.256 1435 GLU C O 1
ATOM 2391 N N . VAL C 1 131 ? 0.318 26.210 14.201 1.000 33.021 1436 VAL C N 1
ATOM 2392 C CA . VAL C 1 131 ? 1.073 25.185 14.932 1.000 33.711 1436 VAL C CA 1
ATOM 2393 C C . VAL C 1 131 ? 2.557 25.484 14.762 1.000 34.175 1436 VAL C C 1
ATOM 2394 O O . VAL C 1 131 ? 2.960 25.842 13.647 1.000 36.320 1436 VAL C O 1
ATOM 2398 N N . THR C 1 132 ? 3.313 25.360 15.831 1.000 34.208 1437 THR C N 1
ATOM 2399 C CA . THR C 1 132 ? 4.796 25.522 15.810 1.000 35.272 1437 THR C CA 1
ATOM 2400 C C . THR C 1 132 ? 5.463 24.166 15.801 1.000 34.916 1437 THR C C 1
ATOM 2401 O O . THR C 1 132 ? 4.957 23.202 16.408 1.000 37.814 1437 THR C O 1
ATOM 2405 N N . ALA C 1 133 ? 6.598 24.100 15.137 1.000 36.284 1438 ALA C N 1
ATOM 2406 C CA . ALA C 1 133 ? 7.545 22.980 15.258 1.000 37.926 1438 ALA C CA 1
ATOM 2407 C C . ALA C 1 133 ? 8.824 23.593 15.850 1.000 37.647 1438 ALA C C 1
ATOM 2408 O O . ALA C 1 133 ? 9.307 24.558 15.310 1.000 39.316 1438 ALA C O 1
ATOM 2410 N N . THR C 1 134 ? 9.297 23.057 16.955 1.000 37.375 1439 THR C N 1
ATOM 2411 C CA . THR C 1 134 ? 10.480 23.575 17.684 1.000 36.959 1439 THR C CA 1
ATOM 2412 C C . THR C 1 134 ? 11.513 22.481 17.781 1.000 35.656 1439 THR C C 1
ATOM 2413 O O . THR C 1 134 ? 11.138 21.394 18.173 1.000 41.030 1439 THR C O 1
ATOM 2417 N N . ASP C 1 135 ? 12.760 22.755 17.456 1.000 39.135 1440 ASP C N 1
ATOM 2418 C CA . ASP C 1 135 ? 13.857 21.765 17.618 1.000 41.646 1440 ASP C CA 1
ATOM 2419 C C . ASP C 1 135 ? 14.433 21.935 19.040 1.000 40.917 1440 ASP C C 1
ATOM 2420 O O . ASP C 1 135 ? 14.062 22.913 19.718 1.000 40.322 1440 ASP C O 1
ATOM 2425 N N . THR C 1 136 ? 15.343 21.061 19.470 1.000 41.515 1441 THR C N 1
ATOM 2426 C CA . THR C 1 136 ? 15.951 21.128 20.819 1.000 45.041 1441 THR C CA 1
ATOM 2427 C C . THR C 1 136 ? 16.743 22.431 20.983 1.000 45.908 1441 THR C C 1
ATOM 2428 O O . THR C 1 136 ? 16.797 22.912 22.146 1.000 44.974 1441 THR C O 1
ATOM 2432 N N . ALA C 1 137 ? 17.262 23.032 19.894 1.000 42.222 1442 ALA C N 1
ATOM 2433 C CA . ALA C 1 137 ? 17.992 24.307 19.960 1.000 41.858 1442 ALA C CA 1
ATOM 2434 C C . ALA C 1 137 ? 17.023 25.492 20.033 1.000 43.381 1442 ALA C C 1
ATOM 2435 O O . ALA C 1 137 ? 17.504 26.605 20.160 1.000 44.737 1442 ALA C O 1
ATOM 2437 N N . GLY C 1 138 ? 15.690 25.294 20.011 1.000 43.213 1443 GLY C N 1
ATOM 2438 C CA . GLY C 1 138 ? 14.715 26.395 20.188 1.000 44.040 1443 GLY C CA 1
ATOM 2439 C C . GLY C 1 138 ? 14.302 27.074 18.868 1.000 44.753 1443 GLY C C 1
ATOM 2440 O O . GLY C 1 138 ? 13.440 27.983 18.930 1.000 44.567 1443 GLY C O 1
ATOM 2441 N N . ALA C 1 139 ? 14.890 26.708 17.728 1.000 43.210 1444 ALA C N 1
ATOM 2442 C CA . ALA C 1 139 ? 14.489 27.233 16.402 1.000 46.049 1444 ALA C CA 1
ATOM 2443 C C . ALA C 1 139 ? 13.078 26.715 16.044 1.000 46.281 1444 ALA C C 1
ATOM 2444 O O . ALA C 1 139 ? 12.771 25.585 16.357 1.000 45.093 1444 ALA C O 1
ATOM 2446 N N . GLN C 1 140 ? 12.261 27.545 15.404 1.000 51.982 1445 GLN C N 1
ATOM 2447 C CA . GLN C 1 140 ? 10.833 27.247 15.118 1.000 51.596 1445 GLN C CA 1
ATOM 2448 C C . GLN C 1 140 ? 10.516 27.355 13.634 1.000 51.412 1445 GLN C C 1
ATOM 2449 O O . GLN C 1 140 ? 11.086 28.257 12.961 1.000 51.521 1445 GLN C O 1
ATOM 2455 N N . ASP C 1 141 ? 9.585 26.504 13.180 1.000 46.521 1446 ASP C N 1
ATOM 2456 C CA . ASP C 1 141 ? 8.763 26.841 11.993 1.000 44.718 1446 ASP C CA 1
ATOM 2457 C C . ASP C 1 141 ? 7.295 26.840 12.406 1.000 43.662 1446 ASP C C 1
ATOM 2458 O O . ASP C 1 141 ? 6.987 26.428 13.574 1.000 40.219 1446 ASP C O 1
ATOM 2463 N N . ARG C 1 142 ? 6.459 27.426 11.549 1.000 42.937 1447 ARG C N 1
ATOM 2464 C CA A ARG C 1 142 ? 5.000 27.605 11.764 0.710 43.068 1447 ARG C CA 1
ATOM 2465 C CA B ARG C 1 142 ? 4.998 27.593 11.770 0.290 42.039 1447 ARG C CA 1
ATOM 2466 C C . ARG C 1 142 ? 4.244 27.083 10.537 1.000 41.370 1447 ARG C C 1
ATOM 2467 O O . ARG C 1 142 ? 4.767 27.201 9.433 1.000 43.121 1447 ARG C O 1
ATOM 2482 N N . THR C 1 143 ? 3.054 26.572 10.745 1.000 37.763 1448 THR C N 1
ATOM 2483 C CA . THR C 1 143 ? 2.135 26.207 9.658 1.000 39.374 1448 THR C CA 1
ATOM 2484 C C . THR C 1 143 ? 0.726 26.621 10.077 1.000 38.468 1448 THR C C 1
ATOM 2485 O O . THR C 1 143 ? 0.471 26.762 11.281 1.000 38.807 1448 THR C O 1
ATOM 2489 N N . ASP C 1 144 ? -0.174 26.729 9.121 1.000 39.139 1449 ASP C N 1
ATOM 2490 C CA . ASP C 1 144 ? -1.573 27.119 9.384 1.000 38.674 1449 ASP C CA 1
ATOM 2491 C C . ASP C 1 144 ? -2.414 25.845 9.341 1.000 37.038 1449 ASP C C 1
ATOM 2492 O O . ASP C 1 144 ? -2.173 25.000 8.478 1.000 39.387 1449 ASP C O 1
ATOM 2497 N N . VAL C 1 145 ? -3.458 25.806 10.154 1.000 35.328 1450 VAL C N 1
ATOM 2498 C CA . VAL C 1 145 ? -4.434 24.672 10.169 1.000 34.256 1450 VAL C CA 1
ATOM 2499 C C . VAL C 1 145 ? -5.807 25.307 10.051 1.000 33.066 1450 VAL C C 1
ATOM 2500 O O . VAL C 1 145 ? -6.064 26.313 10.734 1.000 35.498 1450 VAL C O 1
ATOM 2504 N N . THR C 1 146 ? -6.629 24.737 9.215 1.000 33.718 1451 THR C N 1
ATOM 2505 C CA . THR C 1 146 ? -8.074 25.051 9.145 1.000 34.131 1451 THR C CA 1
ATOM 2506 C C . THR C 1 146 ? -8.848 23.765 9.387 1.000 34.842 1451 THR C C 1
ATOM 2507 O O . THR C 1 146 ? -8.578 22.758 8.716 1.000 32.279 1451 THR C O 1
ATOM 2511 N N . VAL C 1 147 ? -9.776 23.812 10.319 1.000 32.507 1452 VAL C N 1
ATOM 2512 C CA . VAL C 1 147 ? -10.729 22.719 10.542 1.000 33.476 1452 VAL C CA 1
ATOM 2513 C C . VAL C 1 147 ? -12.145 23.255 10.317 1.000 33.423 1452 VAL C C 1
ATOM 2514 O O . VAL C 1 147 ? -12.524 24.201 11.001 1.000 35.327 1452 VAL C O 1
ATOM 2518 N N . TYR C 1 148 ? -12.812 22.708 9.323 1.000 34.960 1453 TYR C N 1
ATOM 2519 C CA . TYR C 1 148 ? -14.168 23.037 8.885 1.000 37.126 1453 TYR C CA 1
ATOM 2520 C C . TYR C 1 148 ? -15.114 22.167 9.717 1.000 37.272 1453 TYR C C 1
ATOM 2521 O O . TYR C 1 148 ? -14.950 20.910 9.779 1.000 34.842 1453 TYR C O 1
ATOM 2530 N N . VAL C 1 149 ? -16.172 22.786 10.236 1.000 39.873 1454 VAL C N 1
ATOM 2531 C CA . VAL C 1 149 ? -17.303 21.964 10.731 1.000 39.447 1454 VAL C CA 1
ATOM 2532 C C . VAL C 1 149 ? -18.194 21.687 9.528 1.000 38.227 1454 VAL C C 1
ATOM 2533 O O . VAL C 1 149 ? -18.852 22.618 9.032 1.000 38.512 1454 VAL C O 1
ATOM 2537 N N . VAL C 1 150 ? -18.185 20.451 9.076 1.000 36.497 1455 VAL C N 1
ATOM 2538 C CA . VAL C 1 150 ? -18.901 20.029 7.850 1.000 38.128 1455 VAL C CA 1
ATOM 2539 C C . VAL C 1 150 ? -20.404 19.861 8.182 1.000 39.193 1455 VAL C C 1
ATOM 2540 O O . VAL C 1 150 ? -20.745 19.295 9.278 1.000 38.201 1455 VAL C O 1
ATOM 2544 N N . SER C 1 151 ? -21.244 20.392 7.327 1.000 40.854 1456 SER C N 1
ATOM 2545 C CA . SER C 1 151 ? -22.717 20.258 7.429 1.000 46.505 1456 SER C CA 1
ATOM 2546 C C . SER C 1 151 ? -23.079 18.777 7.457 1.000 51.105 1456 SER C C 1
ATOM 2547 O O . SER C 1 151 ? -22.563 17.996 6.576 1.000 47.531 1456 SER C O 1
ATOM 2550 N N . SER C 1 152 ? -23.963 18.402 8.397 1.000 51.972 1457 SER C N 1
ATOM 2551 C CA . SER C 1 152 ? -24.491 17.020 8.536 1.000 57.453 1457 SER C CA 1
ATOM 2552 C C . SER C 1 152 ? -26.027 17.038 8.792 1.000 61.336 1457 SER C C 1
ATOM 2553 O O . SER C 1 152 ? -26.589 18.116 9.126 1.000 58.647 1457 SER C O 1
ATOM 2556 N N . GLN C 1 153 ? -26.704 15.920 8.568 1.000 64.633 1458 GLN C N 1
ATOM 2557 C CA . GLN C 1 153 ? -28.191 15.893 8.647 1.000 76.328 1458 GLN C CA 1
ATOM 2558 C C . GLN C 1 153 ? -28.662 16.014 10.115 1.000 78.429 1458 GLN C C 1
ATOM 2559 O O . GLN C 1 153 ? -28.026 15.394 10.973 1.000 77.880 1458 GLN C O 1
ATOM 2565 N N . ASN C 1 154 ? -29.728 16.804 10.368 1.000 83.919 1459 ASN C N 1
ATOM 2566 C CA . ASN C 1 154 ? -30.319 17.156 11.695 1.000 87.494 1459 ASN C CA 1
ATOM 2567 C C . ASN C 1 154 ? -31.065 15.958 12.297 1.000 82.428 1459 ASN C C 1
ATOM 2568 O O . ASN C 1 154 ? -30.383 15.054 12.750 1.000 77.897 1459 ASN C O 1
ATOM 2570 N N . ASP D 1 44 ? -5.144 25.714 40.135 1.000 74.286 1349 ASP D N 1
ATOM 2571 C CA . ASP D 1 44 ? -4.951 26.247 38.730 1.000 75.574 1349 ASP D CA 1
ATOM 2572 C C . ASP D 1 44 ? -4.021 25.316 37.935 1.000 71.483 1349 ASP D C 1
ATOM 2573 O O . ASP D 1 44 ? -2.806 25.446 38.030 1.000 69.817 1349 ASP D O 1
ATOM 2575 N N . PRO D 1 45 ? -4.564 24.326 37.183 1.000 69.240 1350 PRO D N 1
ATOM 2576 C CA . PRO D 1 45 ? -3.772 23.359 36.424 1.000 64.453 1350 PRO D CA 1
ATOM 2577 C C . PRO D 1 45 ? -2.696 23.889 35.471 1.000 61.218 1350 PRO D C 1
ATOM 2578 O O . PRO D 1 45 ? -2.976 24.421 34.412 1.000 60.703 1350 PRO D O 1
ATOM 2582 N N . ARG D 1 46 ? -1.447 23.633 35.844 1.000 56.924 1351 ARG D N 1
ATOM 2583 C CA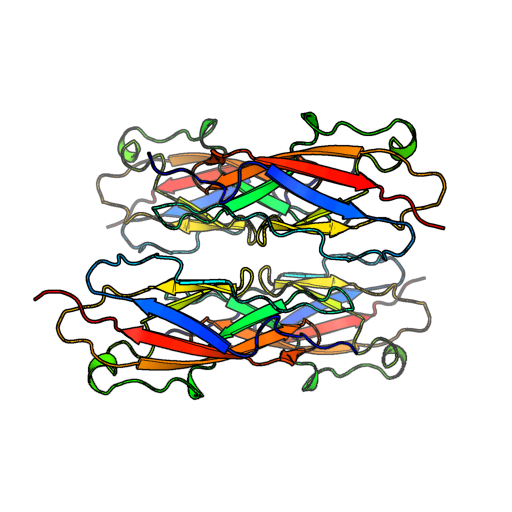 . ARG D 1 46 ? -0.238 24.052 35.085 1.000 54.712 1351 ARG D CA 1
ATOM 2584 C C . ARG D 1 46 ? 0.922 23.154 35.501 1.000 47.909 1351 ARG D C 1
ATOM 2585 O O . ARG D 1 46 ? 0.910 22.570 36.568 1.000 47.949 1351 ARG D O 1
ATOM 2593 N N . PRO D 1 47 ? 1.965 23.031 34.687 1.000 43.397 1352 PRO D N 1
ATOM 2594 C CA . PRO D 1 47 ? 3.107 22.208 35.075 1.000 42.335 1352 PRO D CA 1
ATOM 2595 C C . PRO D 1 47 ? 3.717 22.686 36.401 1.000 39.935 1352 PRO D C 1
ATOM 2596 O O . PRO D 1 47 ? 3.796 23.864 36.638 1.000 42.737 1352 PRO D O 1
ATOM 2600 N N . VAL D 1 48 ? 4.149 21.724 37.218 1.000 42.531 1353 VAL D N 1
ATOM 2601 C CA . VAL D 1 48 ? 4.865 21.938 38.503 1.000 45.839 1353 VAL D CA 1
ATOM 2602 C C . VAL D 1 48 ? 6.097 21.054 38.510 1.000 42.221 1353 VAL D C 1
ATOM 2603 O O . VAL D 1 48 ? 5.970 19.773 38.500 1.000 39.258 1353 VAL D O 1
ATOM 2607 N N . PHE D 1 49 ? 7.267 21.691 38.379 1.000 43.151 1354 PHE D N 1
ATOM 2608 C CA . PHE D 1 49 ? 8.552 20.967 38.453 1.000 40.579 1354 PHE D CA 1
ATOM 2609 C C . PHE D 1 49 ? 8.678 20.372 39.874 1.000 43.570 1354 PHE D C 1
ATOM 2610 O O . PHE D 1 49 ? 8.260 21.010 40.818 1.000 39.952 1354 PHE D O 1
ATOM 2618 N N . VAL D 1 50 ? 9.175 19.155 39.983 1.000 45.523 1355 VAL D N 1
ATOM 2619 C CA . VAL D 1 50 ? 9.411 18.439 41.258 1.000 47.474 1355 VAL D CA 1
ATOM 2620 C C . VAL D 1 50 ? 10.497 19.198 42.041 1.000 47.758 1355 VAL D C 1
ATOM 2621 O O . VAL D 1 50 ? 10.371 19.236 43.224 1.000 44.906 1355 VAL D O 1
ATOM 2625 N N . ARG D 1 51 ? 11.514 19.806 41.423 1.000 44.675 1356 ARG D N 1
ATOM 2626 C CA . ARG D 1 51 ? 12.575 20.579 42.137 1.000 46.184 1356 ARG D CA 1
ATOM 2627 C C . ARG D 1 51 ? 12.708 21.980 41.496 1.000 43.838 1356 ARG D C 1
ATOM 2628 O O . ARG D 1 51 ? 12.589 22.084 40.215 1.000 39.285 1356 ARG D O 1
ATOM 2636 N N . GLU D 1 52 ? 13.119 22.973 42.292 1.000 37.905 1357 GLU D N 1
ATOM 2637 C CA . GLU D 1 52 ? 13.448 24.336 41.802 1.000 39.615 1357 GLU D CA 1
ATOM 2638 C C . GLU D 1 52 ? 14.895 24.388 41.274 1.000 38.407 1357 GLU D C 1
ATOM 2639 O O . GLU D 1 52 ? 15.246 25.375 40.594 1.000 37.428 1357 GLU D O 1
ATOM 2645 N N . LEU D 1 53 ? 15.726 23.418 41.597 1.000 36.437 1358 LEU D N 1
ATOM 2646 C CA . LEU D 1 53 ? 17.141 23.429 41.113 1.000 36.609 1358 LEU D CA 1
ATOM 2647 C C . LEU D 1 53 ? 17.563 21.988 40.917 1.000 35.579 1358 LEU D C 1
ATOM 2648 O O . LEU D 1 53 ? 17.274 21.156 41.779 1.000 36.363 1358 LEU D O 1
ATOM 2653 N N . TYR D 1 54 ? 18.184 21.687 39.774 1.000 34.470 1359 TYR D N 1
ATOM 2654 C CA . TYR D 1 54 ? 18.768 20.355 39.480 1.000 31.464 1359 TYR D CA 1
ATOM 2655 C C . TYR D 1 54 ? 20.243 20.646 39.280 1.000 29.828 1359 TYR D C 1
ATOM 2656 O O . TYR D 1 54 ? 20.571 21.680 38.680 1.000 32.163 1359 TYR D O 1
ATOM 2665 N N . THR D 1 55 ? 21.087 19.757 39.729 1.000 30.775 1360 THR D N 1
ATOM 2666 C CA . THR D 1 55 ? 22.568 19.944 39.590 1.000 30.842 1360 THR D CA 1
ATOM 2667 C C . THR D 1 55 ? 23.177 18.632 39.162 1.000 32.015 1360 THR D C 1
ATOM 2668 O O . THR D 1 55 ? 22.599 17.555 39.421 1.000 31.560 1360 THR D O 1
ATOM 2672 N N . ALA D 1 56 ? 24.382 18.710 38.579 1.000 32.269 1361 ALA D N 1
ATOM 2673 C CA . ALA D 1 56 ? 25.118 17.517 38.124 1.000 31.107 1361 ALA D CA 1
ATOM 2674 C C . ALA D 1 56 ? 26.546 17.968 37.931 1.000 30.191 1361 ALA D C 1
ATOM 2675 O O . ALA D 1 56 ? 26.787 19.167 37.838 1.000 29.706 1361 ALA D O 1
ATOM 2677 N N . GLY D 1 57 ? 27.458 17.021 37.978 1.000 31.775 1362 GLY D N 1
ATOM 2678 C CA . GLY D 1 57 ? 28.904 17.276 37.782 1.000 32.125 1362 GLY D CA 1
ATOM 2679 C C . GLY D 1 57 ? 29.375 16.475 36.579 1.000 32.476 1362 GLY D C 1
ATOM 2680 O O . GLY D 1 57 ? 28.900 15.372 36.437 1.000 34.601 1362 GLY D O 1
ATOM 2681 N N . ILE D 1 58 ? 30.226 17.059 35.731 1.000 32.314 1363 ILE D N 1
ATOM 2682 C CA . ILE D 1 58 ? 30.825 16.348 34.574 1.000 32.448 1363 ILE D CA 1
ATOM 2683 C C . ILE D 1 58 ? 32.328 16.481 34.719 1.000 32.817 1363 ILE D C 1
ATOM 2684 O O . ILE D 1 58 ? 32.757 17.445 35.292 1.000 33.452 1363 ILE D O 1
ATOM 2689 N N . SER D 1 59 ? 33.062 15.573 34.107 1.000 32.429 1364 SER D N 1
ATOM 2690 C CA . SER D 1 59 ? 34.551 15.634 34.115 1.000 33.496 1364 SER D CA 1
ATOM 2691 C C . SER D 1 59 ? 35.104 14.976 32.847 1.000 32.370 1364 SER D C 1
ATOM 2692 O O . SER D 1 59 ? 34.294 14.433 32.032 1.000 32.595 1364 SER D O 1
ATOM 2695 N N . THR D 1 60 ? 36.430 15.026 32.685 1.000 33.935 1365 THR D N 1
ATOM 2696 C CA . THR D 1 60 ? 37.142 14.361 31.579 1.000 34.272 1365 THR D CA 1
ATOM 2697 C C . THR D 1 60 ? 36.907 12.839 31.648 1.000 36.661 1365 THR D C 1
ATOM 2698 O O . THR D 1 60 ? 37.042 12.213 30.658 1.000 38.198 1365 THR D O 1
ATOM 2702 N N . ALA D 1 61 ? 36.499 12.258 32.770 1.000 37.957 1366 ALA D N 1
ATOM 2703 C CA . ALA D 1 61 ? 36.194 10.808 32.846 1.000 39.456 1366 ALA D CA 1
ATOM 2704 C C . ALA D 1 61 ? 34.890 10.486 32.115 1.000 40.037 1366 ALA D C 1
ATOM 2705 O O . ALA D 1 61 ? 34.678 9.302 31.850 1.000 37.737 1366 ALA D O 1
ATOM 2707 N N . ASP D 1 62 ? 34.056 11.456 31.753 1.000 39.750 1367 ASP D N 1
ATOM 2708 C CA . ASP D 1 62 ? 32.729 11.125 31.177 1.000 38.888 1367 ASP D CA 1
ATOM 2709 C C . ASP D 1 62 ? 32.843 10.975 29.657 1.000 40.453 1367 ASP D C 1
ATOM 2710 O O . ASP D 1 62 ? 33.818 11.414 29.086 1.000 38.164 1367 ASP D O 1
ATOM 2715 N N . SER D 1 63 ? 31.844 10.330 29.078 1.000 39.729 1368 SER D N 1
ATOM 2716 C CA . SER D 1 63 ? 31.685 10.059 27.630 1.000 41.202 1368 SER D CA 1
ATOM 2717 C C . SER D 1 63 ? 30.382 10.702 27.155 1.000 40.500 1368 SER D C 1
ATOM 2718 O O . SER D 1 63 ? 29.373 10.753 27.939 1.000 40.389 1368 SER D O 1
ATOM 2721 N N . ILE D 1 64 ? 30.353 11.088 25.881 1.000 40.604 1369 ILE D N 1
ATOM 2722 C CA . ILE D 1 64 ? 29.113 11.560 25.209 1.000 39.472 1369 ILE D CA 1
ATOM 2723 C C . ILE D 1 64 ? 28.007 10.541 25.501 1.000 37.881 1369 ILE D C 1
ATOM 2724 O O . ILE D 1 64 ? 28.257 9.383 25.479 1.000 37.879 1369 ILE D O 1
ATOM 2729 N N . GLY D 1 65 ? 26.796 10.986 25.763 1.000 36.744 1370 GLY D N 1
ATOM 2730 C CA . GLY D 1 65 ? 25.640 10.104 26.001 1.000 38.333 1370 GLY D CA 1
ATOM 2731 C C . GLY D 1 65 ? 25.310 9.967 27.492 1.000 37.197 1370 GLY D C 1
ATOM 2732 O O . GLY D 1 65 ? 24.221 9.505 27.791 1.000 37.284 1370 GLY D O 1
ATOM 2733 N N . ARG D 1 66 ? 26.247 10.259 28.384 1.000 36.137 1371 ARG D N 1
ATOM 2734 C CA . ARG D 1 66 ? 26.007 10.085 29.852 1.000 36.597 1371 ARG D CA 1
ATOM 2735 C C . ARG D 1 66 ? 24.694 10.808 30.227 1.000 32.687 1371 ARG D C 1
ATOM 2736 O O . ARG D 1 66 ? 24.540 11.938 29.879 1.000 29.291 1371 ARG D O 1
ATOM 2744 N N . GLU D 1 67 ? 23.766 10.149 30.894 1.000 33.360 1372 GLU D N 1
ATOM 2745 C CA . GLU D 1 67 ? 22.582 10.797 31.479 1.000 34.931 1372 GLU D CA 1
ATOM 2746 C C . GLU D 1 67 ? 23.019 11.569 32.715 1.000 32.605 1372 GLU D C 1
ATOM 2747 O O . GLU D 1 67 ? 23.485 10.927 33.640 1.000 39.063 1372 GLU D O 1
ATOM 2753 N N . LEU D 1 68 ? 22.841 12.880 32.736 1.000 30.134 1373 LEU D N 1
ATOM 2754 C CA . LEU D 1 68 ? 23.222 13.779 33.844 1.000 30.578 1373 LEU D CA 1
ATOM 2755 C C . LEU D 1 68 ? 22.081 13.907 34.842 1.000 32.888 1373 LEU D C 1
ATOM 2756 O O . LEU D 1 68 ? 22.340 13.863 36.033 1.000 29.322 1373 LEU D O 1
ATOM 2761 N N . LEU D 1 69 ? 20.861 14.118 34.372 1.000 32.060 1374 LEU D N 1
ATOM 2762 C CA . LEU D 1 69 ? 19.763 14.263 35.352 1.000 34.475 1374 LEU D CA 1
ATOM 2763 C C . LEU D 1 69 ? 18.461 14.099 34.610 1.000 35.593 1374 LEU D C 1
ATOM 2764 O O . LEU D 1 69 ? 18.465 14.078 33.348 1.000 32.475 1374 LEU D O 1
ATOM 2769 N N . ARG D 1 70 ? 17.375 13.897 35.352 1.000 34.544 1375 ARG D N 1
ATOM 2770 C CA . ARG D 1 70 ? 16.055 13.536 34.752 1.000 39.084 1375 ARG D CA 1
ATOM 2771 C C . ARG D 1 70 ? 15.078 14.548 35.323 1.000 40.757 1375 ARG D C 1
ATOM 2772 O O . ARG D 1 70 ? 14.801 14.457 36.515 1.000 41.263 1375 ARG D O 1
ATOM 2780 N N . LEU D 1 71 ? 14.709 15.549 34.540 1.000 37.105 1376 LEU D N 1
ATOM 2781 C CA . LEU D 1 71 ? 13.837 16.661 34.946 1.000 39.405 1376 LEU D CA 1
ATOM 2782 C C . LEU D 1 71 ? 12.419 16.105 34.899 1.000 38.028 1376 LEU D C 1
ATOM 2783 O O . LEU D 1 71 ? 12.178 15.277 34.071 1.000 38.734 1376 LEU D O 1
ATOM 2788 N N . HIS D 1 72 ? 11.552 16.552 35.791 1.000 40.102 1377 HIS D N 1
ATOM 2789 C CA . HIS D 1 72 ? 10.147 16.065 35.827 1.000 41.327 1377 HIS D CA 1
ATOM 2790 C C . HIS D 1 72 ? 9.227 17.166 36.325 1.000 40.810 1377 HIS D C 1
ATOM 2791 O O . HIS D 1 72 ? 9.557 17.822 37.338 1.000 37.452 1377 HIS D O 1
ATOM 2798 N N . ALA D 1 73 ? 8.107 17.379 35.614 1.000 38.982 1378 ALA D N 1
ATOM 2799 C CA . ALA D 1 73 ? 7.011 18.236 36.075 1.000 40.859 1378 ALA D CA 1
ATOM 2800 C C . ALA D 1 73 ? 5.728 17.410 36.051 1.000 40.715 1378 ALA D C 1
ATOM 2801 O O . ALA D 1 73 ? 5.577 16.563 35.167 1.000 43.243 1378 ALA D O 1
ATOM 2803 N N . THR D 1 74 ? 4.891 17.570 37.074 1.000 43.734 1379 THR D N 1
ATOM 2804 C CA . THR D 1 74 ? 3.504 17.014 37.090 1.000 44.668 1379 THR D CA 1
ATOM 2805 C C . THR D 1 74 ? 2.521 18.079 36.611 1.000 46.818 1379 THR D C 1
ATOM 2806 O O . THR D 1 74 ? 2.777 19.296 36.751 1.000 48.208 1379 THR D O 1
ATOM 2810 N N . GLN D 1 75 ? 1.346 17.608 36.193 1.000 50.798 1380 GLN D N 1
ATOM 2811 C CA . GLN D 1 75 ? 0.238 18.424 35.681 1.000 47.635 1380 GLN D CA 1
ATOM 2812 C C . GLN D 1 75 ? -1.023 17.729 36.187 1.000 48.179 1380 GLN D C 1
ATOM 2813 O O . GLN D 1 75 ? -1.221 16.572 35.822 1.000 44.013 1380 GLN D O 1
ATOM 2819 N N . SER D 1 76 ? -1.804 18.407 37.027 1.000 52.192 1381 SER D N 1
ATOM 2820 C CA . SER D 1 76 ? -2.949 17.802 37.787 1.000 53.266 1381 SER D CA 1
ATOM 2821 C C . SER D 1 76 ? -4.081 17.367 36.838 1.000 53.644 1381 SER D C 1
ATOM 2822 O O . SER D 1 76 ? -4.937 16.597 37.289 1.000 55.761 1381 SER D O 1
ATOM 2825 N N . GLU D 1 77 ? -4.078 17.739 35.563 1.000 52.134 1382 GLU D N 1
ATOM 2826 C CA . GLU D 1 77 ? -5.116 17.272 34.613 1.000 55.323 1382 GLU D CA 1
ATOM 2827 C C . GLU D 1 77 ? -4.552 16.209 33.664 1.000 54.329 1382 GLU D C 1
ATOM 2828 O O . GLU D 1 77 ? -5.275 15.815 32.714 1.000 58.100 1382 GLU D O 1
ATOM 2834 N N . GLY D 1 78 ? -3.300 15.802 33.848 1.000 55.339 1383 GLY D N 1
ATOM 2835 C CA . GLY D 1 78 ? -2.654 14.775 33.005 1.000 54.738 1383 GLY D CA 1
ATOM 2836 C C . GLY D 1 78 ? -2.287 15.296 31.628 1.000 53.527 1383 GLY D C 1
ATOM 2837 O O . GLY D 1 78 ? -2.037 14.480 30.733 1.000 55.059 1383 GLY D O 1
ATOM 2838 N N . SER D 1 79 ? -2.258 16.613 31.417 1.000 50.007 1384 SER D N 1
ATOM 2839 C CA . SER D 1 79 ? -1.811 17.184 30.123 1.000 49.031 1384 SER D CA 1
ATOM 2840 C C . SER D 1 79 ? -0.304 16.855 29.951 1.000 46.946 1384 SER D C 1
ATOM 2841 O O . SER D 1 79 ? 0.441 16.931 30.934 1.000 45.881 1384 SER D O 1
ATOM 2844 N N . ALA D 1 80 ? 0.092 16.417 28.750 1.000 47.400 1385 ALA D N 1
ATOM 2845 C CA . ALA D 1 80 ? 1.464 15.980 28.403 1.000 42.938 1385 ALA D CA 1
ATOM 2846 C C . ALA D 1 80 ? 2.389 17.169 28.587 1.000 41.820 1385 ALA D C 1
ATOM 2847 O O . ALA D 1 80 ? 1.948 18.340 28.301 1.000 39.577 1385 ALA D O 1
ATOM 2849 N N . ILE D 1 81 ? 3.626 16.924 29.012 1.000 39.425 1386 ILE D N 1
ATOM 2850 C CA . ILE D 1 81 ? 4.620 17.999 29.272 1.000 37.388 1386 ILE D CA 1
ATOM 2851 C C . ILE D 1 81 ? 5.748 17.876 28.243 1.000 37.004 1386 ILE D C 1
ATOM 2852 O O . ILE D 1 81 ? 6.169 16.775 27.941 1.000 32.980 1386 ILE D O 1
ATOM 2857 N N . THR D 1 82 ? 6.170 18.999 27.705 1.000 36.954 1387 THR D N 1
ATOM 2858 C CA . THR D 1 82 ? 7.356 19.182 26.861 1.000 38.440 1387 THR D CA 1
ATOM 2859 C C . THR D 1 82 ? 8.403 19.921 27.695 1.000 33.387 1387 THR D C 1
ATOM 2860 O O . THR D 1 82 ? 8.077 21.009 28.259 1.000 31.158 1387 THR D O 1
ATOM 2864 N N . TYR D 1 83 ? 9.639 19.437 27.698 1.000 32.097 1388 TYR D N 1
ATOM 2865 C CA . TYR D 1 83 ? 10.779 20.049 28.425 1.000 30.966 1388 TYR D CA 1
ATOM 2866 C C . TYR D 1 83 ? 11.727 20.685 27.408 1.000 31.547 1388 TYR D C 1
ATOM 2867 O O . TYR D 1 83 ? 12.103 20.002 26.410 1.000 30.948 1388 TYR D O 1
ATOM 2876 N N . ALA D 1 84 ? 12.145 21.920 27.644 1.000 30.462 1389 ALA D N 1
ATOM 2877 C CA . ALA D 1 84 ? 13.063 22.625 26.712 1.000 32.856 1389 ALA D CA 1
ATOM 2878 C C . ALA D 1 84 ? 14.061 23.486 27.509 1.000 32.735 1389 ALA D C 1
ATOM 2879 O O . ALA D 1 84 ? 13.726 24.123 28.515 1.000 35.533 1389 ALA D O 1
ATOM 2881 N N . ILE D 1 85 ? 15.276 23.521 27.056 1.000 29.563 1390 ILE D N 1
ATOM 2882 C CA . ILE D 1 85 ? 16.277 24.444 27.560 1.000 31.208 1390 ILE D CA 1
ATOM 2883 C C . ILE D 1 85 ? 15.908 25.849 27.036 1.000 31.355 1390 ILE D C 1
ATOM 2884 O O . ILE D 1 85 ? 15.717 25.989 25.808 1.000 32.554 1390 ILE D O 1
ATOM 2889 N N . ASP D 1 86 ? 15.914 26.842 27.915 1.000 30.704 1391 ASP D N 1
ATOM 2890 C CA . ASP D 1 86 ? 15.751 28.263 27.491 1.000 33.466 1391 ASP D CA 1
ATOM 2891 C C . ASP D 1 86 ? 17.147 28.750 27.145 1.000 33.319 1391 ASP D C 1
ATOM 2892 O O . ASP D 1 86 ? 17.956 29.113 28.077 1.000 32.629 1391 ASP D O 1
ATOM 2897 N N . TRP D 1 87 ? 17.486 28.707 25.851 1.000 35.351 1392 TRP D N 1
ATOM 2898 C CA . TRP D 1 87 ? 18.862 29.057 25.405 1.000 39.368 1392 TRP D CA 1
ATOM 2899 C C . TRP D 1 87 ? 19.212 30.537 25.722 1.000 40.324 1392 TRP D C 1
ATOM 2900 O O . TRP D 1 87 ? 20.410 30.843 25.899 1.000 40.049 1392 TRP D O 1
ATOM 2911 N N . ASP D 1 88 ? 18.200 31.382 25.916 1.000 41.999 1393 ASP D N 1
ATOM 2912 C CA . ASP D 1 88 ? 18.442 32.796 26.362 1.000 48.919 1393 ASP D CA 1
ATOM 2913 C C . ASP D 1 88 ? 19.031 32.866 27.786 1.000 47.311 1393 ASP D C 1
ATOM 2914 O O . ASP D 1 88 ? 19.451 33.918 28.096 1.000 44.292 1393 ASP D O 1
ATOM 2919 N N . THR D 1 89 ? 18.952 31.801 28.612 1.000 41.927 1394 THR D N 1
ATOM 2920 C CA . THR D 1 89 ? 19.364 31.806 30.034 1.000 39.451 1394 THR D CA 1
ATOM 2921 C C . THR D 1 89 ? 20.724 31.162 30.223 1.000 41.721 1394 THR D C 1
ATOM 2922 O O . THR D 1 89 ? 21.210 31.174 31.341 1.000 42.501 1394 THR D O 1
ATOM 2926 N N . MET D 1 90 ? 21.337 30.669 29.156 1.000 40.447 1395 MET D N 1
ATOM 2927 C CA . MET D 1 90 ? 22.567 29.867 29.281 1.000 42.471 1395 MET D CA 1
ATOM 2928 C C . MET D 1 90 ? 23.701 30.805 29.666 1.000 40.063 1395 MET D C 1
ATOM 2929 O O . MET D 1 90 ? 23.996 31.671 28.892 1.000 39.415 1395 MET D O 1
ATOM 2934 N N . VAL D 1 91 ? 24.298 30.616 30.835 1.000 43.274 1396 VAL D N 1
ATOM 2935 C CA . VAL D 1 91 ? 25.483 31.392 31.311 1.000 43.444 1396 VAL D CA 1
ATOM 2936 C C . VAL D 1 91 ? 26.607 30.401 31.610 1.000 43.110 1396 VAL D C 1
ATOM 2937 O O . VAL D 1 91 ? 26.356 29.431 32.357 1.000 38.079 1396 VAL D O 1
ATOM 2941 N N . VAL D 1 92 ? 27.803 30.633 31.060 1.000 39.510 1397 VAL D N 1
ATOM 2942 C CA . VAL D 1 92 ? 28.888 29.629 31.123 1.000 42.818 1397 VAL D CA 1
ATOM 2943 C C . VAL D 1 92 ? 30.219 30.319 31.425 1.000 45.991 1397 VAL D C 1
ATOM 2944 O O . VAL D 1 92 ? 30.461 31.442 30.982 1.000 47.459 1397 VAL D O 1
ATOM 2948 N N . ASP D 1 93 ? 31.070 29.611 32.139 1.000 45.518 1398 ASP D N 1
ATOM 2949 C CA . ASP D 1 93 ? 32.497 29.950 32.248 1.000 44.756 1398 ASP D CA 1
ATOM 2950 C C . ASP D 1 93 ? 33.047 30.277 30.863 1.000 43.189 1398 ASP D C 1
ATOM 2951 O O . ASP D 1 93 ? 32.728 29.647 29.875 1.000 39.971 1398 ASP D O 1
ATOM 2956 N N . PRO D 1 94 ? 33.940 31.288 30.733 1.000 47.522 1399 PRO D N 1
ATOM 2957 C CA . PRO D 1 94 ? 34.572 31.604 29.452 1.000 46.773 1399 PRO D CA 1
ATOM 2958 C C . PRO D 1 94 ? 35.157 30.376 28.737 1.000 45.604 1399 PRO D C 1
ATOM 2959 O O . PRO D 1 94 ? 34.995 30.301 27.530 1.000 47.223 1399 PRO D O 1
ATOM 2963 N N . SER D 1 95 ? 35.744 29.427 29.484 1.000 43.453 1400 SER D N 1
ATOM 2964 C CA . SER D 1 95 ? 36.402 28.220 28.913 1.000 43.030 1400 SER D CA 1
ATOM 2965 C C . SER D 1 95 ? 35.382 27.327 28.189 1.000 44.463 1400 SER D C 1
ATOM 2966 O O . SER D 1 95 ? 35.806 26.418 27.484 1.000 43.315 1400 SER D O 1
ATOM 2969 N N . LEU D 1 96 ? 34.080 27.525 28.416 1.000 42.798 1401 LEU D N 1
ATOM 2970 C CA . LEU D 1 96 ? 32.995 26.660 27.904 1.000 43.805 1401 LEU D CA 1
ATOM 2971 C C . LEU D 1 96 ? 32.268 27.366 26.762 1.000 43.230 1401 LEU D C 1
ATOM 2972 O O . LEU D 1 96 ? 31.293 26.786 26.244 1.000 41.596 1401 LEU D O 1
ATOM 2977 N N . GLU D 1 97 ? 32.667 28.583 26.408 1.000 47.108 1402 GLU D N 1
ATOM 2978 C CA . GLU D 1 97 ? 31.839 29.396 25.452 1.000 50.790 1402 GLU D CA 1
ATOM 2979 C C . GLU D 1 97 ? 31.708 28.638 24.120 1.000 47.644 1402 GLU D C 1
ATOM 2980 O O . GLU D 1 97 ? 30.613 28.670 23.555 1.000 43.499 1402 GLU D O 1
ATOM 2986 N N . ALA D 1 98 ? 32.720 27.876 23.704 1.000 43.929 1403 ALA D N 1
ATOM 2987 C CA . ALA D 1 98 ? 32.719 27.105 22.433 1.000 44.626 1403 ALA D CA 1
ATOM 2988 C C . ALA D 1 98 ? 31.627 26.028 22.438 1.000 42.935 1403 ALA D C 1
ATOM 2989 O O . ALA D 1 98 ? 31.098 25.733 21.360 1.000 40.926 1403 ALA D O 1
ATOM 2991 N N . VAL D 1 99 ? 31.277 25.486 23.601 1.000 41.236 1404 VAL D N 1
ATOM 2992 C CA . VAL D 1 99 ? 30.295 24.367 23.705 1.000 40.106 1404 VAL D CA 1
ATOM 2993 C C . VAL D 1 99 ? 29.013 24.862 24.386 1.000 42.349 1404 VAL D C 1
ATOM 2994 O O . VAL D 1 99 ? 28.202 23.987 24.738 1.000 38.892 1404 VAL D O 1
ATOM 2998 N N . ARG D 1 100 ? 28.805 26.176 24.473 1.000 44.833 1405 ARG D N 1
ATOM 2999 C CA A ARG D 1 100 ? 27.651 26.792 25.185 0.420 48.688 1405 ARG D CA 1
ATOM 3000 C CA B ARG D 1 100 ? 27.658 26.760 25.215 0.580 50.019 1405 ARG D CA 1
ATOM 3001 C C . ARG D 1 100 ? 26.339 26.264 24.615 1.000 49.382 1405 ARG D C 1
ATOM 3002 O O . ARG D 1 100 ? 25.433 26.092 25.402 1.000 55.272 1405 ARG D O 1
ATOM 3017 N N . GLN D 1 101 ? 26.269 26.002 23.310 1.000 48.782 1406 GLN D N 1
ATOM 3018 C CA . GLN D 1 101 ? 25.002 25.582 22.646 1.000 50.092 1406 GLN D CA 1
ATOM 3019 C C . GLN D 1 101 ? 24.947 24.070 22.404 1.000 47.364 1406 GLN D C 1
ATOM 3020 O O . GLN D 1 101 ? 23.876 23.564 22.045 1.000 47.171 1406 GLN D O 1
ATOM 3026 N N . SER D 1 102 ? 26.041 23.331 22.559 1.000 41.795 1407 SER D N 1
ATOM 3027 C CA . SER D 1 102 ? 26.107 21.914 22.112 1.000 38.813 1407 SER D CA 1
ATOM 3028 C C . SER D 1 102 ? 26.431 20.962 23.296 1.000 38.111 1407 SER D C 1
ATOM 3029 O O . SER D 1 102 ? 26.461 19.721 23.068 1.000 37.890 1407 SER D O 1
ATOM 3032 N N . ALA D 1 103 ? 26.697 21.479 24.504 1.000 36.958 1408 ALA D N 1
ATOM 3033 C CA . ALA D 1 103 ? 27.216 20.691 25.666 1.000 35.609 1408 ALA D CA 1
ATOM 3034 C C . ALA D 1 103 ? 26.190 19.640 26.102 1.000 33.838 1408 ALA D C 1
ATOM 3035 O O . ALA D 1 103 ? 26.595 18.551 26.493 1.000 32.857 1408 ALA D O 1
ATOM 3037 N N . PHE D 1 104 ? 24.902 19.927 25.934 1.000 31.421 1409 PHE D N 1
ATOM 3038 C CA . PHE D 1 104 ? 23.837 19.084 26.482 1.000 32.079 1409 PHE D CA 1
ATOM 3039 C C . PHE D 1 104 ? 22.750 18.922 25.461 1.000 31.768 1409 PHE D C 1
ATOM 3040 O O . PHE D 1 104 ? 22.553 19.827 24.659 1.000 30.125 1409 PHE D O 1
ATOM 3048 N N . VAL D 1 105 ? 22.043 17.805 25.548 1.000 30.578 1410 VAL D N 1
ATOM 3049 C CA . VAL D 1 105 ? 20.756 17.648 24.849 1.000 31.849 1410 VAL D CA 1
ATOM 3050 C C . VAL D 1 105 ? 19.725 17.305 25.898 1.000 30.225 1410 VAL D C 1
ATOM 3051 O O . VAL D 1 105 ? 19.998 16.412 26.750 1.000 30.125 1410 VAL D O 1
ATOM 3055 N N . LEU D 1 106 ? 18.544 17.865 25.775 1.000 28.832 1411 LEU D N 1
ATOM 3056 C CA . LEU D 1 106 ? 17.433 17.617 26.699 1.000 29.225 1411 LEU D CA 1
ATOM 3057 C C . LEU D 1 106 ? 16.326 16.963 25.903 1.000 29.977 1411 LEU D C 1
ATOM 3058 O O . LEU D 1 106 ? 15.795 17.575 24.975 1.000 30.388 1411 LEU D O 1
ATOM 3063 N N . ASN D 1 107 ? 15.976 15.707 26.236 1.000 28.993 1412 ASN D N 1
ATOM 3064 C CA . ASN D 1 107 ? 14.878 15.018 25.586 1.000 30.492 1412 ASN D CA 1
ATOM 3065 C C . ASN D 1 107 ? 13.562 15.679 26.007 1.000 31.063 1412 ASN D C 1
ATOM 3066 O O . ASN D 1 107 ? 13.205 15.686 27.196 1.000 29.062 1412 ASN D O 1
ATOM 3071 N N . ALA D 1 108 ? 12.829 16.206 25.029 1.000 31.532 1413 ALA D N 1
ATOM 3072 C CA . ALA D 1 108 ? 11.647 17.033 25.270 1.000 32.057 1413 ALA D CA 1
ATOM 3073 C C . ALA D 1 108 ? 10.535 16.233 25.963 1.000 33.693 1413 ALA D C 1
ATOM 3074 O O . ALA D 1 108 ? 9.709 16.858 26.563 1.000 33.053 1413 ALA D O 1
ATOM 3076 N N . GLN D 1 109 ? 10.471 14.910 25.795 1.000 34.292 1414 GLN D N 1
ATOM 3077 C CA . GLN D 1 109 ? 9.397 14.035 26.341 1.000 37.206 1414 GLN D CA 1
ATOM 3078 C C . GLN D 1 109 ? 9.863 13.413 27.651 1.000 36.197 1414 GLN D C 1
ATOM 3079 O O . GLN D 1 109 ? 9.075 13.416 28.590 1.000 36.775 1414 GLN D O 1
ATOM 3085 N N . THR D 1 110 ? 11.108 12.947 27.739 1.000 37.060 1415 THR D N 1
ATOM 3086 C CA . THR D 1 110 ? 11.594 12.182 28.921 1.000 35.483 1415 THR D CA 1
ATOM 3087 C C . THR D 1 110 ? 12.104 13.113 30.007 1.000 35.444 1415 THR D C 1
ATOM 3088 O O . THR D 1 110 ? 12.123 12.708 31.186 1.000 35.486 1415 THR D O 1
ATOM 3092 N N . GLY D 1 111 ? 12.567 14.322 29.638 1.000 31.139 1416 GLY D N 1
ATOM 3093 C CA . GLY D 1 111 ? 13.165 15.228 30.598 1.000 29.795 1416 GLY D CA 1
ATOM 3094 C C . GLY D 1 111 ? 14.593 14.824 30.903 1.000 28.207 1416 GLY D C 1
ATOM 3095 O O . GLY D 1 111 ? 15.187 15.422 31.829 1.000 29.088 1416 GLY D O 1
ATOM 3096 N N . VAL D 1 112 ? 15.125 13.865 30.164 1.000 28.124 1417 VAL D N 1
ATOM 3097 C CA . VAL D 1 112 ? 16.516 13.411 30.448 1.000 28.754 1417 VAL D CA 1
ATOM 3098 C C . VAL D 1 112 ? 17.524 14.355 29.764 1.000 30.327 1417 VAL D C 1
ATOM 3099 O O . VAL D 1 112 ? 17.460 14.529 28.524 1.000 31.304 1417 VAL D O 1
ATOM 3103 N N . LEU D 1 113 ? 18.482 14.845 30.555 1.000 29.681 1418 LEU D N 1
ATOM 3104 C CA . LEU D 1 113 ? 19.527 15.757 30.107 1.000 30.211 1418 LEU D CA 1
ATOM 3105 C C . LEU D 1 113 ? 20.782 14.917 29.898 1.000 29.999 1418 LEU D C 1
ATOM 3106 O O . LEU D 1 113 ? 21.216 14.264 30.875 1.000 30.476 1418 LEU D O 1
ATOM 3111 N N . THR D 1 114 ? 21.302 14.868 28.674 1.000 29.786 1419 THR D N 1
ATOM 3112 C CA . THR D 1 114 ? 22.479 14.047 28.328 1.000 30.928 1419 THR D CA 1
ATOM 3113 C C . THR D 1 114 ? 23.668 14.929 28.008 1.000 30.816 1419 THR D C 1
ATOM 3114 O O . THR D 1 114 ? 23.492 16.032 27.498 1.000 32.217 1419 THR D O 1
ATOM 3118 N N . LEU D 1 115 ? 24.824 14.432 28.355 1.000 30.752 1420 LEU D N 1
ATOM 3119 C CA . LEU D 1 115 ? 26.087 15.080 27.966 1.000 31.337 1420 LEU D CA 1
ATOM 3120 C C . LEU D 1 115 ? 26.303 14.838 26.486 1.000 32.750 1420 LEU D C 1
ATOM 3121 O O . LEU D 1 115 ? 26.210 13.674 26.063 1.000 34.829 1420 LEU D O 1
ATOM 3126 N N . ASN D 1 116 ? 26.522 15.909 25.727 1.000 34.516 1421 ASN D N 1
ATOM 3127 C CA . ASN D 1 116 ? 26.590 15.842 24.248 1.000 34.877 1421 ASN D CA 1
ATOM 3128 C C . ASN D 1 116 ? 28.023 16.169 23.745 1.000 36.008 1421 ASN D C 1
ATOM 3129 O O . ASN D 1 116 ? 28.183 16.192 22.545 1.000 35.654 1421 ASN D O 1
ATOM 3134 N N . ILE D 1 117 ? 28.974 16.471 24.630 1.000 36.096 1422 ILE D N 1
ATOM 3135 C CA . ILE D 1 117 ? 30.402 16.798 24.285 1.000 37.431 1422 ILE D CA 1
ATOM 3136 C C . ILE D 1 117 ? 31.287 16.016 25.249 1.000 37.384 1422 ILE D C 1
ATOM 3137 O O . ILE D 1 117 ? 30.829 15.627 26.326 1.000 34.360 1422 ILE D O 1
ATOM 3142 N N . GLN D 1 118 ? 32.548 15.836 24.880 1.000 38.829 1423 GLN D N 1
ATOM 3143 C CA . GLN D 1 118 ? 33.577 15.151 25.695 1.000 40.104 1423 GLN D CA 1
ATOM 3144 C C . GLN D 1 118 ? 34.217 16.235 26.532 1.000 38.158 1423 GLN D C 1
ATOM 3145 O O . GLN D 1 118 ? 34.818 17.138 25.990 1.000 37.304 1423 GLN D O 1
ATOM 3151 N N . PRO D 1 119 ? 34.019 16.323 27.874 1.000 36.785 1424 PRO D N 1
ATOM 3152 C CA . PRO D 1 119 ? 34.709 17.364 28.636 1.000 33.833 1424 PRO D CA 1
ATOM 3153 C C . PRO D 1 119 ? 36.239 17.159 28.452 1.000 35.884 1424 PRO D C 1
ATOM 3154 O O . PRO D 1 119 ? 36.682 16.011 28.471 1.000 31.927 1424 PRO D O 1
ATOM 3158 N N . THR D 1 120 ? 36.974 18.263 28.331 1.000 34.799 1425 THR D N 1
ATOM 3159 C CA . THR D 1 120 ? 38.449 18.257 28.114 1.000 35.945 1425 THR D CA 1
ATOM 3160 C C . THR D 1 120 ? 39.157 18.965 29.272 1.000 37.587 1425 THR D C 1
ATOM 3161 O O . THR D 1 120 ? 38.521 19.715 30.034 1.000 33.847 1425 THR D O 1
ATOM 3165 N N . ALA D 1 121 ? 40.496 18.867 29.317 1.000 39.240 1426 ALA D N 1
ATOM 3166 C CA . ALA D 1 121 ? 41.297 19.437 30.421 1.000 43.900 1426 ALA D CA 1
ATOM 3167 C C . ALA D 1 121 ? 41.285 20.966 30.364 1.000 43.416 1426 ALA D C 1
ATOM 3168 O O . ALA D 1 121 ? 41.772 21.575 31.337 1.000 43.251 1426 ALA D O 1
ATOM 3170 N N . THR D 1 122 ? 40.786 21.589 29.288 1.000 41.882 1427 THR D N 1
ATOM 3171 C CA . THR D 1 122 ? 40.753 23.078 29.151 1.000 42.321 1427 THR D CA 1
ATOM 3172 C C . THR D 1 122 ? 39.382 23.650 29.572 1.000 43.681 1427 THR D C 1
ATOM 3173 O O . THR D 1 122 ? 39.144 24.896 29.467 1.000 43.781 1427 THR D O 1
ATOM 3177 N N . MET D 1 123 ? 38.471 22.787 29.993 1.000 42.323 1428 MET D N 1
ATOM 3178 C CA . MET D 1 123 ? 37.103 23.228 30.410 1.000 39.967 1428 MET D CA 1
ATOM 3179 C C . MET D 1 123 ? 37.073 23.362 31.924 1.000 39.339 1428 MET D C 1
ATOM 3180 O O . MET D 1 123 ? 37.419 22.362 32.624 1.000 40.973 1428 MET D O 1
ATOM 3185 N N . HIS D 1 124 ? 36.636 24.524 32.397 1.000 38.889 1429 HIS D N 1
ATOM 3186 C CA . HIS D 1 124 ? 36.617 24.922 33.826 1.000 40.037 1429 HIS D CA 1
ATOM 3187 C C . HIS D 1 124 ? 35.236 25.515 34.184 1.000 39.919 1429 HIS D C 1
ATOM 3188 O O . HIS D 1 124 ? 34.555 26.063 33.310 1.000 39.744 1429 HIS D O 1
ATOM 3195 N N . GLY D 1 125 ? 34.882 25.467 35.454 1.000 38.623 1430 GLY D N 1
ATOM 3196 C CA . GLY D 1 125 ? 33.791 26.307 35.949 1.000 39.087 1430 GLY D CA 1
ATOM 3197 C C . GLY D 1 125 ? 32.435 25.663 35.721 1.000 38.163 1430 GLY D C 1
ATOM 3198 O O . GLY D 1 125 ? 32.307 24.442 35.836 1.000 37.625 1430 GLY D O 1
ATOM 3199 N N . LEU D 1 126 ? 31.430 26.487 35.510 1.000 38.689 1431 LEU D N 1
ATOM 3200 C CA . LEU D 1 126 ? 29.987 26.134 35.623 1.000 37.526 1431 LEU D CA 1
ATOM 3201 C C . LEU D 1 126 ? 29.245 26.427 34.317 1.000 35.448 1431 LEU D C 1
ATOM 3202 O O . LEU D 1 126 ? 29.569 27.379 33.631 1.000 37.611 1431 LEU D O 1
ATOM 3207 N N . PHE D 1 127 ? 28.194 25.649 34.058 1.000 35.002 1432 PHE D N 1
ATOM 3208 C CA . PHE D 1 127 ? 27.078 26.026 33.161 1.000 33.086 1432 PHE D CA 1
ATOM 3209 C C . PHE D 1 127 ? 25.847 26.286 34.035 1.000 34.027 1432 PHE D C 1
ATOM 3210 O O . PHE D 1 127 ? 25.621 25.504 34.975 1.000 31.781 1432 PHE D O 1
ATOM 3218 N N . LYS D 1 128 ? 25.141 27.384 33.818 1.000 34.717 1433 LYS D N 1
ATOM 3219 C CA . LYS D 1 128 ? 23.851 27.602 34.502 1.000 37.153 1433 LYS D CA 1
ATOM 3220 C C . LYS D 1 128 ? 22.798 27.947 33.471 1.000 34.887 1433 LYS D C 1
ATOM 3221 O O . LYS D 1 128 ? 23.084 28.743 32.534 1.000 37.365 1433 LYS D O 1
ATOM 3227 N N . PHE D 1 129 ? 21.596 27.398 33.623 1.000 32.133 1434 PHE D N 1
ATOM 3228 C CA . PHE D 1 129 ? 20.550 27.673 32.615 1.000 31.695 1434 PHE D CA 1
ATOM 3229 C C . PHE D 1 129 ? 19.188 27.336 33.211 1.000 31.959 1434 PHE D C 1
ATOM 3230 O O . PHE D 1 129 ? 19.115 26.725 34.267 1.000 35.952 1434 PHE D O 1
ATOM 3238 N N . GLU D 1 130 ? 18.147 27.785 32.543 1.000 31.433 1435 GLU D N 1
ATOM 3239 C CA . GLU D 1 130 ? 16.758 27.509 32.902 1.000 32.209 1435 GLU D CA 1
ATOM 3240 C C . GLU D 1 130 ? 16.176 26.507 31.931 1.000 32.547 1435 GLU D C 1
ATOM 3241 O O . GLU D 1 130 ? 16.535 26.528 30.731 1.000 33.605 1435 GLU D O 1
ATOM 3247 N N . VAL D 1 131 ? 15.254 25.702 32.440 1.000 30.018 1436 VAL D N 1
ATOM 3248 C CA . VAL D 1 131 ? 14.507 24.736 31.635 1.000 28.821 1436 VAL D CA 1
ATOM 3249 C C . VAL D 1 131 ? 13.027 25.029 31.836 1.000 29.705 1436 VAL D C 1
ATOM 3250 O O . VAL D 1 131 ? 12.649 25.300 32.984 1.000 31.880 1436 VAL D O 1
ATOM 3254 N N . THR D 1 132 ? 12.257 24.956 30.792 1.000 28.323 1437 THR D N 1
ATOM 3255 C CA . THR D 1 132 ? 10.777 25.132 30.838 1.000 31.157 1437 THR D CA 1
ATOM 3256 C C . THR D 1 132 ? 10.085 23.801 30.696 1.000 33.645 1437 THR D C 1
ATOM 3257 O O . THR D 1 132 ? 10.602 22.873 30.005 1.000 32.462 1437 THR D O 1
ATOM 3261 N N . ALA D 1 133 ? 8.945 23.689 31.363 1.000 33.159 1438 ALA D N 1
ATOM 3262 C CA . ALA D 1 133 ? 8.009 22.579 31.189 1.000 34.301 1438 ALA D CA 1
ATOM 3263 C C . ALA D 1 133 ? 6.699 23.197 30.722 1.000 36.096 1438 ALA D C 1
ATOM 3264 O O . ALA D 1 133 ? 6.222 24.164 31.368 1.000 36.939 1438 ALA D O 1
ATOM 3266 N N . THR D 1 134 ? 6.232 22.788 29.546 1.000 34.894 1439 THR D N 1
ATOM 3267 C CA . THR D 1 134 ? 5.048 23.378 28.910 1.000 35.235 1439 THR D CA 1
ATOM 3268 C C . THR D 1 134 ? 4.035 22.276 28.705 1.000 34.995 1439 THR D C 1
ATOM 3269 O O . THR D 1 134 ? 4.409 21.256 28.174 1.000 36.140 1439 THR D O 1
ATOM 3273 N N . ASP D 1 135 ? 2.784 22.504 29.101 1.000 41.676 1440 ASP D N 1
ATOM 3274 C CA . ASP D 1 135 ? 1.685 21.552 28.848 1.000 43.220 1440 ASP D CA 1
ATOM 3275 C C . ASP D 1 135 ? 1.086 21.867 27.463 1.000 43.876 1440 ASP D C 1
ATOM 3276 O O . ASP D 1 135 ? 1.454 22.892 26.856 1.000 39.746 1440 ASP D O 1
ATOM 3281 N N . THR D 1 136 ? 0.190 21.011 26.966 1.000 46.307 1441 THR D N 1
ATOM 3282 C CA . THR D 1 136 ? -0.463 21.175 25.638 1.000 48.402 1441 THR D CA 1
ATOM 3283 C C . THR D 1 136 ? -1.261 22.484 25.578 1.000 47.777 1441 THR D C 1
ATOM 3284 O O . THR D 1 136 ? -1.314 23.035 24.454 1.000 46.167 1441 THR D O 1
ATOM 3288 N N . ALA D 1 137 ? -1.769 23.010 26.695 1.000 43.636 1442 ALA D N 1
ATOM 3289 C CA . ALA D 1 137 ? -2.479 24.307 26.713 1.000 43.632 1442 ALA D CA 1
ATOM 3290 C C . ALA D 1 137 ? -1.498 25.487 26.711 1.000 45.680 1442 ALA D C 1
ATOM 3291 O O . ALA D 1 137 ? -1.966 26.626 26.611 1.000 44.753 1442 ALA D O 1
ATOM 3293 N N . GLY D 1 138 ? -0.183 25.281 26.807 1.000 41.179 1443 GLY D N 1
ATOM 3294 C CA . GLY D 1 138 ? 0.757 26.406 26.722 1.000 40.613 1443 GLY D CA 1
ATOM 3295 C C . GLY D 1 138 ? 1.199 26.932 28.076 1.000 40.961 1443 GLY D C 1
ATOM 3296 O O . GLY D 1 138 ? 2.153 27.758 28.080 1.000 40.965 1443 GLY D O 1
ATOM 3297 N N . ALA D 1 139 ? 0.609 26.476 29.183 1.000 40.423 1444 ALA D N 1
ATOM 3298 C CA . ALA D 1 139 ? 1.030 26.879 30.543 1.000 43.152 1444 ALA D CA 1
ATOM 3299 C C . ALA D 1 139 ? 2.449 26.330 30.851 1.000 40.186 1444 ALA D C 1
ATOM 3300 O O . ALA D 1 139 ? 2.756 25.224 30.425 1.000 40.255 1444 ALA D O 1
ATOM 3302 N N . GLN D 1 140 ? 3.263 27.112 31.548 1.000 42.959 1445 GLN D N 1
ATOM 3303 C CA . GLN D 1 140 ? 4.698 26.827 31.742 1.000 45.034 1445 GLN D CA 1
ATOM 3304 C C . GLN D 1 140 ? 5.065 26.858 33.224 1.000 45.165 1445 GLN D C 1
ATOM 3305 O O . GLN D 1 140 ? 4.557 27.732 33.950 1.000 46.107 1445 GLN D O 1
ATOM 3311 N N . ASP D 1 141 ? 6.076 26.053 33.561 1.000 38.723 1446 ASP D N 1
ATOM 3312 C CA . ASP D 1 141 ? 6.852 26.238 34.803 1.000 39.519 1446 ASP D CA 1
ATOM 3313 C C . ASP D 1 141 ? 8.304 26.266 34.351 1.000 37.288 1446 ASP D C 1
ATOM 3314 O O . ASP D 1 141 ? 8.586 25.913 33.126 1.000 32.593 1446 ASP D O 1
ATOM 3319 N N . ARG D 1 142 ? 9.155 26.778 35.243 1.000 36.841 1447 ARG D N 1
ATOM 3320 C CA A ARG D 1 142 ? 10.610 26.959 34.969 0.740 38.727 1447 ARG D CA 1
ATOM 3321 C CA B ARG D 1 142 ? 10.608 26.895 34.944 0.260 36.780 1447 ARG D CA 1
ATOM 3322 C C . ARG D 1 142 ? 11.375 26.375 36.150 1.000 38.889 1447 ARG D C 1
ATOM 3323 O O . ARG D 1 142 ? 10.885 26.519 37.261 1.000 40.908 1447 ARG D O 1
ATOM 3338 N N . THR D 1 143 ? 12.562 25.836 35.904 1.000 37.110 1448 THR D N 1
ATOM 3339 C CA . THR D 1 143 ? 13.463 25.388 36.952 1.000 36.014 1448 THR D CA 1
ATOM 3340 C C . THR D 1 143 ? 14.871 25.800 36.569 1.000 37.609 1448 THR D C 1
ATOM 3341 O O . THR D 1 143 ? 15.116 26.070 35.399 1.000 33.510 1448 THR D O 1
ATOM 3345 N N . ASP D 1 144 ? 15.782 25.790 37.532 1.000 35.696 1449 ASP D N 1
ATOM 3346 C CA . ASP D 1 144 ? 17.199 26.164 37.268 1.000 37.508 1449 ASP D CA 1
ATOM 3347 C C . ASP D 1 144 ? 18.014 24.886 37.186 1.000 34.167 1449 ASP D C 1
ATOM 3348 O O . ASP D 1 144 ? 17.721 23.967 37.950 1.000 33.126 1449 ASP D O 1
ATOM 3353 N N . VAL D 1 145 ? 19.113 24.901 36.399 1.000 31.604 1450 VAL D N 1
ATOM 3354 C CA . VAL D 1 145 ? 20.019 23.754 36.292 1.000 29.004 1450 VAL D CA 1
ATOM 3355 C C . VAL D 1 145 ? 21.408 24.320 36.441 1.000 28.893 1450 VAL D C 1
ATOM 3356 O O . VAL D 1 145 ? 21.702 25.332 35.763 1.000 28.840 1450 VAL D O 1
ATOM 3360 N N . THR D 1 146 ? 22.231 23.667 37.243 1.000 28.366 1451 THR D N 1
ATOM 3361 C CA . THR D 1 146 ? 23.678 23.977 37.306 1.000 29.294 1451 THR D CA 1
ATOM 3362 C C . THR D 1 146 ? 24.427 22.701 36.955 1.000 30.278 1451 THR D C 1
ATOM 3363 O O . THR D 1 146 ? 24.165 21.671 37.556 1.000 32.088 1451 THR D O 1
ATOM 3367 N N . VAL D 1 147 ? 25.436 22.818 36.074 1.000 31.227 1452 VAL D N 1
ATOM 3368 C CA . VAL D 1 147 ? 26.348 21.705 35.773 1.000 29.430 1452 VAL D CA 1
ATOM 3369 C C . VAL D 1 147 ? 27.765 22.220 36.052 1.000 31.160 1452 VAL D C 1
ATOM 3370 O O . VAL D 1 147 ? 28.156 23.254 35.445 1.000 32.033 1452 VAL D O 1
ATOM 3374 N N . TYR D 1 148 ? 28.412 21.560 37.022 1.000 30.164 1453 TYR D N 1
ATOM 3375 C CA . TYR D 1 148 ? 29.791 21.842 37.477 1.000 32.698 1453 TYR D CA 1
ATOM 3376 C C . TYR D 1 148 ? 30.720 21.032 36.581 1.000 33.102 1453 TYR D C 1
ATOM 3377 O O . TYR D 1 148 ? 30.521 19.800 36.430 1.000 33.290 1453 TYR D O 1
ATOM 3386 N N . VAL D 1 149 ? 31.787 21.648 36.099 1.000 35.254 1454 VAL D N 1
ATOM 3387 C CA . VAL D 1 149 ? 32.889 20.878 35.519 1.000 34.419 1454 VAL D CA 1
ATOM 3388 C C . VAL D 1 149 ? 33.847 20.499 36.644 1.000 36.460 1454 VAL D C 1
ATOM 3389 O O . VAL D 1 149 ? 34.492 21.366 37.218 1.000 36.782 1454 VAL D O 1
ATOM 3393 N N . VAL D 1 150 ? 33.833 19.235 37.013 1.000 37.697 1455 VAL D N 1
ATOM 3394 C CA . VAL D 1 150 ? 34.487 18.724 38.234 1.000 37.459 1455 VAL D CA 1
ATOM 3395 C C . VAL D 1 150 ? 35.966 18.455 37.879 1.000 40.145 1455 VAL D C 1
ATOM 3396 O O . VAL D 1 150 ? 36.286 17.979 36.791 1.000 39.049 1455 VAL D O 1
ATOM 3400 N N . SER D 1 151 ? 36.844 18.905 38.744 1.000 43.684 1456 SER D N 1
ATOM 3401 C CA . SER D 1 151 ? 38.308 18.721 38.630 1.000 44.285 1456 SER D CA 1
ATOM 3402 C C . SER D 1 151 ? 38.603 17.232 38.601 1.000 48.155 1456 SER D C 1
ATOM 3403 O O . SER D 1 151 ? 38.044 16.482 39.434 1.000 42.603 1456 SER D O 1
ATOM 3406 N N . SER D 1 152 ? 39.484 16.815 37.673 1.000 56.996 1457 SER D N 1
ATOM 3407 C CA . SER D 1 152 ? 40.081 15.441 37.637 1.000 62.558 1457 SER D CA 1
ATOM 3408 C C . SER D 1 152 ? 41.588 15.486 37.279 1.000 61.053 1457 SER D C 1
ATOM 3409 O O . SER D 1 152 ? 42.084 16.534 36.835 1.000 53.627 1457 SER D O 1
ATOM 3412 N N . GLN D 1 153 ? 42.315 14.411 37.577 1.000 70.173 1458 GLN D N 1
ATOM 3413 C CA . GLN D 1 153 ? 43.652 14.087 36.977 1.000 78.153 1458 GLN D CA 1
ATOM 3414 C C . GLN D 1 153 ? 44.208 12.890 37.755 1.000 79.919 1458 GLN D C 1
ATOM 3415 O O . GLN D 1 153 ? 45.113 13.077 38.542 1.000 89.276 1458 GLN D O 1
#

Solvent-accessible surface area: 22011 Å² total; per-residue (Å²): 126,70,114,3,88,7,80,132,128,86,19,71,16,26,2,17,54,93,23,74,103,41,89,77,18,23,48,0,14,2,56,23,105,131,58,28,70,24,21,10,42,11,29,43,142,34,18,103,26,43,119,46,0,96,102,19,80,87,47,0,6,54,8,72,20,27,26,0,12,0,33,1,60,22,83,2,60,92,104,31,104,25,74,0,103,5,50,0,10,0,32,6,43,64,40,24,82,38,100,3,65,1,8,0,104,26,79,111,63,226,131,66,123,0,88,15,95,128,161,82,10,60,17,23,2,15,48,92,21,76,107,37,96,76,21,24,47,0,19,2,59,23,102,130,63,26,68,25,20,9,41,10,31,37,146,34,18,92,28,42,118,46,0,85,102,15,97,103,49,1,5,55,7,61,13,32,22,0,14,0,34,2,60,20,87,3,61,85,106,27,104,25,66,0,105,5,50,0,11,0,31,7,48,55,40,32,80,36,106,5,72,0,9,0,102,26,76,110,53,217,149,68,124,0,79,9,84,135,130,94,13,71,16,24,2,19,50,93,22,75,110,35,95,64,20,18,84,0,40,3,59,22,93,131,64,28,70,26,19,9,43,11,36,44,144,34,13,88,28,42,120,42,0,90,103,20,73,129,48,0,5,61,6,57,11,35,20,0,12,0,33,1,57,22,81,2,59,77,102,26,104,26,63,0,93,5,51,0,13,0,31,6,42,64,42,30,90,35,92,3,71,1,7,0,100,23,76,112,53,183,138,125,67,114,2,85,8,83,128,129,91,12,71,16,25,1,17,57,89,24,73,109,38,95,67,18,19,88,0,36,2,57,22,104,133,62,29,62,24,24,9,40,9,35,43,144,32,5,94,23,44,112,41,0,119,92,20,84,134,48,1,5,58,6,70,19,26,23,0,12,0,33,1,57,23,82,3,57,85,98,27,107,25,70,0,98,6,53,0,13,0,31,6,50,69,42,24,83,38,91,4,71,1,10,0,99,24,77,110,55,232